Protein AF-A0A971LGI0-F1 (afdb_monomer_lite)

Radius of gyration: 36.58 Å; chains: 1; bounding box: 106×88×78 Å

Foldseek 3Di:
DDDPDDVVPVVVVVVVVVVVPPPDPDDDPDPPDDDPPPQAAEPEEQALQAAEQADPPHDPGWHWYAAPVWIWIAHPVQQEIETAQGEQERDDPDDDDPAENHEGHQEAHEYEYHEEYEQEYAAADHGEYNYQEYEYAYPYEYEQEYEHYESYPHLENYEYEYHDAYEDEYEYQAEAHEPDYQAEYHYEAYEYEYDPNHPHFDEYEYQYYHYQEHEYEGAAEYEYAEEAYAQEYYYAHPHPAEYEYEYAYEYEAQEYEYARDDPPYEYDYEYAYEYEHNYYEYHHAHAEYEYAEYEYAAADDYAYEYAYYDYNYDYHYHHPDEYPHPYHLPEDEEQADAAAAPYEDEAADSHEYEHEDDPPDDPCVRYHYNYAYEYLYEYEYEYPDPPPPDDPPVQLVSLQVVLVRHDYPQNYWYWYDYPPDTWIADSRSHTAAEDAAEAEDDPVDWDDDPQWTWDDDPQETEIEGERYAANNAYEYEAPHAYEYEYAEEYHGAAYHYPQPHAAHYEYEYQYEYEYNEEAEHQYAQHEYEFDHLYHYEYNAAHQYHHDQQERYEYYQEAANGEYEFAHAAEESYGHAEYYWYHNYEYEAEYNAYEHYEHEPEEYEWDNQYEYEAEYQEREEYENYAYYYDPNYDYKYQHQQAPYKYKDQVQPDDCVRHYDDPDFDPQKDKDWDWDDDPDSHPTIIIIGIAGVVWDWDWAPPVDVVTGIDRHDHGIDD

Sequence (716 aa):
MSMTKTRAFVIVLMMCFLMTNLLFGQTVSADPVSASSELYADGGSITNAGLDLSAEDAPTVPTRYVAGEGYIDWDPASSVLTMYNADVLINETAGPLQKALITLPENDVTIILEGENSIMRNYPEGVSSEAEYAELIQQGELVWASEGGEALEDVKEHSITIDGSGSLVVGSGDGELLIATDGTLLMKNGYLTASENCDASMILNIARFEQTGGRIYMNRGISVFEDISISGGYIIGAGKEFSALMTYGDISISGGVVDIAPANMACLLYVSGNFSHTGGQLRALIGRLDVTSFSINFSSYGDIAALENKSDGTRDLTAKTQIFMRLNPEKLIMNSYLISEGNSLTLPTDSRLTIEIMPGQELGDCLINEGTLINDGQIRIRLDFEDTRNNHDDIAAMAVEVAALVDLASTGQIVIGDIENDYLFSNRGEQIIKIADTVEINTSTFFDVDGMRFFQEGDDYVLELDNINLSGGLTLPSNTPIIIRSSGTALISSIVFDNVYACDLTFAGGGVITVNSSLSSPNNDDIISVIGGTRVHVNGGISIGASGGANGNLVVSGEGSRLVVDSENGSAFYGGQVIVSDGAELIVNAGSGRGVVANGGNVSITNGSKLTANCEYGVYIQNGSLVVDETSTLITNGTMAPFCIVDTTGDKSQSEVLSLPFIPEGTAITYVTGTMEGYGPLRNYWSLIPLGGTLAVSGENSEPVTLTGTVRGLVT

Secondary structure (DSSP, 8-state):
-----SSHHHHHHHHHHHSSSSS-----------SS--SSEEEEE--TT-EE-SSTTS-SS-EEEEETTEEEEEETTTTEEEEES-EEEE----------SEEBPSS-EEEEEEEEEEEEESSSEEE-B--SEEEEEEEEEEEEEESSSEEEEEETT-EEEEEES-EEEEEESSS-EEEEEEEEEEESS-EEEE-TT----EEEEEEEEEESSSEEEESSEEEESS-EEESSSEEEE--SS-EEEEESS-EEE-SSEEE---TT--EEEEESS-EEE-SSEEEEEEEEEEESSEEEEE-S--EEEES-EEESS-EEEEESS-------TT-EEES-EEE-TT-EEEE-TT-EEEEEE-TT--HHHHEEESSEEEESSEEEEEE--TT-TT-HHHHHHHHHHHHHT-EE-TT-EEEEE-SS-EEEE-TTSPBPEEE-SPEE--TT--EEETTEEEEEETTEEEEEESSEEETT-EEEPTTS-EEEEESSEEEES-EEE-TTS--EEEEESSSEEEESS-EEE-STT-EEEE-TT-EEEESS-EEESBTTTBT-EEEEESTT-EEEEEESSSEEEEESEEEEETT-EEEEEETTSEEEEEESS-EEE-SS-EEEEESSEEEEEESS-EEE-TT-EEEEEESSEEEEEEESSS---HHHHEE-S---TTEEEEEEE---TTSSSPPEEEEEEETT---EEE-TTSSSPEEES---EEE-

pLDDT: mean 75.95, std 17.8, range [33.28, 98.75]

Structure (mmCIF, N/CA/C/O backbone):
data_AF-A0A971LGI0-F1
#
_entry.id   AF-A0A971LGI0-F1
#
loop_
_atom_site.group_PDB
_atom_site.id
_atom_site.type_symbol
_atom_site.label_atom_id
_atom_site.label_alt_id
_atom_site.label_comp_id
_atom_site.label_asym_id
_atom_site.label_entity_id
_atom_site.label_seq_id
_atom_site.pdbx_PDB_ins_code
_atom_site.Cartn_x
_atom_site.Cartn_y
_atom_site.Cartn_z
_atom_site.occupancy
_atom_site.B_iso_or_equiv
_atom_site.auth_seq_id
_atom_site.auth_comp_id
_atom_site.auth_asym_id
_atom_site.auth_atom_id
_atom_site.pdbx_PDB_model_num
ATOM 1 N N . MET A 1 1 ? 1.817 -58.133 28.222 1.00 37.06 1 MET A N 1
ATOM 2 C CA . MET A 1 1 ? 2.357 -58.375 26.869 1.00 37.06 1 MET A CA 1
ATOM 3 C C . MET A 1 1 ? 2.968 -57.054 26.419 1.00 37.06 1 MET A C 1
ATOM 5 O O . MET A 1 1 ? 2.221 -56.097 26.433 1.00 37.06 1 MET A O 1
ATOM 9 N N . SER A 1 2 ? 4.292 -57.004 26.187 1.00 35.22 2 SER A N 1
ATOM 10 C CA . SER A 1 2 ? 5.063 -56.008 25.395 1.00 35.22 2 SER A CA 1
ATOM 11 C C . SER A 1 2 ? 4.629 -54.522 25.479 1.00 35.22 2 SER A C 1
ATOM 13 O O . SER A 1 2 ? 3.547 -54.188 25.035 1.00 35.22 2 SER A O 1
ATOM 15 N N . MET A 1 3 ? 5.403 -53.532 25.938 1.00 33.38 3 MET A N 1
ATOM 16 C CA . MET A 1 3 ? 6.806 -53.260 25.618 1.00 33.38 3 MET A CA 1
ATOM 17 C C . MET A 1 3 ? 7.326 -52.149 26.565 1.00 33.38 3 MET A C 1
ATOM 19 O O . MET A 1 3 ? 7.145 -50.960 26.332 1.00 33.38 3 MET A O 1
ATOM 23 N N . THR A 1 4 ? 7.987 -52.539 27.655 1.00 42.34 4 THR A N 1
ATOM 24 C CA . THR A 1 4 ? 8.739 -51.654 28.566 1.00 42.34 4 THR A CA 1
ATOM 25 C C . THR A 1 4 ? 10.232 -51.862 28.295 1.00 42.34 4 THR A C 1
ATOM 27 O O . THR A 1 4 ? 10.944 -52.435 29.114 1.00 42.34 4 THR A O 1
ATOM 30 N N . LYS A 1 5 ? 10.707 -51.531 27.083 1.00 46.56 5 LYS A N 1
ATOM 31 C CA . LYS A 1 5 ? 12.080 -51.879 26.650 1.00 46.56 5 LYS A CA 1
ATOM 32 C C . LYS A 1 5 ? 12.836 -50.838 25.813 1.00 46.56 5 LYS A C 1
ATOM 34 O O . LYS A 1 5 ? 13.842 -51.191 25.214 1.00 46.56 5 LYS A O 1
ATOM 39 N N . THR A 1 6 ? 12.458 -49.560 25.857 1.00 47.62 6 THR A N 1
ATOM 40 C CA . THR A 1 6 ? 13.207 -48.514 25.115 1.00 47.62 6 THR A CA 1
ATOM 41 C C . THR A 1 6 ? 13.837 -47.439 26.009 1.00 47.62 6 THR A C 1
ATOM 43 O O . THR A 1 6 ? 14.683 -46.683 25.556 1.00 47.62 6 THR A O 1
ATOM 46 N N . ARG A 1 7 ? 13.537 -47.410 27.317 1.00 43.28 7 ARG A N 1
ATOM 47 C CA . ARG A 1 7 ? 14.167 -46.465 28.270 1.00 43.28 7 ARG A CA 1
ATOM 48 C C . ARG A 1 7 ? 15.357 -47.032 29.059 1.00 43.28 7 ARG A C 1
ATOM 50 O O . ARG A 1 7 ? 16.041 -46.280 29.738 1.00 43.28 7 ARG A O 1
ATOM 57 N N . ALA A 1 8 ? 15.652 -48.327 28.927 1.00 44.09 8 ALA A N 1
ATOM 58 C CA . ALA A 1 8 ? 16.796 -48.961 29.593 1.00 44.09 8 ALA A CA 1
ATOM 59 C C . ALA A 1 8 ? 18.104 -48.908 28.776 1.00 44.09 8 ALA A C 1
ATOM 61 O O . ALA A 1 8 ? 19.162 -49.195 29.322 1.00 44.09 8 ALA A O 1
ATOM 62 N N . PHE A 1 9 ? 18.060 -48.530 27.493 1.00 43.72 9 PHE A N 1
ATOM 63 C CA . PHE A 1 9 ? 19.246 -48.552 26.623 1.00 43.72 9 PHE A CA 1
ATOM 64 C C . PHE A 1 9 ? 20.011 -47.216 26.580 1.00 43.72 9 PHE A C 1
ATOM 66 O O . PHE A 1 9 ? 21.199 -47.201 26.286 1.00 43.72 9 PHE A O 1
ATOM 73 N N . VAL A 1 10 ? 19.374 -46.101 26.958 1.00 50.12 10 VAL A N 1
ATOM 74 C CA . VAL A 1 10 ? 20.017 -44.770 26.976 1.00 50.12 10 VAL A CA 1
ATOM 75 C C . VAL A 1 10 ? 20.745 -44.498 28.304 1.00 50.12 10 VAL A C 1
ATOM 77 O O . VAL A 1 10 ? 21.776 -43.836 28.325 1.00 50.12 10 VAL A O 1
ATOM 80 N N . ILE A 1 11 ? 20.293 -45.097 29.412 1.00 48.38 11 ILE A N 1
ATOM 81 C CA . ILE A 1 11 ? 20.924 -44.925 30.736 1.00 48.38 11 ILE A CA 1
ATOM 82 C C . ILE A 1 11 ? 22.182 -45.804 30.895 1.00 48.38 11 ILE A C 1
ATOM 84 O O . ILE A 1 11 ? 23.114 -45.421 31.596 1.00 48.38 11 ILE A O 1
ATOM 88 N N . VAL A 1 12 ? 22.272 -46.936 30.185 1.00 46.06 12 VAL A N 1
ATOM 89 C CA . VAL A 1 12 ? 23.464 -47.809 30.212 1.00 46.06 12 VAL A CA 1
ATOM 90 C C . VAL A 1 12 ? 24.604 -47.252 29.346 1.00 46.06 12 VAL A C 1
ATOM 92 O O . VAL A 1 12 ? 25.765 -47.424 29.702 1.00 46.06 12 VAL A O 1
ATOM 95 N N . LEU A 1 13 ? 24.307 -46.496 28.280 1.00 42.22 13 LEU A N 1
ATOM 96 C CA . LEU A 1 13 ? 25.348 -45.878 27.449 1.00 42.22 13 LEU A CA 1
ATOM 97 C C . LEU A 1 13 ? 25.963 -44.621 28.103 1.00 42.22 13 LEU A C 1
ATOM 99 O O . LEU A 1 13 ? 27.173 -44.429 28.020 1.00 42.22 13 LEU A O 1
ATOM 103 N N . MET A 1 14 ? 25.175 -43.821 28.840 1.00 43.91 14 MET A N 1
ATOM 104 C CA . MET A 1 14 ? 25.700 -42.683 29.620 1.00 43.91 14 MET A CA 1
ATOM 105 C C . MET A 1 14 ? 26.473 -43.116 30.878 1.00 43.91 14 MET A C 1
ATOM 107 O O . MET A 1 14 ? 27.435 -42.451 31.254 1.00 43.91 14 MET A O 1
ATOM 111 N N . MET A 1 15 ? 26.131 -44.251 31.504 1.00 40.88 15 MET A N 1
ATOM 112 C CA . MET A 1 15 ? 26.911 -44.785 32.633 1.00 40.88 15 MET A CA 1
ATOM 113 C C . MET A 1 15 ? 28.233 -45.447 32.210 1.00 40.88 15 MET A C 1
ATOM 115 O O . MET A 1 15 ? 29.175 -45.448 33.000 1.00 40.88 15 MET A O 1
ATOM 119 N N . CYS A 1 16 ? 28.357 -45.928 30.969 1.00 38.72 16 CYS A N 1
ATOM 120 C CA . CYS A 1 16 ? 29.641 -46.393 30.430 1.00 38.72 16 CYS A CA 1
ATOM 121 C C . CYS A 1 16 ? 30.584 -45.248 30.023 1.00 38.72 16 CYS A C 1
ATOM 123 O O . CYS A 1 16 ? 31.786 -45.471 30.000 1.00 38.72 16 CYS A O 1
ATOM 125 N N . PHE A 1 17 ? 30.080 -44.035 29.770 1.00 42.12 17 PHE A N 1
ATOM 126 C CA . PHE A 1 17 ? 30.918 -42.860 29.482 1.00 42.12 17 PHE A CA 1
ATOM 127 C C . PHE A 1 17 ? 31.372 -42.114 30.751 1.00 42.12 17 PHE A C 1
ATOM 129 O O . PHE A 1 17 ? 32.421 -41.474 30.753 1.00 42.12 17 PHE A O 1
ATOM 136 N N . LEU A 1 18 ? 30.625 -42.238 31.857 1.00 38.78 18 LEU A N 1
ATOM 137 C CA . LEU A 1 18 ? 30.981 -41.625 33.145 1.00 38.78 18 LEU A CA 1
ATOM 138 C C . LEU A 1 18 ? 31.869 -42.509 34.046 1.00 38.78 18 LEU A C 1
ATOM 140 O O . LEU A 1 18 ? 32.493 -41.985 34.964 1.00 38.78 18 LEU A O 1
ATOM 144 N N . MET A 1 19 ? 31.961 -43.825 33.804 1.00 38.91 19 MET A N 1
ATOM 145 C CA . MET A 1 19 ? 32.822 -44.725 34.597 1.00 38.91 19 MET A CA 1
ATOM 146 C C . MET A 1 19 ? 34.242 -44.922 34.046 1.00 38.91 19 MET A C 1
ATOM 148 O O . MET A 1 19 ? 35.097 -45.415 34.779 1.00 38.91 19 MET A O 1
ATOM 152 N N . THR A 1 20 ? 34.545 -44.492 32.820 1.00 41.03 20 THR A N 1
ATOM 153 C CA . THR A 1 20 ? 35.921 -44.528 32.284 1.00 41.03 20 THR A CA 1
ATOM 154 C C . THR A 1 20 ? 36.774 -43.346 32.750 1.00 41.03 20 THR A C 1
ATOM 156 O O . THR A 1 20 ? 37.991 -43.471 32.807 1.00 41.03 20 THR A O 1
ATOM 159 N N . ASN A 1 21 ? 36.156 -42.236 33.172 1.00 41.78 21 ASN A N 1
ATOM 160 C CA . ASN A 1 21 ? 36.860 -41.031 33.633 1.00 41.78 21 ASN A CA 1
ATOM 161 C C . ASN A 1 21 ? 37.089 -40.959 35.157 1.00 41.78 21 ASN A C 1
ATOM 163 O O . ASN A 1 21 ? 37.618 -39.963 35.641 1.00 41.78 21 ASN A O 1
ATOM 167 N N . LEU A 1 22 ? 36.725 -41.993 35.931 1.00 39.66 22 LEU A N 1
ATOM 168 C CA . LEU A 1 22 ? 36.794 -41.950 37.404 1.00 39.66 22 LEU A CA 1
ATOM 169 C C . LEU A 1 22 ? 37.638 -43.055 38.068 1.00 39.66 22 LEU A C 1
ATOM 171 O O . LEU A 1 22 ? 37.522 -43.256 39.276 1.00 39.66 22 LEU A O 1
ATOM 175 N N . LEU A 1 23 ? 38.487 -43.772 37.318 1.00 37.62 23 LEU A N 1
ATOM 176 C CA . LEU A 1 23 ? 39.272 -44.898 37.861 1.00 37.62 23 LEU A CA 1
ATOM 177 C C . LEU A 1 23 ? 40.793 -44.839 37.655 1.00 37.62 23 LEU A C 1
ATOM 179 O O . LEU A 1 23 ? 41.471 -45.812 37.964 1.00 37.62 23 LEU A O 1
ATOM 183 N N . PHE A 1 24 ? 41.346 -43.688 37.262 1.00 39.16 24 PHE A N 1
ATOM 184 C CA . PHE A 1 24 ? 42.789 -43.415 37.360 1.00 39.16 24 PHE A CA 1
ATOM 185 C C . PHE A 1 24 ? 43.068 -41.992 37.859 1.00 39.16 24 PHE A C 1
ATOM 187 O O . PHE A 1 24 ? 43.763 -41.199 37.237 1.00 39.16 24 PHE A O 1
ATOM 194 N N . GLY A 1 25 ? 42.532 -41.676 39.038 1.00 45.72 25 GLY A N 1
ATOM 195 C CA . GLY A 1 25 ? 43.080 -40.624 39.886 1.00 45.72 25 GLY A CA 1
ATOM 196 C C . GLY A 1 25 ? 44.298 -41.153 40.645 1.00 45.72 25 GLY A C 1
ATOM 197 O O . GLY A 1 25 ? 44.166 -41.619 41.773 1.00 45.72 25 GLY A O 1
ATOM 198 N N . GLN A 1 26 ? 45.479 -41.081 40.034 1.00 33.28 26 GLN A N 1
ATOM 199 C CA . GLN A 1 26 ? 46.739 -41.004 40.770 1.00 33.28 26 GLN A CA 1
ATOM 200 C C . GLN A 1 26 ? 47.576 -39.875 40.182 1.00 33.28 26 GLN A C 1
ATOM 202 O O . GLN A 1 26 ? 48.155 -39.988 39.108 1.00 33.28 26 GLN A O 1
ATOM 207 N N . THR A 1 27 ? 47.643 -38.781 40.937 1.00 47.59 27 THR A N 1
ATOM 208 C CA . THR A 1 27 ? 48.724 -37.804 40.877 1.00 47.59 27 THR A CA 1
ATOM 209 C C . THR A 1 27 ? 50.051 -38.529 41.064 1.00 47.59 27 THR A C 1
ATOM 211 O O . THR A 1 27 ? 50.408 -38.906 42.183 1.00 47.59 27 THR A O 1
ATOM 214 N N . VAL A 1 28 ? 50.780 -38.708 39.971 1.00 33.50 28 VAL A N 1
ATOM 215 C CA . VAL A 1 28 ? 52.221 -38.917 39.999 1.00 33.50 28 VAL A CA 1
ATOM 216 C C . VAL A 1 28 ? 52.815 -37.712 39.290 1.00 33.50 28 VAL A C 1
ATOM 218 O O . VAL A 1 28 ? 52.698 -37.579 38.077 1.00 33.50 28 VAL A O 1
ATOM 221 N N . SER A 1 29 ? 53.414 -36.806 40.065 1.00 49.72 29 SER A N 1
ATOM 222 C CA . SER A 1 29 ? 54.418 -35.895 39.533 1.00 49.72 29 SER A CA 1
ATOM 223 C C . SER A 1 29 ? 55.585 -36.762 39.065 1.00 49.72 29 SER A C 1
ATOM 225 O O . SER A 1 29 ? 56.376 -37.247 39.877 1.00 49.72 29 SER A O 1
ATOM 227 N N . ALA A 1 30 ? 55.639 -37.025 37.770 1.00 34.44 30 ALA A N 1
ATOM 228 C CA . ALA A 1 30 ? 56.817 -37.540 37.108 1.00 34.44 30 ALA A CA 1
ATOM 229 C C . ALA A 1 30 ? 57.207 -36.492 36.072 1.00 34.44 30 ALA A C 1
ATOM 231 O O . ALA A 1 30 ? 56.375 -36.086 35.262 1.00 34.44 30 ALA A O 1
ATOM 232 N N . ASP A 1 31 ? 58.447 -36.023 36.172 1.00 36.66 31 ASP A N 1
ATOM 233 C CA . ASP A 1 31 ? 59.105 -35.174 35.185 1.00 36.66 31 ASP A CA 1
ATOM 234 C C . ASP A 1 31 ? 58.797 -35.639 33.750 1.00 36.66 31 ASP A C 1
ATOM 236 O O . ASP A 1 31 ? 58.773 -36.852 33.500 1.00 36.66 31 ASP A O 1
ATOM 240 N N . PRO A 1 32 ? 58.613 -34.721 32.782 1.00 41.81 32 PRO A N 1
ATOM 241 C CA . PRO A 1 32 ? 58.527 -35.094 31.382 1.00 41.81 32 PRO A CA 1
ATOM 242 C C . PRO A 1 32 ? 59.916 -35.542 30.915 1.00 41.81 32 PRO A C 1
ATOM 244 O O . PRO A 1 32 ? 60.720 -34.760 30.415 1.00 41.81 32 PRO A O 1
ATOM 247 N N . VAL A 1 33 ? 60.212 -36.827 31.083 1.00 38.25 33 VAL A N 1
ATOM 248 C CA . VAL A 1 33 ? 61.319 -37.487 30.396 1.00 38.25 33 VAL A CA 1
ATOM 249 C C . VAL A 1 33 ? 60.754 -38.073 29.107 1.00 38.25 33 VAL A C 1
ATOM 251 O O . VAL A 1 33 ? 60.147 -39.140 29.106 1.00 38.25 33 VAL A O 1
ATOM 254 N N . SER A 1 34 ? 60.913 -37.293 28.035 1.00 52.16 34 SER A N 1
ATOM 255 C CA . SER A 1 34 ? 61.194 -37.714 26.655 1.00 5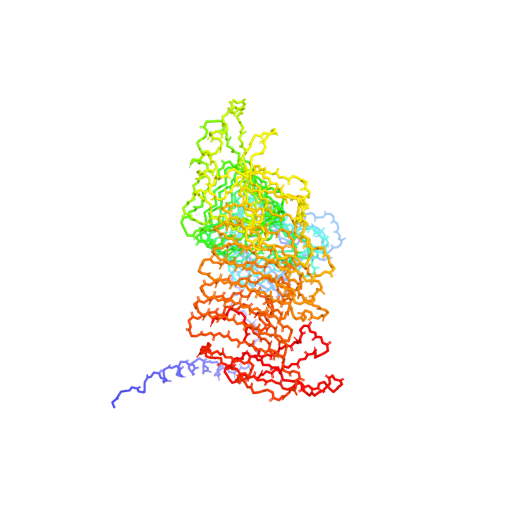2.16 34 SER A CA 1
ATOM 256 C C . SER A 1 34 ? 60.747 -39.127 26.239 1.00 52.16 34 SER A C 1
ATOM 258 O O . SER A 1 34 ? 61.417 -40.103 26.580 1.00 52.16 34 SER A O 1
ATOM 260 N N . ALA A 1 35 ? 59.717 -39.231 25.392 1.00 42.94 35 ALA A N 1
ATOM 261 C CA . ALA A 1 35 ? 59.596 -40.337 24.429 1.00 42.94 35 ALA A CA 1
ATOM 262 C C . ALA A 1 35 ? 58.576 -40.047 23.305 1.00 42.94 35 ALA A C 1
ATOM 264 O O . ALA A 1 35 ? 57.703 -40.862 23.025 1.00 42.94 35 ALA A O 1
ATOM 265 N N . SER A 1 36 ? 58.687 -38.886 22.655 1.00 44.19 36 SER A N 1
ATOM 266 C CA . SER A 1 36 ? 58.280 -38.704 21.244 1.00 44.19 36 SER A CA 1
ATOM 267 C C . SER A 1 36 ? 59.028 -37.548 20.554 1.00 44.19 36 SER A C 1
ATOM 269 O O . SER A 1 36 ? 58.624 -37.089 19.492 1.00 44.19 36 SER A O 1
ATOM 271 N N . SER A 1 37 ? 60.131 -37.072 21.142 1.00 48.56 37 SER A N 1
ATOM 272 C CA . SER A 1 37 ? 60.890 -35.892 20.708 1.00 48.56 37 SER A CA 1
ATOM 273 C C . SER A 1 37 ? 61.893 -36.157 19.572 1.00 48.56 37 SER A C 1
ATOM 275 O O . SER A 1 37 ? 62.901 -35.468 19.496 1.00 48.56 37 SER A O 1
ATOM 277 N N . GLU A 1 38 ? 61.676 -37.159 18.717 1.00 53.84 38 GLU A N 1
ATOM 278 C CA . GLU A 1 38 ? 62.649 -37.552 17.674 1.00 53.84 38 GLU A CA 1
ATOM 279 C C . GLU A 1 38 ? 62.113 -37.431 16.237 1.00 53.84 38 GLU A C 1
ATOM 281 O O . GLU A 1 38 ? 62.515 -38.194 15.363 1.00 53.84 38 GLU A O 1
ATOM 286 N N . LEU A 1 39 ? 61.219 -36.480 15.954 1.00 69.62 39 LEU A N 1
ATOM 287 C CA . LEU A 1 39 ? 60.799 -36.216 14.566 1.00 69.62 39 LEU A CA 1
ATOM 288 C C . LEU A 1 39 ? 61.109 -34.810 14.052 1.00 69.62 39 LEU A C 1
ATOM 290 O O . LEU A 1 39 ? 61.120 -34.640 12.840 1.00 69.62 39 LEU A O 1
ATOM 294 N N . TYR A 1 40 ? 61.445 -33.854 14.924 1.00 84.69 40 TYR A N 1
ATOM 295 C CA . TYR A 1 40 ? 61.765 -32.485 14.518 1.00 84.69 40 TYR A CA 1
ATOM 296 C C . TYR A 1 40 ? 63.166 -32.088 14.984 1.00 84.69 40 TYR A C 1
ATOM 298 O O . TYR A 1 40 ? 63.524 -32.291 16.146 1.00 84.69 40 TYR A O 1
ATOM 306 N N . ALA A 1 41 ? 63.961 -31.528 14.074 1.00 90.75 41 ALA A N 1
ATOM 307 C CA . ALA A 1 41 ? 65.186 -30.823 14.413 1.00 90.75 41 ALA A CA 1
ATOM 308 C C . ALA A 1 41 ? 64.858 -29.552 15.215 1.00 90.75 41 ALA A C 1
ATOM 310 O O . ALA A 1 41 ? 63.793 -28.958 15.050 1.00 90.75 41 ALA A O 1
ATOM 311 N N . ASP A 1 42 ? 65.771 -29.140 16.092 1.00 90.38 42 ASP A N 1
ATOM 312 C CA . ASP A 1 42 ? 65.637 -27.890 16.843 1.00 90.38 42 ASP A CA 1
ATOM 313 C C . ASP A 1 42 ? 65.957 -26.698 15.929 1.00 90.38 42 ASP A C 1
ATOM 315 O O . ASP A 1 42 ? 67.094 -26.548 15.475 1.00 90.38 42 ASP A O 1
ATOM 319 N N . GLY A 1 43 ? 64.944 -25.878 15.644 1.00 87.50 43 GLY A N 1
ATOM 320 C CA . GLY A 1 43 ? 65.052 -24.642 14.867 1.00 87.50 43 GLY A CA 1
ATOM 321 C C . GLY A 1 43 ? 65.403 -23.414 15.710 1.00 87.50 43 GLY A C 1
ATOM 322 O O . GLY A 1 43 ? 65.636 -22.338 15.160 1.00 87.50 43 GLY A O 1
ATOM 323 N N . GLY A 1 44 ? 65.462 -23.557 17.037 1.00 89.69 44 GLY A N 1
ATOM 324 C CA . GLY A 1 44 ? 65.660 -22.458 17.975 1.00 89.69 44 GLY A CA 1
ATOM 325 C C . GLY A 1 44 ? 64.378 -21.679 18.290 1.00 89.69 44 GLY A C 1
ATOM 326 O O . GLY A 1 44 ? 63.266 -22.067 17.938 1.00 89.69 44 GLY A O 1
ATOM 327 N N . SER A 1 45 ? 64.522 -20.570 19.014 1.00 88.44 45 SER A N 1
ATOM 328 C CA . SER A 1 45 ? 63.405 -19.670 19.330 1.00 88.44 45 SER A CA 1
ATOM 329 C C . SER A 1 45 ? 63.221 -18.624 18.237 1.00 88.44 45 SER A C 1
ATOM 331 O O . SER A 1 45 ? 64.202 -18.027 17.791 1.00 88.44 45 SER A O 1
ATOM 333 N N . ILE A 1 46 ? 61.972 -18.353 17.857 1.00 84.69 46 ILE A N 1
ATOM 334 C CA . ILE A 1 46 ? 61.634 -17.215 17.002 1.00 84.69 46 ILE A CA 1
ATOM 335 C C . ILE A 1 46 ? 61.929 -15.948 17.802 1.00 84.69 46 ILE A C 1
ATOM 337 O O . ILE A 1 46 ? 61.429 -15.751 18.909 1.00 84.69 46 ILE A O 1
ATOM 341 N N . THR A 1 47 ? 62.821 -15.123 17.266 1.00 77.81 47 THR A N 1
ATOM 342 C CA . THR A 1 47 ? 63.240 -13.861 17.886 1.00 77.81 47 THR A CA 1
ATOM 343 C C . THR A 1 47 ? 62.668 -12.682 17.101 1.00 77.81 47 THR A C 1
ATOM 345 O O . THR A 1 47 ? 61.920 -12.862 16.143 1.00 77.81 47 THR A O 1
ATOM 348 N N . ASN A 1 48 ? 63.082 -11.463 17.448 1.00 68.62 48 ASN A N 1
ATOM 349 C CA . ASN A 1 48 ? 62.692 -10.231 16.753 1.00 68.62 48 ASN A CA 1
ATOM 350 C C . ASN A 1 48 ? 63.108 -10.172 15.266 1.00 68.62 48 ASN A C 1
ATOM 352 O O . ASN A 1 48 ? 62.770 -9.210 14.585 1.00 68.62 48 ASN A O 1
ATOM 356 N N . ALA A 1 49 ? 63.840 -11.172 14.762 1.00 68.88 49 ALA A N 1
ATOM 357 C CA . ALA A 1 49 ? 64.186 -11.316 13.349 1.00 68.88 49 ALA A CA 1
ATOM 358 C C . ALA A 1 49 ? 63.110 -12.036 12.508 1.00 68.88 49 ALA A C 1
ATOM 360 O O . ALA A 1 49 ? 63.266 -12.102 11.291 1.00 68.88 49 ALA A O 1
ATOM 361 N N . GLY A 1 50 ? 62.055 -12.569 13.134 1.00 77.06 50 GLY A N 1
ATOM 362 C CA . GLY A 1 50 ? 61.037 -13.373 12.456 1.00 77.06 50 GLY A CA 1
ATOM 363 C C . GLY A 1 50 ? 61.499 -14.797 12.125 1.00 77.06 50 GLY A C 1
ATOM 364 O O . GLY A 1 50 ? 62.558 -15.249 12.574 1.00 77.06 50 GLY A O 1
ATOM 365 N N . LEU A 1 51 ? 60.676 -15.514 11.360 1.00 83.50 51 LEU A N 1
ATOM 366 C CA . LEU A 1 51 ? 60.939 -16.853 10.833 1.00 83.50 51 LEU A CA 1
ATOM 367 C C . LEU A 1 51 ? 61.065 -16.785 9.306 1.00 83.50 51 LEU A C 1
ATOM 369 O O . LEU A 1 51 ? 60.072 -16.626 8.613 1.00 83.50 51 LEU A O 1
ATOM 373 N N . ASP A 1 52 ? 62.274 -16.916 8.772 1.00 83.00 52 ASP A N 1
ATOM 374 C CA . ASP A 1 52 ? 62.524 -16.841 7.328 1.00 83.00 52 ASP A CA 1
ATOM 375 C C . ASP A 1 52 ? 62.668 -18.258 6.740 1.00 83.00 52 ASP A C 1
ATOM 377 O O . ASP A 1 52 ? 63.676 -18.929 6.968 1.00 83.00 52 ASP A O 1
ATOM 381 N N . LEU A 1 53 ? 61.640 -18.729 6.030 1.00 83.19 53 LEU A N 1
ATOM 382 C CA . LEU A 1 53 ? 61.607 -20.012 5.320 1.00 83.19 53 LEU A CA 1
ATOM 383 C C . LEU A 1 53 ? 61.799 -19.849 3.803 1.00 83.19 53 LEU A C 1
ATOM 385 O O . LEU A 1 53 ? 61.735 -20.853 3.098 1.00 83.19 53 LEU A O 1
ATOM 389 N N . SER A 1 54 ? 62.029 -18.630 3.289 1.00 74.94 54 SER A N 1
ATOM 390 C CA . SER A 1 54 ? 62.225 -18.403 1.846 1.00 74.94 54 SER A CA 1
ATOM 391 C C . SER A 1 54 ? 63.675 -18.517 1.383 1.00 74.94 54 SER A C 1
ATOM 393 O O . SER A 1 54 ? 63.947 -18.641 0.191 1.00 74.94 54 SER A O 1
ATOM 395 N N . ALA A 1 55 ? 64.628 -18.501 2.314 1.00 65.31 55 ALA A N 1
ATOM 396 C CA . ALA A 1 55 ? 66.049 -18.556 1.996 1.00 65.31 55 ALA A CA 1
ATOM 397 C C . ALA A 1 55 ? 66.503 -19.925 1.441 1.00 65.31 55 ALA A C 1
ATOM 399 O O . ALA A 1 55 ? 65.951 -20.969 1.787 1.00 65.31 55 ALA A O 1
ATOM 400 N N . GLU A 1 56 ? 67.625 -19.940 0.699 1.00 66.88 56 GLU A N 1
ATOM 401 C CA . GLU A 1 56 ? 68.370 -21.172 0.338 1.00 66.88 56 GLU A CA 1
ATOM 402 C C . GLU A 1 56 ? 68.712 -22.051 1.565 1.00 66.88 56 GLU A C 1
ATOM 404 O O . GLU A 1 56 ? 68.990 -23.242 1.422 1.00 66.88 56 GLU A O 1
ATOM 409 N N . ASP A 1 57 ? 68.667 -21.467 2.767 1.00 68.44 57 ASP A N 1
ATOM 410 C CA . ASP A 1 57 ? 68.937 -22.104 4.055 1.00 68.44 57 ASP A CA 1
ATOM 411 C C . ASP A 1 57 ? 67.670 -22.601 4.789 1.00 68.44 57 ASP A C 1
ATOM 413 O O . ASP A 1 57 ? 67.755 -22.972 5.965 1.00 68.44 57 ASP A O 1
ATOM 417 N N . ALA A 1 58 ? 66.496 -22.625 4.141 1.00 81.75 58 ALA A N 1
ATOM 418 C CA . ALA A 1 58 ? 65.288 -23.199 4.733 1.00 81.75 58 ALA A CA 1
ATOM 419 C C . ALA A 1 58 ? 65.548 -24.650 5.195 1.00 81.75 58 ALA A C 1
ATOM 421 O O . ALA A 1 58 ? 66.233 -25.415 4.499 1.00 81.75 58 ALA A O 1
ATOM 422 N N . PRO A 1 59 ? 65.028 -25.077 6.363 1.00 87.69 59 PRO A N 1
ATOM 423 C CA . PRO A 1 59 ? 65.300 -26.421 6.845 1.00 87.69 59 PRO A CA 1
ATOM 424 C C . PRO A 1 59 ? 64.810 -27.469 5.849 1.00 87.69 59 PRO A C 1
ATOM 426 O O . PRO A 1 59 ? 63.658 -27.458 5.428 1.00 87.69 59 PRO A O 1
ATOM 429 N N . THR A 1 60 ? 65.690 -28.410 5.506 1.00 89.88 60 THR A N 1
ATOM 430 C CA . THR A 1 60 ? 65.394 -29.539 4.602 1.00 89.88 60 THR A CA 1
ATOM 431 C C . THR A 1 60 ? 64.881 -30.776 5.340 1.00 89.88 60 THR A C 1
ATOM 433 O O . THR A 1 60 ? 64.570 -31.797 4.727 1.00 89.88 60 THR A O 1
ATOM 436 N N . VAL A 1 61 ? 64.790 -30.692 6.667 1.00 91.00 61 VAL A N 1
ATOM 437 C CA . VAL A 1 61 ? 64.214 -31.706 7.552 1.00 91.00 61 VAL A CA 1
ATOM 438 C C . VAL A 1 61 ? 63.117 -31.066 8.403 1.00 91.00 61 VAL A C 1
ATOM 440 O O . VAL A 1 61 ? 63.190 -29.857 8.648 1.00 91.00 61 VAL A O 1
ATOM 443 N N . PRO A 1 62 ? 62.130 -31.841 8.888 1.00 94.25 62 PRO A N 1
ATOM 444 C CA . PRO A 1 62 ? 61.119 -31.306 9.788 1.00 94.25 62 PRO A CA 1
ATOM 445 C C . PRO A 1 62 ? 61.774 -30.605 10.979 1.00 94.25 62 PRO A C 1
ATOM 447 O O . PRO A 1 62 ? 62.670 -31.167 11.612 1.00 94.25 62 PRO A O 1
ATOM 450 N N . THR A 1 63 ? 61.383 -29.363 11.249 1.00 94.38 63 THR A N 1
ATOM 451 C CA . THR A 1 63 ? 62.046 -28.484 12.223 1.00 94.38 63 THR A CA 1
ATOM 452 C C . THR A 1 63 ? 61.025 -27.784 13.108 1.00 94.38 63 THR A C 1
ATOM 454 O O . THR A 1 63 ? 60.000 -27.331 12.615 1.00 94.38 63 THR A O 1
ATOM 457 N N . ARG A 1 64 ? 61.293 -27.708 14.414 1.00 94.50 64 ARG A N 1
ATOM 458 C CA . ARG A 1 64 ? 60.422 -27.070 15.409 1.00 94.50 64 ARG A CA 1
ATOM 459 C C . ARG A 1 64 ? 61.065 -25.803 15.950 1.00 94.50 64 ARG A C 1
ATOM 461 O O . ARG A 1 64 ? 62.196 -25.844 16.429 1.00 94.50 64 ARG A O 1
ATOM 468 N N . TYR A 1 65 ? 60.306 -24.717 15.948 1.00 93.31 65 TYR A N 1
ATOM 469 C CA . TYR A 1 65 ? 60.684 -23.411 16.466 1.00 93.31 65 TYR A CA 1
ATOM 470 C C . TYR A 1 65 ? 59.860 -23.064 17.704 1.00 93.31 65 TYR A C 1
ATOM 472 O O . TYR A 1 65 ? 58.647 -23.256 17.720 1.00 93.31 65 TYR A O 1
ATOM 480 N N . VAL A 1 66 ? 60.489 -22.523 18.745 1.00 91.81 66 VAL A N 1
ATOM 481 C CA . VAL A 1 66 ? 59.771 -22.036 19.938 1.00 91.81 66 VAL A CA 1
ATOM 482 C C . VAL A 1 66 ? 59.179 -20.654 19.653 1.00 91.81 66 VAL A C 1
ATOM 484 O O . VAL A 1 66 ? 59.913 -19.767 19.219 1.00 91.81 66 VAL A O 1
ATOM 487 N N . ALA A 1 67 ? 57.887 -20.457 19.930 1.00 89.25 67 ALA A N 1
ATOM 488 C CA . ALA A 1 67 ? 57.144 -19.229 19.635 1.00 89.25 67 ALA A CA 1
ATOM 489 C C . ALA A 1 67 ? 56.220 -18.859 20.810 1.00 89.25 67 ALA A C 1
ATOM 491 O O . ALA A 1 67 ? 55.115 -19.388 20.938 1.00 89.25 67 ALA A O 1
ATOM 492 N N . GLY A 1 68 ? 56.690 -17.984 21.703 1.00 87.19 68 GLY A N 1
ATOM 493 C CA . GLY A 1 68 ? 55.964 -17.636 22.928 1.00 87.19 68 GLY A CA 1
ATOM 494 C C . GLY A 1 68 ? 55.834 -18.827 23.885 1.00 87.19 68 GLY A C 1
ATOM 495 O O . GLY A 1 68 ? 56.830 -19.485 24.195 1.00 87.19 68 GLY A O 1
ATOM 496 N N . GLU A 1 69 ? 54.613 -19.101 24.359 1.00 86.44 69 GLU A N 1
ATOM 497 C CA . GLU A 1 69 ? 54.299 -20.297 25.164 1.00 86.44 69 GLU A CA 1
ATOM 498 C C . GLU A 1 69 ? 54.088 -21.566 24.309 1.00 86.44 69 GLU A C 1
ATOM 500 O O . GLU A 1 69 ? 54.001 -22.672 24.851 1.00 86.44 69 GLU A O 1
ATOM 505 N N . GLY A 1 70 ? 54.039 -21.416 22.982 1.00 91.88 70 GLY A N 1
ATOM 506 C CA . GLY A 1 70 ? 53.830 -22.485 22.012 1.00 91.88 70 GLY A CA 1
ATOM 507 C C . GLY A 1 70 ? 55.017 -22.734 21.083 1.00 91.88 70 GLY A C 1
ATOM 508 O O . GLY A 1 70 ? 56.182 -22.483 21.415 1.00 91.88 70 GLY A O 1
ATOM 509 N N . TYR A 1 71 ? 54.727 -23.291 19.908 1.00 91.38 71 TYR A N 1
ATOM 510 C CA . TYR A 1 71 ? 55.736 -23.633 18.905 1.00 91.38 71 TYR A CA 1
ATOM 511 C C . TYR A 1 71 ? 55.189 -23.594 17.474 1.00 91.38 71 TYR A C 1
ATOM 513 O O . TYR A 1 71 ? 53.983 -23.674 17.250 1.00 91.38 71 TYR A O 1
ATOM 521 N N . ILE A 1 72 ? 56.106 -23.498 16.511 1.00 91.62 72 ILE A N 1
ATOM 522 C CA . ILE A 1 72 ? 55.845 -23.614 15.076 1.00 91.62 72 ILE A CA 1
ATOM 523 C C . ILE A 1 72 ? 56.655 -24.787 14.520 1.00 91.62 72 ILE A C 1
ATOM 525 O O . ILE A 1 72 ? 57.877 -24.807 14.639 1.00 91.62 72 ILE A O 1
ATOM 529 N N . ASP A 1 73 ? 55.988 -25.747 13.895 1.00 92.56 73 ASP A N 1
ATOM 530 C CA . ASP A 1 73 ? 56.590 -26.881 13.200 1.00 92.56 73 ASP A CA 1
ATOM 531 C C . ASP A 1 73 ? 56.594 -26.635 11.693 1.00 92.56 73 ASP A C 1
ATOM 533 O O . ASP A 1 73 ? 55.551 -26.387 11.102 1.00 92.56 73 ASP A O 1
ATOM 537 N N . TRP A 1 74 ? 57.753 -26.753 11.057 1.00 92.31 74 TRP A N 1
ATOM 538 C CA . TRP A 1 74 ? 57.907 -26.730 9.606 1.00 92.31 74 TRP A CA 1
ATOM 539 C C . TRP A 1 74 ? 58.222 -28.135 9.096 1.00 92.31 74 TRP A C 1
ATOM 541 O O . TRP A 1 74 ? 59.235 -28.715 9.489 1.00 92.31 74 TRP A O 1
ATOM 551 N N . ASP A 1 75 ? 57.378 -28.682 8.222 1.00 91.00 75 ASP A N 1
ATOM 552 C CA . ASP A 1 75 ? 57.640 -29.906 7.465 1.00 91.00 75 ASP A CA 1
ATOM 553 C C . ASP A 1 75 ? 57.919 -29.564 5.989 1.00 91.00 75 ASP A C 1
ATOM 555 O O . ASP A 1 75 ? 56.980 -29.377 5.210 1.00 91.00 75 ASP A O 1
ATOM 559 N N . PRO A 1 76 ? 59.195 -29.528 5.564 1.00 87.94 76 PRO A N 1
ATOM 560 C CA . PRO A 1 76 ? 59.557 -29.185 4.191 1.00 87.94 76 PRO A CA 1
ATOM 561 C C . PRO A 1 76 ? 59.135 -30.245 3.165 1.00 87.94 76 PRO A C 1
ATOM 563 O O . PRO A 1 76 ? 59.060 -29.942 1.979 1.00 87.94 76 PRO A O 1
ATOM 566 N N . ALA A 1 77 ? 58.877 -31.495 3.577 1.00 85.88 77 ALA A N 1
ATOM 567 C CA . ALA A 1 77 ? 58.517 -32.563 2.642 1.00 85.88 77 ALA A CA 1
ATOM 568 C C . ALA A 1 77 ? 57.067 -32.445 2.160 1.00 85.88 77 ALA A C 1
ATOM 570 O O . ALA A 1 77 ? 56.760 -32.796 1.020 1.00 85.88 77 ALA A O 1
ATOM 571 N N . SER A 1 78 ? 56.184 -31.972 3.039 1.00 83.69 78 SER A N 1
ATOM 572 C CA . SER A 1 78 ? 54.776 -31.706 2.742 1.00 83.69 78 SER A CA 1
ATOM 573 C C . SER A 1 78 ? 54.476 -30.215 2.558 1.00 83.69 78 SER A C 1
ATOM 575 O O . SER A 1 78 ? 53.362 -29.876 2.175 1.00 83.69 78 SER A O 1
ATOM 577 N N . SER A 1 79 ? 55.469 -29.345 2.783 1.00 84.69 79 SER A N 1
ATOM 578 C CA . SER A 1 79 ? 55.329 -27.883 2.818 1.00 84.69 79 SER A CA 1
ATOM 579 C C . SER A 1 79 ? 54.243 -27.434 3.795 1.00 84.69 79 SER A C 1
ATOM 581 O O . SER A 1 79 ? 53.400 -26.597 3.485 1.00 84.69 79 SER A O 1
ATOM 583 N N . VAL A 1 80 ? 54.250 -28.034 4.987 1.00 85.75 80 VAL A N 1
ATOM 584 C CA . VAL A 1 80 ? 53.267 -27.767 6.040 1.00 85.75 80 VAL A CA 1
ATOM 585 C C . VAL A 1 80 ? 5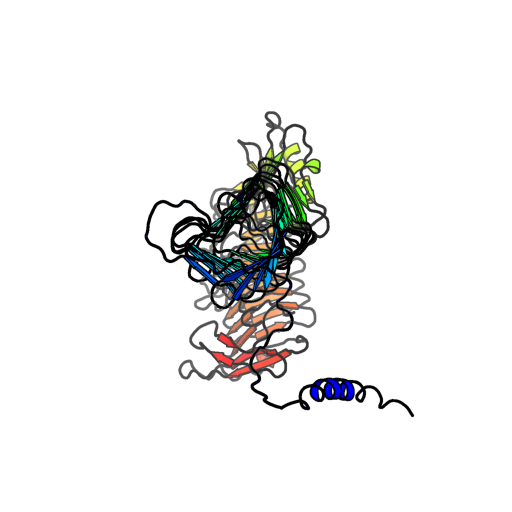3.922 -26.994 7.182 1.00 85.75 80 VAL A C 1
ATOM 587 O O . VAL A 1 80 ? 54.899 -27.451 7.772 1.00 85.75 80 VAL A O 1
ATOM 590 N N . LEU A 1 81 ? 53.346 -25.850 7.540 1.00 86.56 81 LEU A N 1
ATOM 591 C CA . LEU A 1 81 ? 53.683 -25.060 8.719 1.00 86.56 81 LEU A CA 1
ATOM 592 C C . LEU A 1 81 ? 52.589 -25.241 9.780 1.00 86.56 81 LEU A C 1
ATOM 594 O O . LEU A 1 81 ? 51.492 -24.732 9.610 1.00 86.56 81 LEU A O 1
ATOM 598 N N . THR A 1 82 ? 52.844 -25.947 10.878 1.00 87.56 82 THR A N 1
ATOM 599 C CA . THR A 1 82 ? 51.868 -26.111 11.971 1.00 87.56 82 THR A CA 1
ATOM 600 C C . THR A 1 82 ? 52.198 -25.182 13.132 1.00 87.56 82 THR A C 1
ATOM 602 O O . THR A 1 82 ? 53.272 -25.287 13.712 1.00 87.56 82 THR A O 1
ATOM 605 N N . MET A 1 83 ? 51.285 -24.293 13.509 1.00 86.81 83 MET A N 1
ATOM 606 C CA . MET A 1 83 ? 51.415 -23.434 14.686 1.00 86.81 83 MET A CA 1
ATOM 607 C C . MET A 1 83 ? 50.550 -23.981 15.821 1.00 86.81 83 MET A C 1
ATOM 609 O O . MET A 1 83 ? 49.358 -24.216 15.624 1.00 86.81 83 MET A O 1
ATOM 613 N N . TYR A 1 84 ? 51.141 -24.186 16.998 1.00 87.12 84 TYR A N 1
ATOM 614 C CA . TYR A 1 84 ? 50.445 -24.682 18.185 1.00 87.12 84 TYR A CA 1
ATOM 615 C C . TYR A 1 84 ? 50.610 -23.711 19.354 1.00 87.12 84 TYR A C 1
ATOM 617 O O . TYR A 1 84 ? 51.704 -23.622 19.920 1.00 87.12 84 TYR A O 1
ATOM 625 N N . ASN A 1 85 ? 49.531 -23.014 19.734 1.00 84.06 85 ASN A N 1
ATOM 626 C CA . ASN A 1 85 ? 49.527 -21.935 20.739 1.00 84.06 85 ASN A CA 1
ATOM 627 C C . ASN A 1 85 ? 50.696 -20.938 20.579 1.00 84.06 85 ASN A C 1
ATOM 629 O O . ASN A 1 85 ? 51.293 -20.489 21.560 1.00 84.06 85 ASN A O 1
ATOM 633 N N . ALA A 1 86 ? 51.113 -20.691 19.338 1.00 84.31 86 ALA A N 1
ATOM 634 C CA . ALA A 1 86 ? 52.287 -19.898 19.030 1.00 84.31 86 ALA A CA 1
ATOM 635 C C . ALA A 1 86 ? 51.967 -18.412 19.192 1.00 84.31 86 ALA A C 1
ATOM 637 O O . ALA A 1 86 ? 51.038 -17.915 18.562 1.00 84.31 86 ALA A O 1
ATOM 638 N N . ASP A 1 87 ? 52.768 -17.698 19.979 1.00 82.81 87 ASP A N 1
ATOM 639 C CA . ASP A 1 87 ? 52.691 -16.240 20.094 1.00 82.81 87 ASP A CA 1
ATOM 640 C C . ASP A 1 87 ? 53.986 -15.627 19.558 1.00 82.81 87 ASP A C 1
ATOM 642 O O . ASP A 1 87 ? 55.065 -15.774 20.143 1.00 82.81 87 ASP A O 1
ATOM 646 N N . VAL A 1 88 ? 53.888 -14.986 18.397 1.00 78.06 88 VAL A N 1
ATOM 647 C CA . VAL A 1 88 ? 54.996 -14.315 17.723 1.00 78.06 88 VAL A CA 1
ATOM 648 C C . VAL A 1 88 ? 54.771 -12.814 17.831 1.00 78.06 88 VAL A C 1
ATOM 650 O O . VAL A 1 88 ? 54.025 -12.218 17.056 1.00 78.06 88 VAL A O 1
ATOM 653 N N . LEU A 1 89 ? 55.449 -12.205 18.802 1.00 73.38 89 LEU A N 1
ATOM 654 C CA . LEU A 1 89 ? 55.413 -10.768 19.053 1.00 73.38 89 LEU A CA 1
ATOM 655 C C . LEU A 1 89 ? 56.776 -10.138 18.750 1.00 73.38 89 LEU A C 1
ATOM 657 O O . LEU A 1 89 ? 57.776 -10.495 19.376 1.00 73.38 89 LEU A O 1
ATOM 661 N N . ILE A 1 90 ? 56.815 -9.147 17.854 1.00 66.56 90 ILE A N 1
ATOM 662 C CA . ILE A 1 90 ? 58.020 -8.338 17.602 1.00 66.56 90 ILE A CA 1
ATOM 663 C C . ILE A 1 90 ? 57.829 -6.922 18.160 1.00 66.56 90 ILE A C 1
ATOM 665 O O . ILE A 1 90 ? 57.008 -6.147 17.672 1.00 66.56 90 ILE A O 1
ATOM 669 N N . ASN A 1 91 ? 58.634 -6.579 19.175 1.00 61.56 91 ASN A N 1
ATOM 670 C CA . ASN A 1 91 ? 58.539 -5.327 19.946 1.00 61.56 91 ASN A CA 1
ATOM 671 C C . ASN A 1 91 ? 59.650 -4.295 19.645 1.00 61.56 91 ASN A C 1
ATOM 673 O O . ASN A 1 91 ? 59.793 -3.316 20.382 1.00 61.56 91 ASN A O 1
ATOM 677 N N . GLU A 1 92 ? 60.495 -4.495 18.628 1.00 59.59 92 GLU A N 1
ATOM 678 C CA . GLU A 1 92 ? 61.680 -3.642 18.449 1.00 59.59 92 GLU A CA 1
ATOM 679 C C . GLU A 1 92 ? 61.420 -2.308 17.737 1.00 59.59 92 GLU A C 1
ATOM 681 O O . GLU A 1 92 ? 60.753 -2.221 16.713 1.00 59.59 92 GLU A O 1
ATOM 686 N N . THR A 1 93 ? 62.049 -1.259 18.276 1.00 55.06 93 THR A N 1
ATOM 687 C CA . THR A 1 93 ? 62.022 0.132 17.793 1.00 55.06 93 THR A CA 1
ATOM 688 C C . THR A 1 93 ? 63.222 0.481 16.888 1.00 55.06 93 THR A C 1
ATOM 690 O O . THR A 1 93 ? 63.539 1.658 16.717 1.00 55.06 93 THR A O 1
ATOM 693 N N . ALA A 1 94 ? 63.967 -0.501 16.360 1.00 45.28 94 ALA A N 1
ATOM 694 C CA . ALA A 1 94 ? 65.319 -0.269 15.839 1.00 45.28 94 ALA A CA 1
ATOM 695 C C . ALA A 1 94 ? 65.547 -0.735 14.386 1.00 45.28 94 ALA A C 1
ATOM 697 O O . ALA A 1 94 ? 65.970 -1.855 14.132 1.00 45.28 94 ALA A O 1
ATOM 698 N N . GLY A 1 95 ? 65.433 0.214 13.450 1.00 54.91 95 GLY A N 1
ATOM 699 C CA . GLY A 1 95 ? 66.142 0.194 12.162 1.00 54.91 95 GLY A CA 1
ATOM 700 C C . GLY A 1 95 ? 65.323 -0.234 10.932 1.00 54.91 95 GLY A C 1
ATOM 701 O O . GLY A 1 95 ? 64.303 -0.900 11.065 1.00 54.91 95 GLY A O 1
ATOM 702 N N . PRO A 1 96 ? 65.755 0.164 9.716 1.00 50.12 96 PRO A N 1
ATOM 703 C CA . PRO A 1 96 ? 65.065 -0.159 8.472 1.00 50.12 96 PRO A CA 1
ATOM 704 C C . PRO A 1 96 ? 65.342 -1.620 8.096 1.00 50.12 96 PRO A C 1
ATOM 706 O O . PRO A 1 96 ? 66.305 -1.911 7.389 1.00 50.12 96 PRO A O 1
ATOM 709 N N . LEU A 1 97 ? 64.526 -2.547 8.593 1.00 47.28 97 LEU A N 1
ATOM 710 C CA . LEU A 1 97 ? 64.487 -3.922 8.098 1.00 47.28 97 LEU A CA 1
ATOM 711 C C . LEU A 1 97 ? 63.050 -4.276 7.694 1.00 47.28 97 LEU A C 1
ATOM 713 O O . LEU A 1 97 ? 62.201 -4.576 8.530 1.00 47.28 97 LEU A O 1
ATOM 717 N N . GLN A 1 98 ? 62.835 -4.228 6.377 1.00 52.47 98 GLN A N 1
ATOM 718 C CA . GLN A 1 98 ? 61.637 -4.596 5.607 1.00 52.47 98 GLN A CA 1
ATOM 719 C C . GLN A 1 98 ? 61.439 -6.123 5.522 1.00 52.47 98 GLN A C 1
ATOM 721 O O . GLN A 1 98 ? 61.201 -6.658 4.445 1.00 52.47 98 GLN A O 1
ATOM 726 N N . LYS A 1 99 ? 61.665 -6.874 6.606 1.00 56.03 99 LYS A N 1
ATOM 727 C CA . LYS A 1 99 ? 61.439 -8.329 6.586 1.00 56.03 99 LYS A CA 1
ATOM 728 C C . LYS A 1 99 ? 60.122 -8.677 7.271 1.00 56.03 99 LYS A C 1
ATOM 730 O O . LYS A 1 99 ? 59.801 -8.103 8.315 1.00 56.03 99 LYS A O 1
ATOM 735 N N . ALA A 1 100 ? 59.387 -9.599 6.659 1.00 60.06 100 ALA A N 1
ATOM 736 C CA . ALA A 1 100 ? 58.184 -10.207 7.205 1.00 60.06 100 ALA A CA 1
ATOM 737 C C . ALA A 1 100 ? 58.423 -10.921 8.534 1.00 60.06 100 ALA A C 1
ATOM 739 O O . ALA A 1 100 ? 59.527 -11.381 8.823 1.00 60.06 100 ALA A O 1
ATOM 740 N N . LEU A 1 101 ? 57.354 -11.050 9.327 1.00 68.25 101 LEU A N 1
ATOM 741 C CA . LEU A 1 101 ? 57.361 -11.807 10.584 1.00 68.25 101 LEU A CA 1
ATOM 742 C C . LEU A 1 101 ? 57.616 -13.302 10.349 1.00 68.25 101 LEU A C 1
ATOM 744 O O . LEU A 1 101 ? 58.329 -13.947 11.114 1.00 68.25 101 LEU A O 1
ATOM 748 N N . ILE A 1 102 ? 57.014 -13.831 9.285 1.00 75.50 102 ILE A N 1
ATOM 749 C CA . ILE A 1 102 ? 57.253 -15.163 8.749 1.00 75.50 102 ILE A CA 1
ATOM 750 C C . ILE A 1 102 ? 57.403 -14.984 7.237 1.00 75.50 102 ILE A C 1
ATOM 752 O O . ILE A 1 102 ? 56.493 -14.461 6.606 1.00 75.50 102 ILE A O 1
ATOM 756 N N . THR A 1 103 ? 58.525 -15.376 6.650 1.00 74.50 103 THR A N 1
ATOM 757 C CA . THR A 1 103 ? 58.681 -15.426 5.191 1.00 74.50 103 THR A CA 1
ATOM 758 C C . THR A 1 103 ? 58.502 -16.873 4.758 1.00 74.50 103 THR A C 1
ATOM 760 O O . THR A 1 103 ? 59.151 -17.751 5.318 1.00 74.50 103 THR A O 1
ATOM 763 N N . LEU A 1 104 ? 57.620 -17.151 3.802 1.00 79.56 104 LEU A N 1
ATOM 764 C CA . LEU A 1 104 ? 57.359 -18.508 3.300 1.00 79.56 104 LEU A CA 1
ATOM 765 C C . LEU A 1 104 ? 58.170 -18.788 2.021 1.00 79.56 104 LEU A C 1
ATOM 767 O O . LEU A 1 104 ? 58.444 -17.836 1.288 1.00 79.56 104 LEU A O 1
ATOM 771 N N . PRO A 1 105 ? 58.553 -20.049 1.740 1.00 76.19 105 PRO A N 1
ATOM 772 C CA . PRO A 1 105 ? 59.228 -20.414 0.492 1.00 76.19 105 PRO A CA 1
ATOM 773 C C . PRO A 1 105 ? 58.347 -20.168 -0.733 1.00 76.19 105 PRO A C 1
ATOM 775 O O . PRO A 1 105 ? 57.134 -20.144 -0.605 1.00 76.19 105 PRO A O 1
ATOM 778 N N . GLU A 1 106 ? 58.949 -20.046 -1.921 1.00 70.06 106 GLU A N 1
ATOM 779 C CA . GLU A 1 106 ? 58.232 -19.759 -3.181 1.00 70.06 106 GLU A CA 1
ATOM 780 C C . GLU A 1 106 ? 57.192 -20.830 -3.579 1.00 70.06 106 GLU A C 1
ATOM 782 O O . GLU A 1 106 ? 56.340 -20.576 -4.419 1.00 70.06 106 GLU A O 1
ATOM 787 N N . ASN A 1 107 ? 57.214 -22.025 -2.985 1.00 70.19 107 ASN A N 1
ATOM 788 C CA . ASN A 1 107 ? 56.261 -23.096 -3.288 1.00 70.19 107 ASN A CA 1
ATOM 789 C C . ASN A 1 107 ? 54.985 -23.045 -2.430 1.00 70.19 107 ASN A C 1
ATOM 791 O O . ASN A 1 107 ? 54.979 -22.449 -1.360 1.00 70.19 107 ASN A O 1
ATOM 795 N N . ASP A 1 108 ? 53.938 -23.764 -2.851 1.00 69.88 108 ASP A N 1
ATOM 7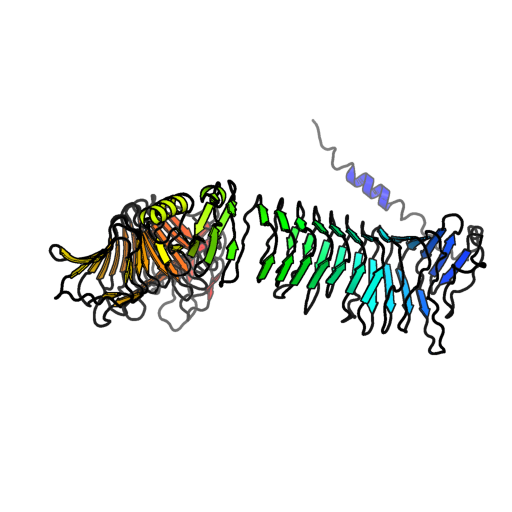96 C CA . ASP A 1 108 ? 52.698 -23.943 -2.083 1.00 69.88 108 ASP A CA 1
ATOM 797 C C . ASP A 1 108 ? 52.973 -24.366 -0.629 1.00 69.88 108 ASP A C 1
ATOM 799 O O . ASP A 1 108 ? 53.634 -25.381 -0.385 1.00 69.88 108 ASP A O 1
ATOM 803 N N . VAL A 1 109 ? 52.427 -23.615 0.331 1.00 70.94 109 VAL A N 1
ATOM 804 C CA . VAL A 1 109 ? 52.515 -23.889 1.769 1.00 70.94 109 VAL A CA 1
ATOM 805 C C . VAL A 1 109 ? 51.126 -24.075 2.371 1.00 70.94 109 VAL A C 1
ATOM 807 O O . VAL A 1 109 ? 50.216 -23.277 2.172 1.00 70.94 109 VAL A O 1
ATOM 810 N N . THR A 1 110 ? 50.969 -25.113 3.189 1.00 77.69 110 THR A N 1
ATOM 811 C CA . THR A 1 110 ? 49.798 -25.282 4.058 1.00 77.69 110 THR A CA 1
ATOM 812 C C . THR A 1 110 ? 50.139 -24.833 5.475 1.00 77.69 110 THR A C 1
ATOM 814 O O . THR A 1 110 ? 51.004 -25.419 6.117 1.00 77.69 110 THR A O 1
ATOM 817 N N . ILE A 1 111 ? 49.450 -23.828 6.000 1.00 79.00 111 ILE A N 1
ATOM 818 C CA . ILE A 1 111 ? 49.551 -23.390 7.390 1.00 79.00 111 ILE A CA 1
ATOM 819 C C . ILE A 1 111 ? 48.425 -24.043 8.202 1.00 79.00 111 ILE A C 1
ATOM 821 O O . ILE A 1 111 ? 47.245 -23.776 7.983 1.00 79.00 111 ILE A O 1
ATOM 825 N N . ILE A 1 112 ? 48.779 -24.887 9.165 1.00 79.56 112 ILE A N 1
ATOM 826 C CA . ILE A 1 112 ? 47.848 -25.515 10.104 1.00 79.56 112 ILE A CA 1
ATOM 827 C C . ILE A 1 112 ? 47.892 -24.750 11.423 1.00 79.56 112 ILE A C 1
ATOM 829 O O . ILE A 1 112 ? 48.963 -24.540 11.984 1.00 79.56 112 ILE A O 1
ATOM 833 N N . LEU A 1 113 ? 46.733 -24.352 11.941 1.00 77.31 113 LEU A N 1
ATOM 834 C CA . LEU A 1 113 ? 46.637 -23.641 13.217 1.00 77.31 113 LEU A CA 1
ATOM 835 C C . LEU A 1 113 ? 45.926 -24.500 14.259 1.00 77.31 113 LEU A C 1
ATOM 837 O O . LEU A 1 113 ? 44.755 -24.849 14.092 1.00 77.31 113 LEU A O 1
ATOM 841 N N . GLU A 1 114 ? 46.619 -24.796 15.351 1.00 78.81 114 GLU A N 1
ATOM 842 C CA . GLU A 1 114 ? 46.109 -25.531 16.504 1.00 78.81 114 GLU A CA 1
ATOM 843 C C . GLU A 1 114 ? 46.179 -24.646 17.761 1.00 78.81 114 GLU A C 1
ATOM 845 O O . GLU A 1 114 ? 47.216 -24.062 18.080 1.00 78.81 114 GLU A O 1
ATOM 850 N N . GLY A 1 115 ? 45.068 -24.522 18.490 1.00 78.00 115 GLY A N 1
ATOM 851 C CA . GLY A 1 115 ? 44.997 -23.655 19.675 1.00 78.00 115 GLY A CA 1
ATOM 852 C C . GLY A 1 115 ? 44.935 -22.151 19.361 1.00 78.00 115 GLY A C 1
ATOM 853 O O . GLY A 1 115 ? 44.527 -21.755 18.271 1.00 78.00 115 GLY A O 1
ATOM 854 N N . GLU A 1 116 ? 45.285 -21.311 20.335 1.00 76.31 116 GLU A N 1
ATOM 855 C CA . GLU A 1 116 ? 45.255 -19.843 20.219 1.00 76.31 116 GLU A CA 1
ATOM 856 C C . GLU A 1 116 ? 46.620 -19.337 19.751 1.00 76.31 116 GLU A C 1
ATOM 858 O O . GLU A 1 116 ? 47.591 -19.322 20.504 1.00 76.31 116 GLU A O 1
ATOM 863 N N . ASN A 1 117 ? 46.703 -18.959 18.481 1.00 73.75 117 ASN A N 1
ATOM 864 C CA . ASN A 1 117 ? 47.911 -18.452 17.853 1.00 73.75 117 ASN A CA 1
ATOM 865 C C . ASN A 1 117 ? 47.800 -16.935 17.668 1.00 73.75 117 ASN A C 1
ATOM 867 O O . ASN A 1 117 ? 46.734 -16.388 17.385 1.00 73.75 117 ASN A O 1
ATOM 871 N N . SER A 1 118 ? 48.917 -16.242 17.813 1.00 74.19 118 SER A N 1
ATOM 872 C CA . SER A 1 118 ? 48.994 -14.790 17.749 1.00 74.19 118 SER A CA 1
ATOM 873 C C . SER A 1 118 ? 50.235 -14.386 16.964 1.00 74.19 118 SER A C 1
ATOM 875 O O . SER A 1 118 ? 51.340 -14.865 17.210 1.00 74.19 118 SER A O 1
ATOM 877 N N . ILE A 1 119 ? 50.031 -13.521 15.977 1.00 72.00 119 ILE A N 1
ATOM 878 C CA . ILE A 1 119 ? 51.062 -12.930 15.128 1.00 72.00 119 ILE A CA 1
ATOM 879 C C . ILE A 1 119 ? 50.863 -11.418 15.257 1.00 72.00 119 ILE A C 1
ATOM 881 O O . ILE A 1 119 ? 49.931 -10.845 14.691 1.00 72.00 119 ILE A O 1
ATOM 885 N N . MET A 1 120 ? 51.714 -10.769 16.053 1.00 67.31 120 MET A N 1
ATOM 886 C CA . MET A 1 120 ? 51.584 -9.350 16.390 1.00 67.31 120 MET A CA 1
ATOM 887 C C . MET A 1 120 ? 52.855 -8.571 16.043 1.00 67.31 120 MET A C 1
ATOM 889 O O . MET A 1 120 ? 53.965 -8.929 16.456 1.00 67.31 120 MET A O 1
ATOM 893 N N . ARG A 1 121 ? 52.691 -7.451 15.327 1.00 62.03 121 ARG A N 1
ATOM 894 C CA . ARG A 1 121 ? 53.777 -6.506 15.025 1.00 62.03 121 ARG A CA 1
ATOM 895 C C . ARG A 1 121 ? 53.355 -5.073 15.354 1.00 62.03 121 ARG A C 1
ATOM 897 O O . ARG A 1 121 ? 52.350 -4.584 14.852 1.00 62.03 121 ARG A O 1
ATOM 904 N N . ASN A 1 122 ? 54.179 -4.352 16.111 1.00 60.94 122 ASN A N 1
ATOM 905 C CA . ASN A 1 122 ? 53.916 -2.947 16.463 1.00 60.94 122 ASN A CA 1
ATOM 906 C C . ASN A 1 122 ? 54.379 -1.930 15.382 1.00 60.94 122 ASN A C 1
ATOM 908 O O . ASN A 1 122 ? 54.725 -0.806 15.728 1.00 60.94 122 ASN A O 1
ATOM 912 N N . TYR A 1 123 ? 54.469 -2.313 14.096 1.00 58.28 123 TYR A N 1
ATOM 913 C CA . TYR A 1 123 ? 54.930 -1.464 12.968 1.00 58.28 123 TYR A CA 1
ATOM 914 C C . TYR A 1 123 ? 54.232 -1.893 11.639 1.00 58.28 123 TYR A C 1
ATOM 916 O O . TYR A 1 123 ? 53.666 -2.986 11.601 1.00 58.28 123 TYR A O 1
ATOM 924 N N . PRO A 1 124 ? 54.270 -1.094 10.546 1.00 51.28 124 PRO A N 1
ATOM 925 C CA . PRO A 1 124 ? 53.253 -1.037 9.490 1.00 51.28 124 PRO A CA 1
ATOM 926 C C . PRO A 1 124 ? 53.294 -2.136 8.408 1.00 51.28 124 PRO A C 1
ATOM 928 O O . PRO A 1 124 ? 52.563 -2.022 7.436 1.00 51.28 124 PRO A O 1
ATOM 931 N N . GLU A 1 125 ? 54.099 -3.191 8.531 1.00 50.88 125 GLU A N 1
ATOM 932 C CA . GLU A 1 125 ? 54.168 -4.253 7.506 1.00 50.88 125 GLU A CA 1
ATOM 933 C C . GLU A 1 125 ? 53.950 -5.629 8.162 1.00 50.88 125 GLU A C 1
ATOM 935 O O . GLU A 1 125 ? 54.626 -5.967 9.135 1.00 50.88 125 GLU A O 1
ATOM 940 N N . GLY A 1 126 ? 52.994 -6.423 7.678 1.00 53.53 126 GLY A N 1
ATOM 941 C CA . GLY A 1 126 ? 52.673 -7.761 8.196 1.00 53.53 126 GLY A CA 1
ATOM 942 C C . GLY A 1 126 ? 53.602 -8.892 7.717 1.00 53.53 126 GLY A C 1
ATOM 943 O O . GLY A 1 126 ? 54.765 -8.680 7.374 1.00 53.53 126 GLY A O 1
ATOM 944 N N . VAL A 1 127 ? 53.103 -10.133 7.742 1.00 50.78 127 VAL A N 1
ATOM 945 C CA . VAL A 1 127 ? 53.734 -11.295 7.075 1.00 50.78 127 VAL A CA 1
ATOM 946 C C . VAL A 1 127 ? 53.729 -11.030 5.565 1.00 50.78 127 VAL A C 1
ATOM 948 O O . VAL A 1 127 ? 52.683 -10.697 5.018 1.00 50.78 127 VAL A O 1
ATOM 951 N N . SER A 1 128 ? 54.868 -11.208 4.900 1.00 48.19 128 SER A N 1
ATOM 952 C CA . SER A 1 128 ? 54.991 -11.210 3.441 1.00 48.19 128 SER A CA 1
ATOM 953 C C . SER A 1 128 ? 55.288 -12.637 2.994 1.00 48.19 128 SER A C 1
ATOM 955 O O . SER A 1 128 ? 56.179 -13.296 3.536 1.00 48.19 128 SER A O 1
ATOM 957 N N . SER A 1 129 ? 54.552 -13.132 2.006 1.00 43.25 129 SER A N 1
ATOM 958 C CA . SER A 1 129 ? 54.821 -14.430 1.389 1.00 43.25 129 SER A CA 1
ATOM 959 C C . SER A 1 129 ? 55.296 -14.228 -0.043 1.00 43.25 129 SER A C 1
ATOM 961 O O . SER A 1 129 ? 54.593 -13.592 -0.820 1.00 43.25 129 SER A O 1
ATOM 963 N N . GLU A 1 130 ? 56.417 -14.841 -0.413 1.00 44.62 130 GLU A N 1
ATOM 964 C CA . GLU A 1 130 ? 56.794 -15.042 -1.823 1.00 44.62 130 GLU A CA 1
ATOM 965 C C . GLU A 1 130 ? 56.225 -16.377 -2.375 1.00 44.62 130 GLU A C 1
ATOM 967 O O . GLU A 1 130 ? 56.567 -16.777 -3.479 1.00 44.62 130 GLU A O 1
ATOM 972 N N . ALA A 1 131 ? 55.363 -17.068 -1.611 1.00 40.66 131 ALA A N 1
ATOM 973 C CA . ALA A 1 131 ? 54.860 -18.430 -1.857 1.00 40.66 131 ALA A CA 1
ATOM 974 C C . ALA A 1 131 ? 53.693 -18.529 -2.854 1.00 40.66 131 ALA A C 1
ATOM 976 O O . ALA A 1 131 ? 52.693 -17.853 -2.630 1.00 40.66 131 ALA A O 1
ATOM 977 N N . GLU A 1 132 ? 53.759 -19.460 -3.825 1.00 35.78 132 GLU A N 1
ATOM 978 C CA . GLU A 1 132 ? 52.762 -19.699 -4.897 1.00 35.78 132 GLU A CA 1
ATOM 979 C C . GLU A 1 132 ? 51.308 -19.958 -4.415 1.00 35.78 132 GLU A C 1
ATOM 981 O O . GLU A 1 132 ? 50.333 -19.664 -5.118 1.00 35.78 132 GLU A O 1
ATOM 986 N N . TYR A 1 133 ? 51.122 -20.457 -3.189 1.00 39.78 133 TYR A N 1
ATOM 987 C CA . TYR A 1 133 ? 49.810 -20.748 -2.596 1.00 39.78 133 TYR A CA 1
ATOM 988 C C . TYR A 1 133 ? 49.914 -20.838 -1.069 1.00 39.78 133 TYR A C 1
ATOM 990 O O . TYR A 1 133 ? 50.853 -21.443 -0.552 1.00 39.78 133 TYR A O 1
ATOM 998 N N . ALA A 1 134 ? 48.939 -20.289 -0.334 1.00 49.47 134 ALA A N 1
ATOM 999 C CA . ALA A 1 134 ? 48.856 -20.424 1.122 1.00 49.47 134 ALA A CA 1
ATOM 1000 C C . ALA A 1 134 ? 47.490 -20.995 1.544 1.00 49.47 134 ALA A C 1
ATOM 1002 O O . ALA A 1 134 ? 46.457 -20.327 1.470 1.00 49.47 134 ALA A O 1
ATOM 1003 N N . GLU A 1 135 ? 47.462 -22.235 2.034 1.00 50.19 135 GLU A N 1
ATOM 1004 C CA . GLU A 1 135 ? 46.249 -22.835 2.603 1.00 50.19 135 GLU A CA 1
ATOM 1005 C C . GLU A 1 135 ? 46.271 -22.760 4.127 1.00 50.19 135 GLU A C 1
ATOM 1007 O O . GLU A 1 135 ? 47.084 -23.412 4.770 1.00 50.19 135 GLU A O 1
ATOM 1012 N N . LEU A 1 136 ? 45.359 -21.992 4.720 1.00 56.03 136 LEU A N 1
ATOM 1013 C CA . LEU A 1 136 ? 45.167 -21.894 6.161 1.00 56.03 136 LEU A CA 1
ATOM 1014 C C . LEU A 1 136 ? 44.095 -22.904 6.613 1.00 56.03 136 LEU A C 1
ATOM 1016 O O . LEU A 1 136 ? 42.890 -22.666 6.489 1.00 56.03 136 LEU A O 1
ATOM 1020 N N . ILE A 1 137 ? 44.524 -24.043 7.158 1.00 53.06 137 ILE A N 1
ATOM 1021 C CA . ILE A 1 137 ? 43.633 -25.071 7.717 1.00 53.06 137 ILE A CA 1
ATOM 1022 C C . ILE A 1 137 ? 43.570 -24.876 9.235 1.00 53.06 137 ILE A C 1
ATOM 1024 O O . ILE A 1 137 ? 44.520 -25.182 9.954 1.00 53.06 137 ILE A O 1
ATOM 1028 N N . GLN A 1 138 ? 42.459 -24.353 9.755 1.00 56.38 138 GLN A N 1
ATOM 1029 C CA . GLN A 1 138 ? 42.343 -23.986 11.168 1.00 56.38 138 GLN A CA 1
ATOM 1030 C C . GLN A 1 138 ? 41.543 -24.991 12.014 1.00 56.38 138 GLN A C 1
ATOM 1032 O O . GLN A 1 138 ? 40.392 -25.320 11.715 1.00 56.38 138 GLN A O 1
ATOM 1037 N N . GLN A 1 139 ? 42.104 -25.365 13.168 1.00 46.47 139 GLN A N 1
ATOM 1038 C CA . GLN A 1 139 ? 41.386 -25.888 14.342 1.00 46.47 139 GLN A CA 1
ATOM 1039 C C . GLN A 1 139 ? 41.544 -24.963 15.576 1.00 46.47 139 GLN A C 1
ATOM 1041 O O . GLN A 1 139 ? 41.441 -25.424 16.712 1.00 46.47 139 GLN A O 1
ATOM 1046 N N . GLY A 1 140 ? 41.769 -23.656 15.373 1.00 47.78 140 GLY A N 1
ATOM 1047 C CA . GLY A 1 140 ? 42.077 -22.685 16.435 1.00 47.78 140 GLY A CA 1
ATOM 1048 C C . GLY A 1 140 ? 41.848 -21.215 16.047 1.00 47.78 140 GLY A C 1
ATOM 1049 O O . GLY A 1 140 ? 41.346 -20.932 14.963 1.00 47.78 140 GLY A O 1
ATOM 1050 N N . GLU A 1 141 ? 42.187 -20.277 16.931 1.00 46.19 141 GLU A N 1
ATOM 1051 C CA . GLU A 1 141 ? 42.102 -18.827 16.678 1.00 46.19 141 GLU A CA 1
ATOM 1052 C C . GLU A 1 141 ? 43.476 -18.297 16.244 1.00 46.19 141 GLU A C 1
ATOM 1054 O O . GLU A 1 141 ? 44.483 -18.654 16.847 1.00 46.19 141 GLU A O 1
ATOM 1059 N N . LEU A 1 142 ? 43.528 -17.476 15.194 1.00 61.06 142 LEU A N 1
ATOM 1060 C CA . LEU A 1 142 ? 44.690 -16.680 14.810 1.00 61.06 142 LEU A CA 1
ATOM 1061 C C . LEU A 1 142 ? 44.328 -15.205 14.923 1.00 61.06 142 LEU A C 1
ATOM 1063 O O . LEU A 1 142 ? 43.513 -14.703 14.146 1.00 61.06 142 LEU A O 1
ATOM 1067 N N . VAL A 1 143 ? 44.965 -14.519 15.868 1.00 57.12 143 VAL A N 1
ATOM 1068 C CA . VAL A 1 143 ? 44.912 -13.060 15.960 1.00 57.12 143 VAL A CA 1
ATOM 1069 C C . VAL A 1 143 ? 46.086 -12.483 15.190 1.00 57.12 143 VAL A C 1
ATOM 1071 O O . VAL A 1 143 ? 47.246 -12.766 15.487 1.00 57.12 143 VAL A O 1
ATOM 1074 N N . TRP A 1 144 ? 45.770 -11.656 14.204 1.00 63.47 144 TRP A N 1
ATOM 1075 C CA . TRP A 1 144 ? 46.735 -10.955 13.383 1.00 63.47 144 TRP A CA 1
ATOM 1076 C C . TRP A 1 144 ? 46.545 -9.456 13.560 1.00 63.47 144 TRP A C 1
ATOM 1078 O O . TRP A 1 144 ? 45.540 -8.895 13.123 1.00 63.47 144 TRP A O 1
ATOM 1088 N N . ALA A 1 145 ? 47.502 -8.796 14.210 1.00 54.72 145 ALA A N 1
ATOM 1089 C CA . ALA A 1 145 ? 47.399 -7.369 14.496 1.00 54.72 145 ALA A CA 1
ATOM 1090 C C . ALA A 1 145 ? 48.647 -6.586 14.068 1.00 54.72 145 ALA A C 1
ATOM 1092 O O . ALA A 1 145 ? 49.772 -6.974 14.396 1.00 54.72 145 ALA A O 1
ATOM 1093 N N . SER A 1 146 ? 48.432 -5.463 13.374 1.00 54.06 146 SER A N 1
ATOM 1094 C CA . SER A 1 146 ? 49.464 -4.476 13.027 1.00 54.06 146 SER A CA 1
ATOM 1095 C C . SER A 1 146 ? 49.110 -3.084 13.570 1.00 54.06 146 SER A C 1
ATOM 1097 O O . SER A 1 146 ? 48.032 -2.541 13.329 1.00 54.06 146 SER A O 1
ATOM 1099 N N . GLU A 1 147 ? 50.020 -2.431 14.288 1.00 53.56 147 GLU A N 1
ATOM 1100 C CA . GLU A 1 147 ? 49.862 -0.995 14.562 1.00 53.56 147 GLU A CA 1
ATOM 1101 C C . GLU A 1 147 ? 50.305 -0.186 13.327 1.00 53.56 147 GLU A C 1
ATOM 1103 O O . GLU A 1 147 ? 51.495 -0.056 13.042 1.00 53.56 147 GLU A O 1
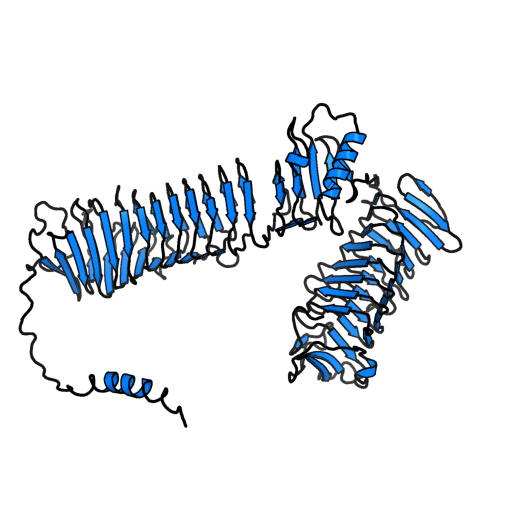ATOM 1108 N N . GLY A 1 148 ? 49.335 0.357 12.579 1.00 51.41 148 GLY A N 1
ATOM 1109 C CA . GLY A 1 148 ? 49.573 1.401 11.572 1.00 51.41 148 GLY A CA 1
ATOM 1110 C C . GLY A 1 148 ? 49.903 0.958 10.139 1.00 51.41 148 GLY A C 1
ATOM 1111 O O . GLY A 1 148 ? 50.426 1.785 9.394 1.00 51.41 148 GLY A O 1
ATOM 1112 N N . GLY A 1 149 ? 49.594 -0.277 9.722 1.00 52.47 149 GLY A N 1
ATOM 1113 C CA . GLY A 1 149 ? 49.743 -0.683 8.314 1.00 52.47 149 GLY A CA 1
ATOM 1114 C C . GLY A 1 149 ? 49.041 -1.988 7.925 1.00 52.47 149 GLY A C 1
ATOM 1115 O O . GLY A 1 149 ? 48.213 -2.488 8.686 1.00 52.47 149 GLY A O 1
ATOM 1116 N N . GLU A 1 150 ? 49.322 -2.504 6.728 1.00 53.28 150 GLU A N 1
ATOM 1117 C CA . GLU A 1 150 ? 48.596 -3.623 6.109 1.00 53.28 150 GLU A CA 1
ATOM 1118 C C . GLU A 1 150 ? 48.905 -4.957 6.811 1.00 53.28 150 GLU A C 1
ATOM 1120 O O . GLU A 1 150 ? 50.056 -5.269 7.125 1.00 53.28 150 GLU A O 1
ATOM 1125 N N . ALA A 1 151 ? 47.867 -5.748 7.112 1.00 53.03 151 ALA A N 1
ATOM 1126 C CA . ALA A 1 151 ? 48.037 -7.010 7.834 1.00 53.03 151 ALA A CA 1
ATOM 1127 C C . ALA A 1 151 ? 48.607 -8.115 6.925 1.00 53.03 151 ALA A C 1
ATOM 1129 O O . ALA A 1 151 ? 49.444 -8.889 7.384 1.00 53.03 151 ALA A O 1
ATOM 1130 N N . LEU A 1 152 ? 48.203 -8.148 5.650 1.00 59.47 152 LEU A N 1
ATOM 1131 C CA . LEU A 1 152 ? 48.716 -9.026 4.592 1.00 59.47 152 LEU A CA 1
ATOM 1132 C C . LEU A 1 152 ? 48.955 -8.186 3.328 1.00 59.47 152 LEU A C 1
ATOM 1134 O O . LEU A 1 152 ? 48.000 -7.861 2.621 1.00 59.47 152 LEU A O 1
ATOM 1138 N N . GLU A 1 153 ? 50.217 -7.844 3.069 1.00 51.44 153 GLU A N 1
ATOM 1139 C CA . GLU A 1 153 ? 50.663 -7.099 1.883 1.00 51.44 153 GLU A CA 1
ATOM 1140 C C . GLU A 1 153 ? 51.484 -8.025 0.970 1.00 51.44 153 GLU A C 1
ATOM 1142 O O . GLU A 1 153 ? 52.214 -8.901 1.441 1.00 51.44 153 GLU A O 1
ATOM 1147 N N . ASP A 1 154 ? 51.372 -7.817 -0.344 1.00 50.06 154 ASP A N 1
ATOM 1148 C CA . ASP A 1 154 ? 52.212 -8.450 -1.368 1.00 50.06 154 ASP A CA 1
ATOM 1149 C C . ASP A 1 154 ? 52.121 -9.983 -1.490 1.00 50.06 154 ASP A C 1
ATOM 1151 O O . ASP A 1 154 ? 53.044 -10.638 -1.974 1.00 50.06 154 ASP A O 1
ATOM 1155 N N . VAL A 1 155 ? 50.950 -10.564 -1.204 1.00 53.88 155 VAL A N 1
ATOM 1156 C CA . VAL A 1 155 ? 50.581 -11.901 -1.713 1.00 53.88 155 VAL A CA 1
ATOM 1157 C C . VAL A 1 155 ? 50.220 -11.781 -3.207 1.00 53.88 155 VAL A C 1
ATOM 1159 O O . VAL A 1 155 ? 49.078 -12.001 -3.624 1.00 53.88 155 VAL A O 1
ATOM 1162 N N . LYS A 1 156 ? 51.181 -11.313 -4.011 1.00 45.22 156 LYS A N 1
ATOM 1163 C CA . LYS A 1 156 ? 51.047 -11.134 -5.461 1.00 45.22 156 LYS A CA 1
ATOM 1164 C C . LYS A 1 156 ? 50.899 -12.507 -6.111 1.00 45.22 156 LYS A C 1
ATOM 1166 O O . LYS A 1 156 ? 51.774 -13.331 -5.938 1.00 45.22 156 LYS A O 1
ATOM 1171 N N . GLU A 1 157 ? 49.812 -12.715 -6.849 1.00 53.84 157 GLU A N 1
ATOM 1172 C CA . GLU A 1 157 ? 49.439 -13.919 -7.629 1.00 53.84 157 GLU A CA 1
ATOM 1173 C C . GLU A 1 157 ? 48.834 -15.135 -6.878 1.00 53.84 157 GLU A C 1
ATOM 1175 O O . GLU A 1 157 ? 48.447 -16.104 -7.535 1.00 53.84 157 GLU A O 1
ATOM 1180 N N . HIS A 1 158 ? 48.655 -15.118 -5.548 1.00 62.44 158 HIS A N 1
ATOM 1181 C CA . HIS A 1 158 ? 48.432 -16.375 -4.793 1.00 62.44 158 HIS A CA 1
ATOM 1182 C C . HIS A 1 158 ? 47.089 -16.487 -4.059 1.00 62.44 158 HIS A C 1
ATOM 1184 O O . HIS A 1 158 ? 46.517 -15.507 -3.608 1.00 62.44 158 HIS A O 1
ATOM 1190 N N . SER A 1 159 ? 46.546 -17.702 -3.922 1.00 66.94 159 SER A N 1
ATOM 1191 C CA . SER A 1 159 ? 45.241 -17.915 -3.267 1.00 66.94 159 SER A CA 1
ATOM 1192 C C . SER A 1 159 ? 45.376 -18.190 -1.766 1.00 66.94 159 SER A C 1
ATOM 1194 O O . SER A 1 159 ? 46.258 -18.940 -1.353 1.00 66.94 159 SER A O 1
ATOM 1196 N N . ILE A 1 160 ? 44.465 -17.624 -0.967 1.00 71.50 160 ILE A N 1
ATOM 1197 C CA . ILE A 1 160 ? 44.329 -17.861 0.476 1.00 71.50 160 ILE A CA 1
ATOM 1198 C C . ILE A 1 160 ? 43.087 -18.719 0.706 1.00 71.50 160 ILE A C 1
ATOM 1200 O O . ILE A 1 160 ? 41.973 -18.295 0.401 1.00 71.50 160 ILE A O 1
ATOM 1204 N N . THR A 1 161 ? 43.245 -19.902 1.294 1.00 72.94 161 THR A N 1
ATOM 1205 C CA . THR A 1 161 ? 42.102 -20.737 1.705 1.00 72.94 161 THR A CA 1
ATOM 1206 C C . THR A 1 161 ? 41.946 -20.719 3.221 1.00 72.94 161 THR A C 1
ATOM 1208 O O . THR A 1 161 ? 42.905 -21.002 3.921 1.00 72.94 161 THR A O 1
ATOM 1211 N N . ILE A 1 162 ? 40.744 -20.439 3.729 1.00 74.75 162 ILE A N 1
ATOM 1212 C CA . ILE A 1 162 ? 40.372 -20.570 5.145 1.00 74.75 162 ILE A CA 1
ATOM 1213 C C . ILE A 1 162 ? 39.379 -21.733 5.278 1.00 74.75 162 ILE A C 1
ATOM 1215 O O . ILE A 1 162 ? 38.197 -21.618 4.921 1.00 74.75 162 ILE A O 1
ATOM 1219 N N . ASP A 1 163 ? 39.852 -22.859 5.811 1.00 74.88 163 ASP A N 1
ATOM 1220 C CA . ASP A 1 163 ? 39.046 -24.061 6.061 1.00 74.88 163 ASP A CA 1
ATOM 1221 C C . ASP A 1 163 ? 39.110 -24.494 7.534 1.00 74.88 163 ASP A C 1
ATOM 1223 O O . ASP A 1 163 ? 40.089 -24.240 8.230 1.00 74.88 163 ASP A O 1
ATOM 1227 N N . GLY A 1 164 ? 38.061 -25.161 8.016 1.00 72.62 164 GLY A N 1
ATOM 1228 C CA . GLY A 1 164 ? 37.922 -25.592 9.413 1.00 72.62 164 GLY A CA 1
ATOM 1229 C C . GLY A 1 164 ? 37.147 -24.620 10.311 1.00 72.62 164 GLY A C 1
ATOM 1230 O O . GLY A 1 164 ? 36.496 -23.701 9.829 1.00 72.62 164 GLY A O 1
ATOM 1231 N N . SER A 1 165 ? 37.137 -24.868 11.625 1.00 66.75 165 SER A N 1
ATOM 1232 C CA . SER A 1 165 ? 36.305 -24.137 12.604 1.00 66.75 165 SER A CA 1
ATOM 1233 C C . SER A 1 165 ? 37.001 -22.941 13.252 1.00 66.75 165 SER A C 1
ATOM 1235 O O . SER A 1 165 ? 36.509 -22.422 14.254 1.00 66.75 165 SER A O 1
ATOM 1237 N N . GLY A 1 166 ? 38.181 -22.577 12.761 1.00 63.06 166 GLY A N 1
ATOM 1238 C CA . GLY A 1 166 ? 38.972 -21.522 13.366 1.00 63.06 166 GLY A CA 1
ATOM 1239 C C . GLY A 1 166 ? 38.470 -20.114 13.085 1.00 63.06 166 GLY A C 1
ATOM 1240 O O . GLY A 1 166 ? 37.557 -19.894 12.283 1.00 63.06 166 GLY A O 1
ATOM 1241 N N . SER A 1 167 ? 39.090 -19.170 13.786 1.00 65.88 167 SER A N 1
ATOM 1242 C CA . SER A 1 167 ? 38.844 -17.739 13.666 1.00 65.88 167 SER A CA 1
ATOM 1243 C C . SER A 1 167 ? 40.110 -17.038 13.193 1.00 65.88 167 SER A C 1
ATOM 1245 O O . SER A 1 167 ? 41.153 -17.170 13.822 1.00 65.88 167 SER A O 1
ATOM 1247 N N . LEU A 1 168 ? 40.030 -16.291 12.097 1.00 73.62 168 LEU A N 1
ATOM 1248 C CA . LEU A 1 168 ? 41.008 -15.288 11.708 1.00 73.62 168 LEU A CA 1
ATOM 1249 C C . LEU A 1 168 ? 40.485 -13.927 12.175 1.00 73.62 168 LEU A C 1
ATOM 1251 O O . LEU A 1 168 ? 39.538 -13.373 11.609 1.00 73.62 168 LEU A O 1
ATOM 1255 N N . VAL A 1 169 ? 41.099 -13.407 13.233 1.00 70.62 169 VAL A N 1
ATOM 1256 C CA . VAL A 1 169 ? 40.839 -12.064 13.749 1.00 70.62 169 VAL A CA 1
ATOM 1257 C C . VAL A 1 169 ? 41.922 -11.158 13.199 1.00 70.62 169 VAL A C 1
ATOM 1259 O O . VAL A 1 169 ? 43.087 -11.329 13.541 1.00 70.62 169 VAL A O 1
ATOM 1262 N N . VAL A 1 170 ? 41.556 -10.190 12.366 1.00 68.50 170 VAL A N 1
ATOM 1263 C CA . VAL A 1 170 ? 42.524 -9.240 11.811 1.00 68.50 170 VAL A CA 1
ATOM 1264 C C . VAL A 1 170 ? 42.259 -7.856 12.400 1.00 68.50 170 VAL A C 1
ATOM 1266 O O . VAL A 1 170 ? 41.117 -7.398 12.441 1.00 68.50 170 VAL A O 1
ATOM 1269 N N . GLY A 1 171 ? 43.288 -7.186 12.908 1.00 61.12 171 GLY A N 1
ATOM 1270 C CA . GLY A 1 171 ? 43.169 -5.868 13.530 1.00 61.12 171 GLY A CA 1
ATOM 1271 C C . GLY A 1 171 ? 44.266 -4.909 13.088 1.00 61.12 171 GLY A C 1
ATOM 1272 O O . GLY A 1 171 ? 45.407 -5.318 12.894 1.00 61.12 171 GLY A O 1
ATOM 1273 N N . SER A 1 172 ? 43.937 -3.622 12.974 1.00 60.19 172 SER A N 1
ATOM 1274 C CA . SER A 1 172 ? 44.946 -2.569 12.896 1.00 60.19 172 SER A CA 1
ATOM 1275 C C . SER A 1 172 ? 44.647 -1.421 13.863 1.00 60.19 172 SER A C 1
ATOM 1277 O O . SER A 1 172 ? 43.487 -1.088 14.110 1.00 60.19 172 SER A O 1
ATOM 1279 N N . GLY A 1 173 ? 45.697 -0.851 14.461 1.00 53.97 173 GLY A N 1
ATOM 1280 C CA . GLY A 1 173 ? 45.564 0.172 15.508 1.00 53.97 173 GLY A CA 1
ATOM 1281 C C . GLY A 1 173 ? 44.916 1.481 15.039 1.00 53.97 173 GLY A C 1
ATOM 1282 O O . GLY A 1 173 ? 44.132 2.049 15.784 1.00 53.97 173 GLY A O 1
ATOM 1283 N N . ASP A 1 174 ? 45.198 1.922 13.805 1.00 56.50 174 ASP A N 1
ATOM 1284 C CA . ASP A 1 174 ? 44.758 3.224 13.262 1.00 56.50 174 ASP A CA 1
ATOM 1285 C C . ASP A 1 174 ? 44.583 3.233 11.713 1.00 56.50 174 ASP A C 1
ATOM 1287 O O . ASP A 1 174 ? 44.415 4.298 11.115 1.00 56.50 174 ASP A O 1
ATOM 1291 N N . GLY A 1 175 ? 44.676 2.083 11.023 1.00 55.03 175 GLY A N 1
ATOM 1292 C CA . GLY A 1 175 ? 44.810 2.009 9.551 1.00 55.03 175 GLY A CA 1
ATOM 1293 C C . GLY A 1 175 ? 43.658 1.303 8.828 1.00 55.03 175 GLY A C 1
ATOM 1294 O O . GLY A 1 175 ? 42.802 0.697 9.456 1.00 55.03 175 GLY A O 1
ATOM 1295 N N . GLU A 1 176 ? 43.627 1.340 7.493 1.00 56.12 176 GLU A N 1
ATOM 1296 C CA . GLU A 1 176 ? 42.781 0.416 6.724 1.00 56.12 176 GLU A CA 1
ATOM 1297 C C . GLU A 1 176 ? 43.338 -1.003 6.874 1.00 56.12 176 GLU A C 1
ATOM 1299 O O . GLU A 1 176 ? 44.538 -1.242 6.761 1.00 56.12 176 GLU A O 1
ATOM 1304 N N . LEU A 1 177 ? 42.465 -1.944 7.206 1.00 58.12 177 LEU A N 1
ATOM 1305 C CA . LEU A 1 177 ? 42.793 -3.350 7.321 1.00 58.12 177 LEU A CA 1
ATOM 1306 C C . LEU A 1 177 ? 42.703 -3.973 5.925 1.00 58.12 177 LEU A C 1
ATOM 1308 O O . LEU A 1 177 ? 41.602 -4.260 5.453 1.00 58.12 177 LEU A O 1
ATOM 1312 N N . LEU A 1 178 ? 43.855 -4.169 5.282 1.00 59.56 178 LEU A N 1
ATOM 1313 C CA . LEU A 1 178 ? 43.951 -4.762 3.951 1.00 59.56 178 LEU A CA 1
ATOM 1314 C C . LEU A 1 178 ? 44.317 -6.250 4.050 1.00 59.56 178 LEU A C 1
ATOM 1316 O O . LEU A 1 178 ? 45.364 -6.606 4.594 1.00 59.56 178 LEU A O 1
ATOM 1320 N N . ILE A 1 179 ? 43.447 -7.116 3.526 1.00 68.25 179 ILE A N 1
ATOM 1321 C CA . ILE A 1 179 ? 43.900 -8.385 2.942 1.00 68.25 179 ILE A CA 1
ATOM 1322 C C . ILE A 1 179 ? 44.014 -8.094 1.451 1.00 68.25 179 ILE A C 1
ATOM 1324 O O . ILE A 1 179 ? 42.988 -8.025 0.769 1.00 68.25 179 ILE A O 1
ATOM 1328 N N . ALA A 1 180 ? 45.235 -7.865 0.970 1.00 65.94 180 ALA A N 1
ATOM 1329 C CA . ALA A 1 180 ? 45.505 -7.675 -0.447 1.00 65.94 180 ALA A CA 1
ATOM 1330 C C . ALA A 1 180 ? 46.086 -8.948 -1.050 1.00 65.94 180 ALA A C 1
ATOM 1332 O O . ALA A 1 180 ? 47.127 -9.440 -0.617 1.00 65.94 180 ALA A O 1
ATOM 1333 N N . THR A 1 181 ? 45.417 -9.472 -2.070 1.00 67.44 181 THR A N 1
ATOM 1334 C CA . THR A 1 181 ? 45.990 -10.532 -2.893 1.00 67.44 181 THR A CA 1
ATOM 1335 C C . THR A 1 181 ? 45.506 -10.431 -4.333 1.00 67.44 181 THR A C 1
ATOM 1337 O O . THR A 1 181 ? 44.326 -10.205 -4.585 1.00 67.44 181 THR A O 1
ATOM 1340 N N . ASP A 1 182 ? 46.400 -10.659 -5.295 1.00 69.81 182 ASP A N 1
ATOM 1341 C CA . ASP A 1 182 ? 45.999 -10.783 -6.702 1.00 69.81 182 ASP A CA 1
ATOM 1342 C C . ASP A 1 182 ? 45.404 -12.176 -7.017 1.00 69.81 182 ASP A C 1
ATOM 1344 O O . ASP A 1 182 ? 45.125 -12.481 -8.174 1.00 69.81 182 ASP A O 1
ATOM 1348 N N . GLY A 1 183 ? 45.217 -13.042 -6.009 1.00 73.69 183 GLY A N 1
ATOM 1349 C CA . GLY A 1 183 ? 44.625 -14.375 -6.137 1.00 73.69 183 GLY A CA 1
ATOM 1350 C C . GLY A 1 183 ? 43.225 -14.518 -5.524 1.00 73.69 183 GLY A C 1
ATOM 1351 O O . GLY A 1 183 ? 42.475 -13.552 -5.350 1.00 73.69 183 GLY A O 1
ATOM 1352 N N . THR A 1 184 ? 42.829 -15.765 -5.234 1.00 79.50 184 THR A N 1
ATOM 1353 C CA . THR A 1 184 ? 41.490 -16.088 -4.708 1.00 79.50 184 THR A CA 1
ATOM 1354 C C . THR A 1 184 ? 41.495 -16.189 -3.185 1.00 79.50 184 THR A C 1
ATOM 1356 O O . THR A 1 184 ? 42.278 -16.952 -2.626 1.00 79.50 184 THR A O 1
ATOM 1359 N N . LEU A 1 185 ? 40.564 -15.516 -2.504 1.00 82.94 185 LEU A N 1
ATOM 1360 C CA . LEU A 1 185 ? 40.222 -15.826 -1.113 1.00 82.94 185 LEU A CA 1
ATOM 1361 C C . LEU A 1 185 ? 39.078 -16.850 -1.081 1.00 82.94 185 LEU A C 1
ATOM 1363 O O . LEU A 1 185 ? 37.948 -16.531 -1.455 1.00 82.94 185 LEU A O 1
ATOM 1367 N N . LEU A 1 186 ? 39.363 -18.065 -0.613 1.00 83.38 186 LEU A N 1
ATOM 1368 C CA . LEU A 1 186 ? 38.406 -19.163 -0.492 1.00 83.38 186 LEU A CA 1
ATOM 1369 C C . LEU A 1 186 ? 38.035 -19.412 0.976 1.00 83.38 186 LEU A C 1
ATOM 1371 O O . LEU A 1 186 ? 38.848 -19.886 1.764 1.00 83.38 186 LEU A O 1
ATOM 1375 N N . MET A 1 187 ? 36.779 -19.172 1.346 1.00 82.88 187 MET A N 1
ATOM 1376 C CA . MET A 1 187 ? 36.240 -19.437 2.681 1.00 82.88 187 MET A CA 1
ATOM 1377 C C . MET A 1 187 ? 35.291 -20.638 2.684 1.00 82.88 187 MET A C 1
ATOM 1379 O O . MET A 1 187 ? 34.225 -20.621 2.064 1.00 82.88 187 MET A O 1
ATOM 1383 N N . LYS A 1 188 ? 35.653 -21.692 3.423 1.00 82.12 188 LYS A N 1
ATOM 1384 C CA . LYS A 1 188 ? 34.856 -22.927 3.508 1.00 82.12 188 LYS A CA 1
ATOM 1385 C C . LYS A 1 188 ? 34.064 -23.054 4.803 1.00 82.12 188 LYS A C 1
ATOM 1387 O O . LYS A 1 188 ? 32.861 -23.255 4.739 1.00 82.12 188 LYS A O 1
ATOM 1392 N N . ASN A 1 189 ? 34.695 -22.937 5.973 1.00 80.12 189 ASN A N 1
ATOM 1393 C CA . ASN A 1 189 ? 34.015 -23.144 7.267 1.00 80.12 189 ASN A CA 1
ATOM 1394 C C . ASN A 1 189 ? 34.455 -22.188 8.392 1.00 80.12 189 ASN A C 1
ATOM 1396 O O . ASN A 1 189 ? 33.842 -22.209 9.462 1.00 80.12 189 ASN A O 1
ATOM 1400 N N . GLY A 1 190 ? 35.468 -21.351 8.149 1.00 76.94 190 GLY A N 1
ATOM 1401 C CA . GLY A 1 190 ? 36.089 -20.511 9.174 1.00 76.94 190 GLY A CA 1
ATOM 1402 C C . GLY A 1 190 ? 35.320 -19.235 9.509 1.00 76.94 190 GLY A C 1
ATOM 1403 O O . GLY A 1 190 ? 34.290 -18.912 8.909 1.00 76.94 190 GLY A O 1
ATOM 1404 N N . TYR A 1 191 ? 35.843 -18.503 10.484 1.00 79.81 191 TYR A N 1
ATOM 1405 C CA . TYR A 1 191 ? 35.352 -17.202 10.918 1.00 79.81 191 TYR A CA 1
ATOM 1406 C C . TYR A 1 191 ? 36.376 -16.123 10.548 1.00 79.81 191 TYR A C 1
ATOM 1408 O O . TYR A 1 191 ? 37.531 -16.236 10.929 1.00 79.81 191 TYR A O 1
ATOM 1416 N N . LEU A 1 192 ? 35.976 -15.095 9.801 1.00 81.94 192 LEU A N 1
ATOM 1417 C CA . LEU A 1 192 ? 36.800 -13.919 9.513 1.00 81.94 192 LEU A CA 1
ATOM 1418 C C . LEU A 1 192 ? 36.153 -12.704 10.173 1.00 81.94 192 LEU A C 1
ATOM 1420 O O . LEU A 1 192 ? 35.004 -12.378 9.872 1.00 81.94 192 LEU A O 1
ATOM 1424 N N . THR A 1 193 ? 36.874 -12.029 11.063 1.00 76.69 193 THR A N 1
ATOM 1425 C CA . THR A 1 193 ? 36.379 -10.814 11.719 1.00 76.69 193 THR A CA 1
ATOM 1426 C C . THR A 1 193 ? 37.451 -9.746 11.789 1.00 76.69 193 THR A C 1
ATOM 1428 O O . THR A 1 193 ? 38.631 -10.036 11.988 1.00 76.69 193 THR A O 1
ATOM 1431 N N . ALA A 1 194 ? 37.017 -8.492 11.706 1.00 69.75 194 ALA A N 1
ATOM 1432 C CA . ALA A 1 194 ? 37.812 -7.388 12.219 1.00 69.75 194 ALA A CA 1
ATOM 1433 C C . ALA A 1 194 ? 37.868 -7.460 13.759 1.00 69.75 194 ALA A C 1
ATOM 1435 O O . ALA A 1 194 ? 36.891 -7.864 14.399 1.00 69.75 194 ALA A O 1
ATOM 1436 N N . SER A 1 195 ? 38.997 -7.074 14.353 1.00 65.50 195 SER A N 1
ATOM 1437 C CA . SER A 1 195 ? 39.145 -6.933 15.807 1.00 65.50 195 SER A CA 1
ATOM 1438 C C . SER A 1 195 ? 38.211 -5.847 16.364 1.00 65.50 195 SER A C 1
ATOM 1440 O O . SER A 1 195 ? 38.036 -4.790 15.756 1.00 65.50 195 SER A O 1
ATOM 1442 N N . GLU A 1 196 ? 37.620 -6.090 17.541 1.00 60.22 196 GLU A N 1
ATOM 1443 C CA . GLU A 1 196 ? 36.625 -5.205 18.179 1.00 60.22 196 GLU A CA 1
ATOM 1444 C C . GLU A 1 196 ? 37.163 -3.804 18.524 1.00 60.22 196 GLU A C 1
ATOM 1446 O O . GLU A 1 196 ? 36.382 -2.864 18.673 1.00 60.22 196 GLU A O 1
ATOM 1451 N N . ASN A 1 197 ? 38.488 -3.658 18.637 1.00 55.56 197 ASN A N 1
ATOM 1452 C CA . ASN A 1 197 ? 39.157 -2.406 19.005 1.00 55.56 197 ASN A CA 1
ATOM 1453 C C . ASN A 1 197 ? 39.621 -1.577 17.800 1.00 55.56 197 ASN A C 1
ATOM 1455 O O . ASN A 1 197 ? 40.266 -0.548 17.988 1.00 55.56 197 ASN A O 1
ATOM 1459 N N . CYS A 1 198 ? 39.320 -2.014 16.578 1.00 55.56 198 CYS A N 1
ATOM 1460 C CA . CYS A 1 198 ? 39.780 -1.352 15.368 1.00 55.56 198 CYS A CA 1
ATOM 1461 C C . CYS A 1 198 ? 38.636 -0.542 14.740 1.00 55.56 198 CYS A C 1
ATOM 1463 O O . CYS A 1 198 ? 37.671 -1.110 14.228 1.00 55.56 198 CYS A O 1
ATOM 1465 N N . ASP A 1 199 ? 38.783 0.789 14.706 1.00 53.03 199 ASP A N 1
ATOM 1466 C CA . ASP A 1 199 ? 37.990 1.675 13.829 1.00 53.03 199 ASP A CA 1
ATOM 1467 C C . ASP A 1 199 ? 38.357 1.479 12.334 1.00 53.03 199 ASP A C 1
ATOM 1469 O O . ASP A 1 199 ? 37.757 2.075 11.436 1.00 53.03 199 ASP A O 1
ATOM 1473 N N . ALA A 1 200 ? 39.340 0.613 12.070 1.00 51.19 200 ALA A N 1
ATOM 1474 C CA . ALA A 1 200 ? 39.834 0.206 10.766 1.00 51.19 200 ALA A CA 1
ATOM 1475 C C . ALA A 1 200 ? 38.746 -0.369 9.846 1.00 51.19 200 ALA A C 1
ATOM 1477 O O . ALA A 1 200 ? 37.999 -1.287 10.200 1.00 51.19 200 ALA A O 1
ATOM 1478 N N . SER A 1 201 ? 38.722 0.114 8.602 1.00 54.81 201 SER A N 1
ATOM 1479 C CA . SER A 1 201 ? 37.999 -0.519 7.498 1.00 54.81 201 SER A CA 1
ATOM 1480 C C . SER A 1 201 ? 38.602 -1.898 7.235 1.00 54.81 201 SER A C 1
ATOM 1482 O O . SER A 1 201 ? 39.736 -1.940 6.781 1.00 54.81 201 SER A O 1
ATOM 1484 N N . MET A 1 202 ? 37.885 -3.011 7.427 1.00 61.59 202 MET A N 1
ATOM 1485 C CA . MET A 1 202 ? 38.261 -4.217 6.675 1.00 61.59 202 MET A CA 1
ATOM 1486 C C . MET A 1 202 ? 37.964 -3.929 5.209 1.00 61.59 202 MET A C 1
ATOM 1488 O O . MET A 1 202 ? 36.814 -3.636 4.882 1.00 61.59 202 MET A O 1
ATOM 1492 N N . ILE A 1 203 ? 39.004 -3.950 4.382 1.00 62.59 203 ILE A N 1
ATOM 1493 C CA . ILE A 1 203 ? 38.946 -3.916 2.928 1.00 62.59 203 ILE A CA 1
ATOM 1494 C C . ILE A 1 203 ? 39.641 -5.194 2.474 1.00 62.59 203 ILE A C 1
ATOM 1496 O O . ILE A 1 203 ? 40.855 -5.348 2.583 1.00 62.59 203 ILE A O 1
ATOM 1500 N N . LEU A 1 204 ? 38.858 -6.145 1.982 1.00 70.44 204 LEU A N 1
ATOM 1501 C CA . LEU A 1 204 ? 39.428 -7.201 1.154 1.00 70.44 204 LEU A CA 1
ATOM 1502 C C . LEU A 1 204 ? 39.701 -6.559 -0.199 1.00 70.44 204 LEU A C 1
ATOM 1504 O O . LEU A 1 204 ? 38.772 -5.974 -0.751 1.00 70.44 204 LEU A O 1
ATOM 1508 N N . ASN A 1 205 ? 40.942 -6.616 -0.672 1.00 70.62 205 ASN A N 1
ATOM 1509 C CA . ASN A 1 205 ? 41.341 -6.166 -1.996 1.00 70.62 205 ASN A CA 1
ATOM 1510 C C . ASN A 1 205 ? 41.887 -7.372 -2.754 1.00 70.62 205 ASN A C 1
ATOM 1512 O O . ASN A 1 205 ? 43.085 -7.648 -2.744 1.00 70.62 205 ASN A O 1
ATOM 1516 N N . ILE A 1 206 ? 40.964 -8.159 -3.293 1.00 76.62 206 ILE A N 1
ATOM 1517 C CA . ILE A 1 206 ? 41.246 -9.508 -3.781 1.00 76.62 206 ILE A CA 1
ATOM 1518 C C . ILE A 1 206 ? 40.842 -9.650 -5.241 1.00 76.62 206 ILE A C 1
ATOM 1520 O O . ILE A 1 206 ? 39.863 -9.033 -5.668 1.00 76.62 206 ILE A O 1
ATOM 1524 N N . ALA A 1 207 ? 41.563 -10.462 -6.016 1.00 82.12 207 ALA A N 1
ATOM 1525 C CA . ALA A 1 207 ? 41.150 -10.736 -7.390 1.00 82.12 207 ALA A CA 1
ATOM 1526 C C . ALA A 1 207 ? 39.815 -11.479 -7.404 1.00 82.12 207 ALA A C 1
ATOM 1528 O O . ALA A 1 207 ? 38.871 -11.011 -8.030 1.00 82.12 207 ALA A O 1
ATOM 1529 N N . ARG A 1 208 ? 39.689 -12.567 -6.636 1.00 84.62 208 ARG A N 1
ATOM 1530 C CA . ARG A 1 208 ? 38.465 -13.377 -6.596 1.00 84.62 208 ARG A CA 1
ATOM 1531 C C . ARG A 1 208 ? 38.073 -13.769 -5.177 1.00 84.62 208 ARG A C 1
ATOM 1533 O O . ARG A 1 208 ? 38.930 -14.030 -4.336 1.00 84.62 208 ARG A O 1
ATOM 1540 N N . PHE A 1 209 ? 36.774 -13.852 -4.913 1.00 87.56 209 PHE A N 1
ATOM 1541 C CA . PHE A 1 209 ? 36.234 -14.268 -3.621 1.00 87.56 209 PHE A CA 1
ATOM 1542 C C . PHE A 1 209 ? 35.280 -15.448 -3.774 1.00 87.56 209 PHE A C 1
ATOM 1544 O O . PHE A 1 209 ? 34.301 -15.368 -4.516 1.00 87.56 209 PHE A O 1
ATOM 1551 N N . GLU A 1 210 ? 35.521 -16.525 -3.030 1.00 89.00 210 GLU A N 1
ATOM 1552 C CA . GLU A 1 210 ? 34.638 -17.686 -2.995 1.00 89.00 210 GLU A CA 1
ATOM 1553 C C . GLU A 1 210 ? 34.277 -18.061 -1.555 1.00 89.00 210 GLU A C 1
ATOM 1555 O O . GLU A 1 210 ? 35.146 -18.327 -0.730 1.00 89.00 210 GLU A O 1
ATOM 1560 N N . GLN A 1 211 ? 32.982 -18.146 -1.250 1.00 88.94 211 GLN A N 1
ATOM 1561 C CA . GLN A 1 211 ? 32.477 -18.604 0.040 1.00 88.94 211 GLN A CA 1
ATOM 1562 C C . GLN A 1 211 ? 31.522 -19.786 -0.132 1.00 88.94 211 GLN A C 1
ATOM 1564 O O . GLN A 1 211 ? 30.489 -19.698 -0.798 1.00 88.94 211 GLN A O 1
ATOM 1569 N N . THR A 1 212 ? 31.846 -20.907 0.508 1.00 88.50 212 THR A N 1
ATOM 1570 C CA . THR A 1 212 ? 31.006 -22.121 0.541 1.00 88.50 212 THR A CA 1
ATOM 1571 C C . THR A 1 212 ? 30.411 -22.388 1.930 1.00 88.50 212 THR A C 1
ATOM 1573 O O . THR A 1 212 ? 29.475 -23.176 2.064 1.00 88.50 212 THR A O 1
ATOM 1576 N N . GLY A 1 213 ? 30.881 -21.675 2.959 1.00 85.00 213 GLY A N 1
ATOM 1577 C CA . GLY A 1 213 ? 30.408 -21.754 4.342 1.00 85.00 213 GLY A CA 1
ATOM 1578 C C . GLY A 1 213 ? 31.130 -20.748 5.249 1.00 85.00 213 GLY A C 1
ATOM 1579 O O . GLY A 1 213 ? 31.617 -19.719 4.784 1.00 85.00 213 GLY A O 1
ATOM 1580 N N . GLY A 1 214 ? 31.165 -21.001 6.559 1.00 84.38 214 GLY A N 1
ATOM 1581 C CA . GLY A 1 214 ? 31.809 -20.093 7.518 1.00 84.38 214 GLY A CA 1
ATOM 1582 C C . GLY A 1 214 ? 31.054 -18.778 7.751 1.00 84.38 214 GLY A C 1
ATOM 1583 O O . GLY A 1 214 ? 29.875 -18.648 7.399 1.00 84.38 214 GLY A O 1
ATOM 1584 N N . ARG A 1 215 ? 31.710 -17.809 8.398 1.00 84.19 215 ARG A N 1
ATOM 1585 C CA . ARG A 1 215 ? 31.141 -16.481 8.675 1.00 84.19 215 ARG A CA 1
ATOM 1586 C C . ARG A 1 215 ? 32.167 -15.373 8.467 1.00 84.19 215 ARG A C 1
ATOM 1588 O O . ARG A 1 215 ? 33.308 -15.513 8.888 1.00 84.19 215 ARG A O 1
ATOM 1595 N N . ILE A 1 216 ? 31.722 -14.260 7.899 1.00 84.62 216 ILE A N 1
ATOM 1596 C CA . ILE A 1 216 ? 32.486 -13.022 7.770 1.00 84.62 216 ILE A CA 1
ATOM 1597 C C . ILE A 1 216 ? 31.739 -11.918 8.504 1.00 84.62 216 ILE A C 1
ATOM 1599 O O . ILE A 1 216 ? 30.547 -11.713 8.267 1.00 84.62 216 ILE A O 1
ATOM 1603 N N . TYR A 1 217 ? 32.443 -11.204 9.373 1.00 79.94 217 TYR A N 1
ATOM 1604 C CA . TYR A 1 217 ? 31.937 -10.041 10.090 1.00 79.94 217 TYR A CA 1
ATOM 1605 C C . TYR A 1 217 ? 32.738 -8.797 9.692 1.00 79.94 217 TYR A C 1
ATOM 1607 O O . TYR A 1 217 ? 33.953 -8.745 9.883 1.00 79.94 217 TYR A O 1
ATOM 1615 N N . MET A 1 218 ? 32.070 -7.806 9.094 1.00 75.25 218 MET A N 1
ATOM 1616 C CA . MET A 1 218 ? 32.733 -6.701 8.386 1.00 75.25 218 MET A CA 1
ATOM 1617 C C . MET A 1 218 ? 32.284 -5.341 8.892 1.00 75.25 218 MET A C 1
ATOM 1619 O O . MET A 1 218 ? 31.099 -5.042 8.858 1.00 75.25 218 MET A O 1
ATOM 1623 N N . ASN A 1 219 ? 33.216 -4.456 9.239 1.00 68.44 219 ASN A N 1
ATOM 1624 C CA . ASN A 1 219 ? 32.860 -3.099 9.666 1.00 68.44 219 ASN A CA 1
ATOM 1625 C C . ASN A 1 219 ? 32.613 -2.112 8.505 1.00 68.44 219 ASN A C 1
ATOM 1627 O O . ASN A 1 219 ? 31.898 -1.136 8.719 1.00 68.44 219 ASN A O 1
ATOM 1631 N N . ARG A 1 220 ? 33.178 -2.333 7.301 1.00 67.88 220 ARG A N 1
ATOM 1632 C CA . ARG A 1 220 ? 33.061 -1.396 6.159 1.00 67.88 220 ARG A CA 1
ATOM 1633 C C . ARG A 1 220 ? 32.812 -2.025 4.790 1.00 67.88 220 ARG A C 1
ATOM 1635 O O . ARG A 1 220 ? 31.859 -1.611 4.144 1.00 67.88 220 ARG A O 1
ATOM 1642 N N . GLY A 1 221 ? 33.594 -2.991 4.304 1.00 71.19 221 GLY A N 1
ATOM 1643 C CA . GLY A 1 221 ? 33.227 -3.618 3.029 1.00 71.19 221 GLY A CA 1
ATOM 1644 C C . GLY A 1 221 ? 34.208 -4.605 2.406 1.00 71.19 221 GLY A C 1
ATOM 1645 O O . GLY A 1 221 ? 35.288 -4.856 2.918 1.00 71.19 221 GLY A O 1
ATOM 1646 N N . ILE A 1 222 ? 33.804 -5.169 1.271 1.00 73.81 222 ILE A N 1
ATOM 1647 C CA . ILE A 1 222 ? 34.608 -6.055 0.421 1.00 73.81 222 ILE A CA 1
ATOM 1648 C C . ILE A 1 222 ? 34.761 -5.378 -0.939 1.00 73.81 222 ILE A C 1
ATOM 1650 O O . ILE A 1 222 ? 33.760 -4.932 -1.504 1.00 73.81 222 ILE A O 1
ATOM 1654 N N . SER A 1 223 ? 35.984 -5.333 -1.468 1.00 77.94 223 SER A N 1
ATOM 1655 C CA . SER A 1 223 ? 36.286 -4.867 -2.822 1.00 77.94 223 SER A CA 1
ATOM 1656 C C . SER A 1 223 ? 36.987 -5.974 -3.610 1.00 77.94 223 SER A C 1
ATOM 1658 O O . SER A 1 223 ? 38.116 -6.351 -3.314 1.00 77.94 223 SER A O 1
ATOM 1660 N N . VAL A 1 224 ? 36.327 -6.509 -4.629 1.00 79.88 224 VAL A N 1
ATOM 1661 C CA . VAL A 1 224 ? 36.874 -7.583 -5.469 1.00 79.88 224 VAL A CA 1
ATOM 1662 C C . VAL A 1 224 ? 37.131 -7.058 -6.879 1.00 79.88 224 VAL A C 1
ATOM 1664 O O . VAL A 1 224 ? 36.354 -6.265 -7.407 1.00 79.88 224 VAL A O 1
ATOM 1667 N N . PHE A 1 225 ? 38.245 -7.440 -7.497 1.00 79.25 225 PHE A N 1
ATOM 1668 C CA . PHE A 1 225 ? 38.540 -7.012 -8.868 1.00 79.25 225 PHE A CA 1
ATOM 1669 C C . PHE A 1 225 ? 37.825 -7.859 -9.925 1.00 79.25 225 PHE A C 1
ATOM 1671 O O . PHE A 1 225 ? 37.458 -7.336 -10.971 1.00 79.25 225 PHE A O 1
ATOM 1678 N N . GLU A 1 226 ? 37.599 -9.141 -9.655 1.00 86.94 226 GLU A N 1
ATOM 1679 C CA . GLU A 1 226 ? 36.942 -10.087 -10.559 1.00 86.94 226 GLU A CA 1
ATOM 1680 C C . GLU A 1 226 ? 35.636 -10.611 -9.943 1.00 86.94 226 GLU A C 1
ATOM 1682 O O . GLU A 1 226 ? 34.700 -9.846 -9.753 1.00 86.94 226 GLU A O 1
ATOM 1687 N N . ASP A 1 227 ? 35.520 -11.899 -9.622 1.00 86.38 227 ASP A N 1
ATOM 1688 C CA . ASP A 1 227 ? 34.228 -12.495 -9.277 1.00 86.38 227 ASP A CA 1
ATOM 1689 C C . ASP A 1 227 ? 34.038 -12.718 -7.770 1.00 86.38 227 ASP A C 1
ATOM 1691 O O . ASP A 1 227 ? 34.949 -13.132 -7.048 1.00 86.38 227 ASP A O 1
ATOM 1695 N N . ILE A 1 228 ? 32.801 -12.526 -7.310 1.00 88.06 228 ILE A N 1
ATOM 1696 C CA . ILE A 1 228 ? 32.311 -12.891 -5.977 1.00 88.06 228 ILE A CA 1
ATOM 1697 C C . ILE A 1 228 ? 31.353 -14.073 -6.129 1.00 88.06 228 ILE A C 1
ATOM 1699 O O . ILE A 1 228 ? 30.286 -13.949 -6.727 1.00 88.06 228 ILE A O 1
ATOM 1703 N N . SER A 1 229 ? 31.683 -15.217 -5.535 1.00 90.12 229 SER A N 1
ATOM 1704 C CA . SER A 1 229 ? 30.835 -16.413 -5.527 1.00 90.12 229 SER A CA 1
ATOM 1705 C C . SER A 1 229 ? 30.486 -16.822 -4.099 1.00 90.12 229 SER A C 1
ATOM 1707 O O . SER A 1 229 ? 31.362 -17.160 -3.310 1.00 90.12 229 SER A O 1
ATOM 1709 N N . ILE A 1 230 ? 29.199 -16.814 -3.751 1.00 88.88 230 ILE A N 1
ATOM 1710 C CA . ILE A 1 230 ? 28.695 -17.172 -2.420 1.00 88.88 230 ILE A CA 1
ATOM 1711 C C . ILE A 1 230 ? 27.677 -18.300 -2.580 1.00 88.88 230 ILE A C 1
ATOM 1713 O O . ILE A 1 230 ? 26.603 -18.130 -3.150 1.00 88.88 230 ILE A O 1
ATOM 1717 N N . SER A 1 231 ? 28.007 -19.484 -2.082 1.00 88.75 231 SER A N 1
ATOM 1718 C CA . SER A 1 231 ? 27.149 -20.678 -2.142 1.00 88.75 231 SER A CA 1
ATOM 1719 C C . SER A 1 231 ? 26.703 -21.176 -0.764 1.00 88.75 231 SER A C 1
ATOM 1721 O O . SER A 1 231 ? 25.827 -22.035 -0.668 1.00 88.75 231 SER A O 1
ATOM 1723 N N . GLY A 1 232 ? 27.244 -20.598 0.311 1.00 85.56 232 GLY A N 1
ATOM 1724 C CA . GLY A 1 232 ? 26.901 -20.906 1.696 1.00 85.56 232 GLY A CA 1
ATOM 1725 C C . GLY A 1 232 ? 27.547 -19.924 2.675 1.00 85.56 232 GLY A C 1
ATOM 1726 O O . GLY A 1 232 ? 28.285 -19.032 2.272 1.00 85.56 232 GLY A O 1
ATOM 1727 N N . GLY A 1 233 ? 27.276 -20.095 3.972 1.00 86.06 233 GLY A N 1
ATOM 1728 C CA . GLY A 1 233 ? 27.870 -19.269 5.031 1.00 86.06 233 GLY A CA 1
ATOM 1729 C C . GLY A 1 233 ? 27.096 -17.989 5.345 1.00 86.06 233 GLY A C 1
ATOM 1730 O O . GLY A 1 233 ? 25.929 -17.854 4.976 1.00 86.06 233 GLY A O 1
ATOM 1731 N N . TYR A 1 234 ? 27.735 -17.092 6.095 1.00 85.50 234 TYR A N 1
ATOM 1732 C CA . TYR A 1 234 ? 27.181 -15.800 6.502 1.00 85.50 234 TYR A CA 1
ATOM 1733 C C . TYR A 1 234 ? 28.170 -14.679 6.187 1.00 85.50 234 TYR A C 1
ATOM 1735 O O . TYR A 1 234 ? 29.336 -14.778 6.558 1.00 85.50 234 TYR A O 1
ATOM 1743 N N . ILE A 1 235 ? 27.700 -13.600 5.575 1.00 84.88 235 ILE A N 1
ATOM 1744 C CA . ILE A 1 235 ? 28.396 -12.315 5.493 1.00 84.88 235 ILE A CA 1
ATOM 1745 C C . ILE A 1 235 ? 27.530 -11.311 6.237 1.00 84.88 235 ILE A C 1
ATOM 1747 O O . ILE A 1 235 ? 26.366 -11.139 5.885 1.00 84.88 235 ILE A O 1
ATOM 1751 N N . ILE A 1 236 ? 28.077 -10.684 7.274 1.00 80.38 236 ILE A N 1
ATOM 1752 C CA . ILE A 1 236 ? 27.357 -9.726 8.112 1.00 80.38 236 ILE A CA 1
ATOM 1753 C C . ILE A 1 236 ? 28.126 -8.404 8.128 1.00 80.38 236 ILE A C 1
ATOM 1755 O O . ILE A 1 236 ? 29.268 -8.335 8.584 1.00 80.38 236 ILE A O 1
ATOM 1759 N N . GLY A 1 237 ? 27.478 -7.349 7.640 1.00 72.81 237 GLY A N 1
ATOM 1760 C CA . GLY A 1 237 ? 27.880 -5.962 7.812 1.00 72.81 237 GLY A CA 1
ATOM 1761 C C . GLY A 1 237 ? 27.580 -5.503 9.238 1.00 72.81 237 GLY A C 1
ATOM 1762 O O . GLY A 1 237 ? 26.433 -5.428 9.666 1.00 72.81 237 GLY A O 1
ATOM 1763 N N . ALA A 1 238 ? 28.635 -5.204 9.976 1.00 62.69 238 ALA A N 1
ATOM 1764 C CA . ALA A 1 238 ? 28.671 -4.775 11.368 1.00 62.69 238 ALA A CA 1
ATOM 1765 C C . ALA A 1 238 ? 28.706 -3.246 11.552 1.00 62.69 238 ALA A C 1
ATOM 1767 O O . ALA A 1 238 ? 28.696 -2.747 12.679 1.00 62.69 238 ALA A O 1
ATOM 1768 N N . GLY A 1 239 ? 28.843 -2.508 10.448 1.00 58.19 239 GLY A N 1
ATOM 1769 C CA . GLY A 1 239 ? 29.362 -1.144 10.437 1.00 58.19 239 GLY A CA 1
ATOM 1770 C C . GLY A 1 239 ? 28.450 -0.067 11.021 1.00 58.19 239 GLY A C 1
ATOM 1771 O O . GLY A 1 239 ? 27.256 -0.021 10.746 1.00 58.19 239 GLY A O 1
ATOM 1772 N N . LYS A 1 240 ? 29.074 0.859 11.762 1.00 59.50 240 LYS A N 1
ATOM 1773 C CA . LYS A 1 240 ? 28.504 2.073 12.379 1.00 59.50 240 LYS A CA 1
ATOM 1774 C C . LYS A 1 240 ? 28.399 3.282 11.424 1.00 59.50 240 LYS A C 1
ATOM 1776 O O . LYS A 1 240 ? 27.960 4.340 11.867 1.00 59.50 240 LYS A O 1
ATOM 1781 N N . GLU A 1 241 ? 28.825 3.162 10.160 1.00 59.19 241 GLU A N 1
ATOM 1782 C CA . GLU A 1 241 ? 28.854 4.288 9.201 1.00 59.19 241 GLU A CA 1
ATOM 1783 C C . GLU A 1 241 ? 28.487 3.903 7.754 1.00 59.19 241 GLU A C 1
ATOM 1785 O O . GLU A 1 241 ? 27.703 4.608 7.122 1.00 59.19 241 GLU A O 1
ATOM 1790 N N . PHE A 1 242 ? 29.046 2.811 7.211 1.00 64.62 242 PHE A N 1
ATOM 1791 C CA . PHE A 1 242 ? 28.858 2.396 5.812 1.00 64.62 242 PHE A CA 1
ATOM 1792 C C . PHE A 1 242 ? 29.205 0.911 5.636 1.00 64.62 242 PHE A C 1
ATOM 1794 O O . PHE A 1 242 ? 30.159 0.436 6.245 1.00 64.62 242 PHE A O 1
ATOM 1801 N N . SER A 1 243 ? 28.444 0.176 4.823 1.00 68.38 243 SER A N 1
ATOM 1802 C CA . SER A 1 243 ? 28.745 -1.211 4.439 1.00 68.38 243 SER A CA 1
ATOM 1803 C C . SER A 1 243 ? 28.692 -1.361 2.917 1.00 68.38 243 SER A C 1
ATOM 1805 O O . SER A 1 243 ? 27.685 -0.996 2.306 1.00 68.38 243 SER A O 1
ATOM 1807 N N . ALA A 1 244 ? 29.760 -1.876 2.301 1.00 73.25 244 ALA A N 1
ATOM 1808 C CA . ALA A 1 244 ? 29.852 -2.049 0.854 1.00 73.25 244 ALA A CA 1
ATOM 1809 C C . ALA A 1 244 ? 30.278 -3.454 0.423 1.00 73.25 244 ALA A C 1
ATOM 1811 O O . ALA A 1 244 ? 31.180 -4.054 0.998 1.00 73.25 244 ALA A O 1
ATOM 1812 N N . LEU A 1 245 ? 29.652 -3.945 -0.641 1.00 80.31 245 LEU A N 1
ATOM 1813 C CA . LEU A 1 245 ? 30.108 -5.097 -1.407 1.00 80.31 245 LEU A CA 1
ATOM 1814 C C . LEU A 1 245 ? 30.332 -4.604 -2.834 1.00 80.31 245 LEU A C 1
ATOM 1816 O O . LEU A 1 245 ? 29.384 -4.208 -3.511 1.00 80.31 245 LEU A O 1
ATOM 1820 N N . MET A 1 246 ? 31.587 -4.548 -3.256 1.00 80.94 246 MET A N 1
ATOM 1821 C CA . MET A 1 246 ? 31.976 -3.982 -4.539 1.00 80.94 246 MET A CA 1
ATOM 1822 C C . MET A 1 246 ? 32.721 -5.026 -5.343 1.00 80.94 246 MET A C 1
ATOM 1824 O O . MET A 1 246 ? 33.629 -5.672 -4.824 1.00 80.94 246 MET A O 1
ATOM 1828 N N . THR A 1 247 ? 32.362 -5.161 -6.613 1.00 81.44 247 THR A N 1
ATOM 1829 C CA . THR A 1 247 ? 33.182 -5.892 -7.561 1.00 81.44 247 THR A CA 1
ATOM 1830 C C . THR A 1 247 ? 33.196 -5.273 -8.953 1.00 81.44 247 THR A C 1
ATOM 1832 O O . THR A 1 247 ? 32.218 -4.641 -9.366 1.00 81.44 247 THR A O 1
ATOM 1835 N N . TYR A 1 248 ? 34.293 -5.474 -9.687 1.00 81.62 248 TYR A N 1
ATOM 1836 C CA . TYR A 1 248 ? 34.355 -5.163 -11.114 1.00 81.62 248 TYR A CA 1
ATOM 1837 C C . TYR A 1 248 ? 33.984 -6.354 -12.029 1.00 81.62 248 TYR A C 1
ATOM 1839 O O . TYR A 1 248 ? 33.696 -6.148 -13.211 1.00 81.62 248 TYR A O 1
ATOM 1847 N N . GLY A 1 249 ? 33.914 -7.580 -11.508 1.00 83.25 249 GLY A N 1
ATOM 1848 C CA . GLY A 1 249 ? 33.395 -8.749 -12.232 1.00 83.25 249 GLY A CA 1
ATOM 1849 C C . GLY A 1 249 ? 31.960 -9.105 -11.843 1.00 83.25 249 GLY A C 1
ATOM 1850 O O . GLY A 1 249 ? 31.130 -8.221 -11.604 1.00 83.25 249 GLY A O 1
ATOM 1851 N N . ASP A 1 250 ? 31.661 -10.403 -11.806 1.00 83.88 250 ASP A N 1
ATOM 1852 C CA . ASP A 1 250 ? 30.326 -10.928 -11.523 1.00 83.88 250 ASP A CA 1
ATOM 1853 C C . ASP A 1 250 ? 30.120 -11.190 -10.014 1.00 83.88 250 ASP A C 1
ATOM 1855 O O . ASP A 1 250 ? 31.038 -11.566 -9.286 1.00 83.88 250 ASP A O 1
ATOM 1859 N N . ILE A 1 251 ? 28.884 -11.050 -9.525 1.00 86.06 251 ILE A N 1
ATOM 1860 C CA . ILE A 1 251 ? 28.446 -11.567 -8.220 1.00 86.06 251 ILE A CA 1
ATOM 1861 C C . ILE A 1 251 ? 27.449 -12.703 -8.441 1.00 86.06 251 ILE A C 1
ATOM 1863 O O . ILE A 1 251 ? 26.406 -12.509 -9.063 1.00 86.06 251 ILE A O 1
ATOM 1867 N N . SER A 1 252 ? 27.709 -13.868 -7.853 1.00 87.31 252 SER A N 1
ATOM 1868 C CA . SER A 1 252 ? 26.801 -15.016 -7.855 1.00 87.31 252 SER A CA 1
ATOM 1869 C C . SER A 1 252 ? 26.522 -15.502 -6.433 1.00 87.31 252 SER A C 1
ATOM 1871 O O . SER A 1 252 ? 27.389 -16.085 -5.787 1.00 87.31 252 SER A O 1
ATOM 1873 N N . ILE A 1 253 ? 25.286 -15.324 -5.962 1.00 85.88 253 ILE A N 1
ATOM 1874 C CA . ILE A 1 253 ? 24.795 -15.818 -4.671 1.00 85.88 253 ILE A CA 1
ATOM 1875 C C . ILE A 1 253 ? 23.821 -16.973 -4.926 1.00 85.88 253 ILE A C 1
ATOM 1877 O O . ILE A 1 253 ? 22.743 -16.794 -5.483 1.00 85.88 253 ILE A O 1
ATOM 1881 N N . SER A 1 254 ? 24.194 -18.184 -4.533 1.00 84.50 254 SER A N 1
ATOM 1882 C CA . SER A 1 254 ? 23.388 -19.401 -4.719 1.00 84.50 254 SER A CA 1
ATOM 1883 C C . SER A 1 254 ? 22.936 -20.041 -3.401 1.00 84.50 254 SER A C 1
ATOM 1885 O O . SER A 1 254 ? 22.083 -20.930 -3.413 1.00 84.50 254 SER A O 1
ATOM 1887 N N . GLY A 1 255 ? 23.453 -19.566 -2.264 1.00 81.56 255 GLY A N 1
ATOM 1888 C CA . GLY A 1 255 ? 23.113 -20.015 -0.915 1.00 81.56 255 GLY A CA 1
ATOM 1889 C C . GLY A 1 255 ? 23.739 -19.120 0.163 1.00 81.56 255 GLY A C 1
ATOM 1890 O O . GLY A 1 255 ? 24.442 -18.167 -0.151 1.00 81.56 255 GLY A O 1
ATOM 1891 N N . GLY A 1 256 ? 23.487 -19.427 1.441 1.00 83.12 256 GLY A N 1
ATOM 1892 C CA . GLY A 1 256 ? 23.996 -18.642 2.577 1.00 83.12 256 GLY A CA 1
ATOM 1893 C C . GLY A 1 256 ? 23.142 -17.419 2.937 1.00 83.12 256 GLY A C 1
ATOM 1894 O O . GLY A 1 256 ? 21.990 -17.307 2.512 1.00 83.12 256 GLY A O 1
ATOM 1895 N N . VAL A 1 257 ? 23.698 -16.537 3.771 1.00 82.00 257 VAL A N 1
ATOM 1896 C CA . VAL A 1 257 ? 23.092 -15.263 4.188 1.00 82.00 257 VAL A CA 1
ATOM 1897 C C . VAL A 1 257 ? 24.077 -14.129 3.928 1.00 82.00 257 VAL A C 1
ATOM 1899 O O . VAL A 1 257 ? 25.173 -14.134 4.478 1.00 82.00 257 VAL A O 1
ATOM 1902 N N . VAL A 1 258 ? 23.675 -13.143 3.132 1.00 84.19 258 VAL A N 1
ATOM 1903 C CA . VAL A 1 258 ? 24.405 -11.888 2.934 1.00 84.19 258 VAL A CA 1
ATOM 1904 C C . VAL A 1 258 ? 23.562 -10.774 3.539 1.00 84.19 258 VAL A C 1
ATOM 1906 O O . VAL A 1 258 ? 22.550 -10.373 2.972 1.00 84.19 258 VAL A O 1
ATOM 1909 N N . ASP A 1 259 ? 23.950 -10.307 4.718 1.00 81.56 259 ASP A N 1
ATOM 1910 C CA . ASP A 1 259 ? 23.304 -9.201 5.417 1.00 81.56 259 ASP A CA 1
ATOM 1911 C C . ASP A 1 259 ? 24.276 -8.028 5.480 1.00 81.56 259 ASP A C 1
ATOM 1913 O O . ASP A 1 259 ? 25.142 -7.971 6.346 1.00 81.56 259 ASP A O 1
ATOM 1917 N N . ILE A 1 260 ? 24.175 -7.111 4.522 1.00 77.31 260 ILE A N 1
ATOM 1918 C CA . ILE A 1 260 ? 25.017 -5.908 4.477 1.00 77.31 260 ILE A CA 1
ATOM 1919 C C . ILE A 1 260 ? 24.271 -4.673 4.977 1.00 77.31 260 ILE A C 1
ATOM 1921 O O . ILE A 1 260 ? 24.800 -3.577 4.827 1.00 77.31 260 ILE A O 1
ATOM 1925 N N . ALA A 1 261 ? 23.067 -4.832 5.543 1.00 67.31 261 ALA A N 1
ATOM 1926 C CA . ALA A 1 261 ? 22.174 -3.749 5.946 1.00 67.31 261 ALA A CA 1
ATOM 1927 C C . ALA A 1 261 ? 22.099 -3.585 7.473 1.00 67.31 261 ALA A C 1
ATOM 1929 O O . ALA A 1 261 ? 21.100 -3.982 8.083 1.00 67.31 261 ALA A O 1
ATOM 1930 N N . PRO A 1 262 ? 23.095 -2.956 8.127 1.00 63.12 262 PRO A N 1
ATOM 1931 C CA . PRO A 1 262 ? 22.915 -2.564 9.515 1.00 63.12 262 PRO A CA 1
ATOM 1932 C C . PRO A 1 262 ? 21.737 -1.582 9.608 1.00 63.12 262 PRO A C 1
ATOM 1934 O O . PRO A 1 262 ? 21.540 -0.721 8.745 1.00 63.12 262 PRO A O 1
ATOM 1937 N N . ALA A 1 263 ? 20.907 -1.749 10.641 1.00 56.81 263 ALA A N 1
ATOM 1938 C CA . ALA A 1 263 ? 19.657 -1.012 10.798 1.00 56.81 263 ALA A CA 1
ATOM 1939 C C . ALA A 1 263 ? 19.860 0.508 10.610 1.00 56.81 263 ALA A C 1
ATOM 1941 O O . ALA A 1 263 ? 20.571 1.143 11.386 1.00 56.81 263 ALA A O 1
ATOM 1942 N N . ASN A 1 264 ? 19.173 1.084 9.614 1.00 55.38 264 ASN A N 1
ATOM 1943 C CA . ASN A 1 264 ? 19.119 2.520 9.292 1.00 55.38 264 ASN A CA 1
ATOM 1944 C C . ASN A 1 264 ? 20.352 3.149 8.607 1.00 55.38 264 ASN A C 1
ATOM 1946 O O . ASN A 1 264 ? 20.529 4.364 8.715 1.00 55.38 264 ASN A O 1
ATOM 1950 N N . MET A 1 265 ? 21.182 2.392 7.882 1.00 62.12 265 MET A N 1
ATOM 1951 C CA . MET A 1 265 ? 22.322 2.959 7.136 1.00 62.12 265 MET A CA 1
ATOM 1952 C C . MET A 1 265 ? 22.287 2.636 5.641 1.00 62.12 265 MET A C 1
ATOM 1954 O O . MET A 1 265 ? 21.766 1.606 5.227 1.00 62.12 265 MET A O 1
ATOM 1958 N N . ALA A 1 266 ? 22.835 3.544 4.828 1.00 58.16 266 ALA A N 1
ATOM 1959 C CA . ALA A 1 266 ? 22.965 3.347 3.390 1.00 58.16 266 ALA A CA 1
ATOM 1960 C C . ALA A 1 266 ? 24.103 2.361 3.094 1.00 58.16 266 ALA A C 1
ATOM 1962 O O . ALA A 1 266 ? 25.233 2.556 3.547 1.00 58.16 266 ALA A O 1
ATOM 1963 N N . CYS A 1 267 ? 23.809 1.334 2.301 1.00 66.12 267 CYS A N 1
ATOM 1964 C CA . CYS A 1 267 ? 24.785 0.338 1.870 1.00 66.12 267 CYS A CA 1
ATOM 1965 C C . CYS A 1 267 ? 25.050 0.492 0.372 1.00 66.12 267 CYS A C 1
ATOM 1967 O O . CYS A 1 267 ? 24.148 0.865 -0.384 1.00 66.12 267 CYS A O 1
ATOM 1969 N N . LEU A 1 268 ? 26.270 0.199 -0.074 1.00 69.62 268 LEU A N 1
ATOM 1970 C CA . LEU A 1 268 ? 26.622 0.211 -1.496 1.00 69.62 268 LEU A CA 1
ATOM 1971 C C . LEU A 1 268 ? 26.824 -1.218 -1.994 1.00 69.62 268 LEU A C 1
ATOM 1973 O O . LEU A 1 268 ? 27.699 -1.931 -1.513 1.00 69.62 268 LEU A O 1
ATOM 1977 N N . LEU A 1 269 ? 26.041 -1.611 -2.993 1.00 78.56 269 LEU A N 1
ATOM 1978 C CA . LEU A 1 269 ? 26.313 -2.795 -3.797 1.00 78.56 269 LEU A CA 1
ATOM 1979 C C . LEU A 1 269 ? 26.754 -2.302 -5.175 1.00 78.56 269 LEU A C 1
ATOM 1981 O O . LEU A 1 269 ? 25.941 -1.747 -5.913 1.00 78.56 269 LEU A O 1
ATOM 1985 N N . TYR A 1 270 ? 28.035 -2.450 -5.497 1.00 77.62 270 TYR A N 1
ATOM 1986 C CA . TYR A 1 270 ? 28.587 -2.058 -6.795 1.00 77.62 270 TYR A CA 1
ATOM 1987 C C . TYR A 1 270 ? 29.022 -3.304 -7.556 1.00 77.62 270 TYR A C 1
ATOM 1989 O O . TYR A 1 270 ? 29.788 -4.102 -7.022 1.00 77.62 270 TYR A O 1
ATOM 1997 N N . VAL A 1 271 ? 28.538 -3.479 -8.783 1.00 77.56 271 VAL A N 1
ATOM 1998 C CA . VAL A 1 271 ? 28.868 -4.642 -9.614 1.00 77.56 271 VAL A CA 1
ATOM 1999 C C . VAL A 1 271 ? 29.029 -4.158 -11.043 1.00 77.56 271 VAL A C 1
ATOM 2001 O O . VAL A 1 271 ? 28.039 -3.773 -11.658 1.00 77.56 271 VAL A O 1
ATOM 2004 N N . SER A 1 272 ? 30.246 -4.151 -11.596 1.00 74.69 272 SER A N 1
ATOM 2005 C CA . SER A 1 272 ? 30.383 -3.786 -13.013 1.00 74.69 272 SER A CA 1
ATOM 2006 C C . SER A 1 272 ? 30.098 -4.930 -13.985 1.00 74.69 272 SER A C 1
ATOM 2008 O O . SER A 1 272 ? 29.817 -4.628 -15.140 1.00 74.69 272 SER A O 1
ATOM 2010 N N . GLY A 1 273 ? 30.101 -6.192 -13.542 1.00 75.25 273 GLY A N 1
ATOM 2011 C CA . GLY A 1 273 ? 29.612 -7.349 -14.301 1.00 75.25 273 GLY A CA 1
ATOM 2012 C C . GLY A 1 273 ? 28.143 -7.693 -14.013 1.00 75.25 273 GLY A C 1
ATOM 2013 O O . GLY A 1 273 ? 27.308 -6.815 -13.794 1.00 75.25 273 GLY A O 1
ATOM 2014 N N . ASN A 1 274 ? 27.820 -8.986 -14.015 1.00 74.50 274 ASN A N 1
ATOM 2015 C CA . ASN A 1 274 ? 26.489 -9.526 -13.743 1.00 74.50 274 ASN A CA 1
ATOM 2016 C C . ASN A 1 274 ? 26.275 -9.786 -12.250 1.00 74.50 274 ASN A C 1
ATOM 2018 O O . ASN A 1 274 ? 27.139 -10.322 -11.567 1.00 74.50 274 ASN A O 1
ATOM 2022 N N . PHE A 1 275 ? 25.071 -9.514 -11.753 1.00 80.12 275 PHE A N 1
ATOM 2023 C CA . PHE A 1 275 ? 24.637 -9.920 -10.416 1.00 80.12 275 PHE A CA 1
ATOM 2024 C C . PHE A 1 275 ? 23.561 -11.009 -10.519 1.00 80.12 275 PHE A C 1
ATOM 2026 O O . PHE A 1 275 ? 22.540 -10.783 -11.158 1.00 80.12 275 PHE A O 1
ATOM 2033 N N . SER A 1 276 ? 23.754 -12.160 -9.870 1.00 79.56 276 SER A N 1
ATOM 2034 C CA . SER A 1 276 ? 22.827 -13.301 -9.852 1.00 79.56 276 SER A CA 1
ATOM 2035 C C . SER A 1 276 ? 22.565 -13.780 -8.419 1.00 79.56 276 SER A C 1
ATOM 2037 O O . SER A 1 276 ? 23.505 -13.938 -7.641 1.00 79.56 276 SER A O 1
ATOM 2039 N N . HIS A 1 277 ? 21.300 -14.037 -8.057 1.00 79.38 277 HIS A N 1
ATOM 2040 C CA . HIS A 1 277 ? 20.895 -14.478 -6.710 1.00 79.38 277 HIS A CA 1
ATOM 2041 C C . HIS A 1 277 ? 19.923 -15.678 -6.745 1.00 79.38 277 HIS A C 1
ATOM 2043 O O . HIS A 1 277 ? 18.728 -15.583 -6.458 1.00 79.38 277 HIS A O 1
ATOM 2049 N N . THR A 1 278 ? 20.421 -16.864 -7.073 1.00 74.38 278 THR A N 1
ATOM 2050 C CA . THR A 1 278 ? 19.583 -18.052 -7.279 1.00 74.38 278 THR A CA 1
ATOM 2051 C C . THR A 1 278 ? 19.230 -18.822 -5.999 1.00 74.38 278 THR A C 1
ATOM 2053 O O . THR A 1 278 ? 18.614 -19.879 -6.108 1.00 74.38 278 THR A O 1
ATOM 2056 N N . GLY A 1 279 ? 19.587 -18.353 -4.800 1.00 64.25 279 GLY A N 1
ATOM 2057 C CA . GLY A 1 279 ? 19.271 -19.004 -3.519 1.00 64.25 279 GLY A CA 1
ATOM 2058 C C . GLY A 1 279 ? 19.911 -18.292 -2.319 1.00 64.25 279 GLY A C 1
ATOM 2059 O O . GLY A 1 279 ? 20.761 -17.433 -2.505 1.00 64.25 279 GLY A O 1
ATOM 2060 N N . GLY A 1 280 ? 19.525 -18.649 -1.086 1.00 69.75 280 GLY A N 1
ATOM 2061 C CA . GLY A 1 280 ? 19.999 -17.976 0.139 1.00 69.75 280 GLY A CA 1
ATOM 2062 C C . GLY A 1 280 ? 19.115 -16.804 0.590 1.00 69.75 280 GLY A C 1
ATOM 2063 O O . GLY A 1 280 ? 17.986 -16.662 0.112 1.00 69.75 280 GLY A O 1
ATOM 2064 N N . GLN A 1 281 ? 19.599 -16.013 1.552 1.00 73.56 281 GLN A N 1
ATOM 2065 C CA . GLN A 1 281 ? 18.974 -14.765 2.012 1.00 73.56 281 GLN A CA 1
ATOM 2066 C C . GLN A 1 281 ? 19.901 -13.582 1.722 1.00 73.56 281 GLN A C 1
ATOM 2068 O O . GLN A 1 281 ? 21.023 -13.550 2.222 1.00 73.56 281 GLN A O 1
ATOM 2073 N N . LEU A 1 282 ? 19.410 -12.587 0.987 1.00 76.62 282 LEU A N 1
ATOM 2074 C CA . LEU A 1 282 ? 20.058 -11.286 0.842 1.00 76.62 282 LEU A CA 1
ATOM 2075 C C . LEU A 1 282 ? 19.235 -10.239 1.591 1.00 76.62 282 LEU A C 1
ATOM 2077 O O . LEU A 1 282 ? 18.048 -10.065 1.316 1.00 76.62 282 LEU A O 1
ATOM 2081 N N . ARG A 1 283 ? 19.871 -9.544 2.533 1.00 69.19 283 ARG A N 1
ATOM 2082 C CA . ARG A 1 283 ? 19.338 -8.356 3.201 1.00 69.19 283 ARG A CA 1
ATOM 2083 C C . ARG A 1 283 ? 20.254 -7.187 2.882 1.00 69.19 283 ARG A C 1
ATOM 2085 O O . ARG A 1 283 ? 21.376 -7.096 3.376 1.00 69.19 283 ARG A O 1
ATOM 2092 N N . ALA A 1 284 ? 19.775 -6.310 2.010 1.00 64.25 284 ALA A N 1
ATOM 2093 C CA . ALA A 1 284 ? 20.504 -5.127 1.585 1.00 64.25 284 ALA A CA 1
ATOM 2094 C C . ALA A 1 284 ? 19.538 -3.937 1.487 1.00 64.25 284 ALA A C 1
ATOM 2096 O O . ALA A 1 284 ? 18.559 -3.985 0.742 1.00 64.25 284 ALA A O 1
ATOM 2097 N N . LEU A 1 285 ? 19.829 -2.859 2.222 1.00 53.56 285 LEU A N 1
ATOM 2098 C CA . LEU A 1 285 ? 19.256 -1.539 1.969 1.00 53.56 285 LEU A CA 1
ATOM 2099 C C . LEU A 1 285 ? 20.196 -0.841 0.987 1.00 53.56 285 LEU A C 1
ATOM 2101 O O . LEU A 1 285 ? 21.200 -0.243 1.371 1.00 53.56 285 LEU A O 1
ATOM 2105 N N . ILE A 1 286 ? 19.916 -1.001 -0.300 1.00 56.91 286 ILE A N 1
ATOM 2106 C CA . ILE A 1 286 ? 20.811 -0.548 -1.356 1.00 56.91 286 ILE A CA 1
ATOM 2107 C C . ILE A 1 286 ? 20.616 0.960 -1.529 1.00 56.91 286 ILE A C 1
ATOM 2109 O O . ILE A 1 286 ? 19.628 1.416 -2.101 1.00 56.91 286 ILE A O 1
ATOM 2113 N N . GLY A 1 287 ? 21.564 1.748 -1.024 1.00 47.53 287 GLY A N 1
ATOM 2114 C CA . GLY A 1 287 ? 21.603 3.197 -1.218 1.00 47.53 287 GLY A CA 1
ATOM 2115 C C . GLY A 1 287 ? 21.764 3.570 -2.690 1.00 47.53 287 GLY A C 1
ATOM 2116 O O . GLY A 1 287 ? 21.092 4.475 -3.173 1.00 47.53 287 GLY A O 1
ATOM 2117 N N . ARG A 1 288 ? 22.609 2.826 -3.411 1.00 53.25 288 ARG A N 1
ATOM 2118 C CA . ARG A 1 288 ? 22.837 2.966 -4.851 1.00 53.25 288 ARG A CA 1
ATOM 2119 C C . ARG A 1 288 ? 23.235 1.619 -5.444 1.00 53.25 288 ARG A C 1
ATOM 2121 O O . ARG A 1 288 ? 24.113 0.956 -4.899 1.00 53.25 288 ARG A O 1
ATOM 2128 N N . LEU A 1 289 ? 22.599 1.240 -6.548 1.00 58.97 289 LEU A N 1
ATOM 2129 C CA . LEU A 1 289 ? 23.017 0.134 -7.408 1.00 58.97 289 LEU A CA 1
ATOM 2130 C C . LEU A 1 289 ? 23.481 0.710 -8.750 1.00 58.97 289 LEU A C 1
ATOM 2132 O O . LEU A 1 289 ? 22.705 1.406 -9.407 1.00 58.97 289 LEU A O 1
ATOM 2136 N N . ASP A 1 290 ? 24.726 0.431 -9.133 1.00 58.38 290 ASP A N 1
ATOM 2137 C CA . ASP A 1 290 ? 25.311 0.806 -10.428 1.00 58.38 290 ASP A CA 1
ATOM 2138 C C . ASP A 1 290 ? 25.801 -0.483 -11.105 1.00 58.38 290 ASP A C 1
ATOM 2140 O O . ASP A 1 290 ? 26.705 -1.139 -10.584 1.00 58.38 290 ASP A O 1
ATOM 2144 N N . VAL A 1 291 ? 25.145 -0.880 -12.200 1.00 55.94 291 VAL A N 1
ATOM 2145 C CA . VAL A 1 291 ? 25.351 -2.162 -12.903 1.00 55.94 291 VAL A CA 1
ATOM 2146 C C . VAL A 1 291 ? 25.338 -1.958 -14.417 1.00 55.94 291 VAL A C 1
ATOM 2148 O O . VAL A 1 291 ? 24.423 -1.327 -14.951 1.00 55.94 291 VAL A O 1
ATOM 2151 N N . THR A 1 292 ? 26.336 -2.493 -15.129 1.00 50.69 292 THR A N 1
ATOM 2152 C CA . THR A 1 292 ? 26.444 -2.312 -16.594 1.00 50.69 292 THR A CA 1
ATOM 2153 C C . THR A 1 292 ? 25.527 -3.266 -17.373 1.00 50.69 292 THR A C 1
ATOM 2155 O O . THR A 1 292 ? 24.921 -2.858 -18.363 1.00 50.69 292 THR A O 1
ATOM 2158 N N . SER A 1 293 ? 25.335 -4.498 -16.885 1.00 51.31 293 SER A N 1
ATOM 2159 C CA . SER A 1 293 ? 24.342 -5.474 -17.358 1.00 51.31 293 SER A CA 1
ATOM 2160 C C . SER A 1 293 ? 23.770 -6.263 -16.177 1.00 51.31 293 SER A C 1
ATOM 2162 O O . SER A 1 293 ? 24.513 -6.668 -15.288 1.00 51.31 293 SER A O 1
ATOM 2164 N N . PHE A 1 294 ? 22.447 -6.457 -16.114 1.00 49.31 294 PHE A N 1
ATOM 2165 C CA . PHE A 1 294 ? 21.800 -6.838 -14.856 1.00 49.31 294 PHE A CA 1
ATOM 2166 C C . PHE A 1 294 ? 20.667 -7.859 -15.018 1.00 49.31 294 PHE A C 1
ATOM 2168 O O . PHE A 1 294 ? 19.553 -7.517 -15.392 1.00 49.31 294 PHE A O 1
ATOM 2175 N N . SER A 1 295 ? 20.913 -9.120 -14.661 1.00 47.72 295 SER A N 1
ATOM 2176 C CA . SER A 1 295 ? 19.877 -10.162 -14.618 1.00 47.72 295 SER A CA 1
ATOM 2177 C C . SER A 1 295 ? 19.670 -10.642 -13.182 1.00 47.72 295 SER A C 1
ATOM 2179 O O . SER A 1 295 ? 20.357 -11.570 -12.754 1.00 47.72 295 SER A O 1
ATOM 2181 N N . ILE A 1 296 ? 18.696 -10.087 -12.446 1.00 50.47 296 ILE A N 1
ATOM 2182 C CA . ILE A 1 296 ? 18.375 -10.624 -11.118 1.00 50.47 296 ILE A CA 1
ATOM 2183 C C . ILE A 1 296 ? 17.323 -11.725 -11.196 1.00 50.47 296 ILE A C 1
ATOM 2185 O O . ILE A 1 296 ? 16.124 -11.494 -11.364 1.00 50.47 296 ILE A O 1
ATOM 2189 N N . ASN A 1 297 ? 17.757 -12.950 -10.950 1.00 49.41 297 ASN A N 1
ATOM 2190 C CA . ASN A 1 297 ? 16.848 -14.068 -10.764 1.00 49.41 297 ASN A CA 1
ATOM 2191 C C . ASN A 1 297 ? 16.711 -14.360 -9.269 1.00 49.41 297 ASN A C 1
ATOM 2193 O O . ASN A 1 297 ? 17.614 -14.972 -8.722 1.00 49.41 297 ASN A O 1
ATOM 2197 N N . PHE A 1 298 ? 15.629 -13.931 -8.611 1.00 50.09 298 PHE A N 1
ATOM 2198 C CA . PHE A 1 298 ? 15.328 -14.273 -7.218 1.00 50.09 298 PHE A CA 1
ATOM 2199 C C . PHE A 1 298 ? 14.577 -15.600 -7.143 1.00 50.09 298 PHE A C 1
ATOM 2201 O O . PHE A 1 298 ? 13.373 -15.686 -7.385 1.00 50.09 298 PHE A O 1
ATOM 2208 N N . SER A 1 299 ? 15.270 -16.660 -6.738 1.00 47.06 299 SER A N 1
ATOM 2209 C CA . SER A 1 299 ? 14.620 -17.961 -6.537 1.00 47.06 299 SER A CA 1
ATOM 2210 C C . SER A 1 299 ? 14.171 -18.216 -5.079 1.00 47.06 299 SER A C 1
ATOM 2212 O O . SER A 1 299 ? 13.445 -19.181 -4.826 1.00 47.06 299 SER A O 1
ATOM 2214 N N . SER A 1 300 ? 14.537 -17.337 -4.129 1.00 47.94 300 SER A N 1
ATOM 2215 C CA . SER A 1 300 ? 14.299 -17.476 -2.677 1.00 47.94 300 SER A CA 1
ATOM 2216 C C . SER A 1 300 ? 13.894 -16.165 -1.969 1.00 47.94 300 SER A C 1
ATOM 2218 O O . SER A 1 300 ? 13.951 -15.090 -2.558 1.00 47.94 300 SER A O 1
ATOM 2220 N N . TYR A 1 301 ? 13.481 -16.270 -0.693 1.00 49.34 301 TYR A N 1
ATOM 2221 C CA . TYR A 1 301 ? 13.072 -15.157 0.183 1.00 49.34 301 TYR A CA 1
ATOM 2222 C C . TYR A 1 301 ? 14.176 -1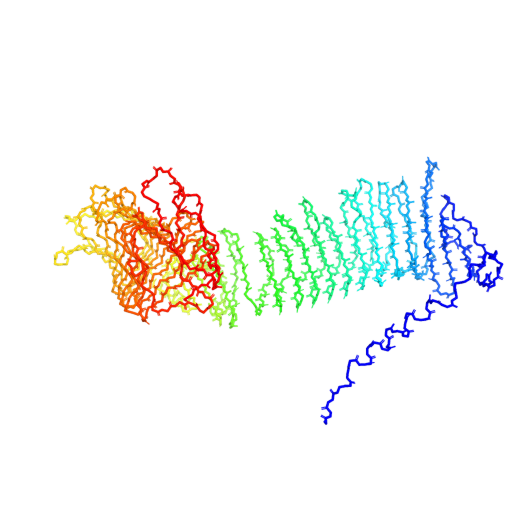4.093 0.357 1.00 49.34 301 TYR A C 1
ATOM 2224 O O . TYR A 1 301 ? 15.242 -14.400 0.895 1.00 49.34 301 TYR A O 1
ATOM 2232 N N . GLY A 1 302 ? 13.890 -12.839 0.000 1.00 50.53 302 GLY A N 1
ATOM 2233 C CA . GLY A 1 302 ? 14.749 -11.684 0.277 1.00 50.53 302 GLY A CA 1
ATOM 2234 C C . GLY A 1 302 ? 13.966 -10.370 0.229 1.00 50.53 302 GLY A C 1
ATOM 2235 O O . GLY A 1 302 ? 13.100 -10.206 -0.627 1.00 50.53 302 GLY A O 1
ATOM 2236 N N . ASP A 1 303 ? 14.280 -9.451 1.145 1.00 53.47 303 ASP A N 1
ATOM 2237 C CA . ASP A 1 303 ? 13.767 -8.078 1.143 1.00 53.47 303 ASP A CA 1
ATOM 2238 C C . ASP A 1 303 ? 14.849 -7.169 0.555 1.00 53.47 303 ASP A C 1
ATOM 2240 O O . ASP A 1 303 ? 15.947 -7.063 1.109 1.00 53.47 303 ASP A O 1
ATOM 2244 N N . ILE A 1 304 ? 14.552 -6.504 -0.562 1.00 55.03 304 ILE A N 1
ATOM 2245 C CA . ILE A 1 304 ? 15.446 -5.508 -1.160 1.00 55.03 304 ILE A CA 1
ATOM 2246 C C . ILE A 1 304 ? 14.713 -4.186 -1.243 1.00 55.03 304 ILE A C 1
ATOM 2248 O O . ILE A 1 304 ? 13.714 -4.053 -1.945 1.00 55.03 304 ILE A O 1
ATOM 2252 N N . ALA A 1 305 ? 15.269 -3.189 -0.568 1.00 51.56 305 ALA A N 1
ATOM 2253 C CA . ALA A 1 305 ? 14.882 -1.802 -0.732 1.00 51.56 305 ALA A CA 1
ATOM 2254 C C . ALA A 1 305 ? 16.040 -1.075 -1.422 1.00 51.56 305 ALA A C 1
ATOM 2256 O O . ALA A 1 305 ? 17.137 -1.000 -0.871 1.00 51.56 305 ALA A O 1
ATOM 2257 N N . ALA A 1 306 ? 15.806 -0.573 -2.636 1.00 52.16 306 ALA A N 1
ATOM 2258 C CA . ALA A 1 306 ? 16.779 0.218 -3.385 1.00 52.16 306 ALA A CA 1
ATOM 2259 C C . ALA A 1 306 ? 16.332 1.688 -3.432 1.00 52.16 306 ALA A C 1
ATOM 2261 O O . ALA A 1 306 ? 15.230 1.981 -3.891 1.00 52.16 306 ALA A O 1
ATOM 2262 N N . LEU A 1 307 ? 17.184 2.602 -2.961 1.00 44.50 307 LEU A N 1
ATOM 2263 C CA . LEU A 1 307 ? 16.932 4.050 -2.928 1.00 44.50 307 LEU A CA 1
ATOM 2264 C C . LEU A 1 307 ? 17.229 4.725 -4.278 1.00 44.50 307 LEU A C 1
ATOM 2266 O O . LEU A 1 307 ? 16.534 5.661 -4.669 1.00 44.50 307 LEU A O 1
ATOM 2270 N N . GLU A 1 308 ? 18.223 4.235 -5.018 1.00 50.69 308 GLU A N 1
ATOM 2271 C CA . GLU A 1 308 ? 18.564 4.691 -6.367 1.00 50.69 308 GLU A CA 1
ATOM 2272 C C . GLU A 1 308 ? 19.109 3.510 -7.187 1.00 50.69 308 GLU A C 1
ATOM 2274 O O . GLU A 1 308 ? 19.939 2.736 -6.703 1.00 50.69 308 GLU A O 1
ATOM 2279 N N . ASN A 1 309 ? 18.631 3.337 -8.422 1.00 51.72 309 ASN A N 1
ATOM 2280 C CA . ASN A 1 309 ? 19.012 2.206 -9.270 1.00 51.72 309 ASN A CA 1
ATOM 2281 C C . ASN A 1 309 ? 19.270 2.663 -10.710 1.00 51.72 309 ASN A C 1
ATOM 2283 O O . ASN A 1 309 ? 18.324 2.929 -11.460 1.00 51.72 309 ASN A O 1
ATOM 2287 N N . LYS A 1 310 ? 20.547 2.714 -11.101 1.00 52.78 310 LYS A N 1
ATOM 2288 C CA . LYS A 1 310 ? 20.989 3.069 -12.450 1.00 52.78 310 LYS A CA 1
ATOM 2289 C C . LYS A 1 310 ? 21.530 1.820 -13.148 1.00 52.78 310 LYS A C 1
ATOM 2291 O O . LYS A 1 310 ? 22.375 1.118 -12.605 1.00 52.78 310 LYS A O 1
ATOM 2296 N N . SER A 1 311 ? 21.028 1.537 -14.348 1.00 51.62 311 SER A N 1
ATOM 2297 C CA . SER A 1 311 ? 21.526 0.431 -15.169 1.00 51.62 311 SER A CA 1
ATOM 2298 C C . SER A 1 311 ? 21.511 0.805 -16.641 1.00 51.62 311 SER A C 1
ATOM 2300 O O . SER A 1 311 ? 20.521 1.376 -17.103 1.00 51.62 311 SER A O 1
ATOM 2302 N N . ASP A 1 312 ? 22.530 0.378 -17.377 1.00 50.56 312 ASP A N 1
ATOM 2303 C CA . ASP A 1 312 ? 22.649 0.631 -18.818 1.00 50.56 312 ASP A CA 1
ATOM 2304 C C . ASP A 1 312 ? 22.266 -0.603 -19.679 1.00 50.56 312 ASP A C 1
ATOM 2306 O O . ASP A 1 312 ? 22.328 -0.544 -20.907 1.00 50.56 312 ASP A O 1
ATOM 2310 N N . GLY A 1 313 ? 21.832 -1.712 -19.055 1.00 51.62 313 GLY A N 1
ATOM 2311 C CA . GLY A 1 313 ? 21.449 -2.973 -19.717 1.00 51.62 313 GLY A CA 1
ATOM 2312 C C . GLY A 1 313 ? 20.025 -3.473 -19.409 1.00 51.62 313 GLY A C 1
ATOM 2313 O O . GLY A 1 313 ? 19.292 -2.864 -18.627 1.00 51.62 313 GLY A O 1
ATOM 2314 N N . THR A 1 314 ? 19.633 -4.597 -20.031 1.00 44.59 314 THR A N 1
ATOM 2315 C CA . THR A 1 314 ? 18.345 -5.288 -19.799 1.00 44.59 314 THR A CA 1
ATOM 2316 C C . THR A 1 314 ? 18.195 -5.671 -18.331 1.00 44.59 314 THR A C 1
ATOM 2318 O O . THR A 1 314 ? 19.165 -6.136 -17.739 1.00 44.59 314 THR A O 1
ATOM 2321 N N . ARG A 1 315 ? 16.990 -5.495 -17.768 1.00 53.66 315 ARG A N 1
ATOM 2322 C CA . ARG A 1 315 ? 16.627 -5.926 -16.412 1.00 53.66 315 ARG A CA 1
ATOM 2323 C C . ARG A 1 315 ? 15.638 -7.083 -16.485 1.00 53.66 315 ARG A C 1
ATOM 2325 O O . ARG A 1 315 ? 14.457 -6.850 -16.721 1.00 53.66 315 ARG A O 1
ATOM 2332 N N . ASP A 1 316 ? 16.102 -8.292 -16.204 1.00 48.28 316 ASP A N 1
ATOM 2333 C CA . ASP A 1 316 ? 15.209 -9.423 -15.953 1.00 48.28 316 ASP A CA 1
ATOM 2334 C C . ASP A 1 316 ? 15.053 -9.587 -14.442 1.00 48.28 316 ASP A C 1
ATOM 2336 O O . ASP A 1 316 ? 16.026 -9.868 -13.744 1.00 48.28 316 ASP A O 1
ATOM 2340 N N . LEU A 1 317 ? 13.836 -9.370 -13.935 1.00 48.44 317 LEU A N 1
ATOM 2341 C CA . LEU A 1 317 ? 13.477 -9.576 -12.533 1.00 48.44 317 LEU A CA 1
ATOM 2342 C C . LEU A 1 317 ? 12.510 -10.755 -12.448 1.00 48.44 317 LEU A C 1
ATOM 2344 O O . LEU A 1 317 ? 11.309 -10.604 -12.650 1.00 48.44 317 LEU A O 1
ATOM 2348 N N . THR A 1 318 ? 13.028 -11.944 -12.156 1.00 41.31 318 THR A N 1
ATOM 2349 C CA . THR A 1 318 ? 12.186 -13.129 -11.933 1.00 41.31 318 THR A CA 1
ATOM 2350 C C . THR A 1 318 ? 12.166 -13.432 -10.445 1.00 41.31 318 THR A C 1
ATOM 2352 O O . THR A 1 318 ? 13.186 -13.861 -9.918 1.00 41.31 318 THR A O 1
ATOM 2355 N N . ALA A 1 319 ? 11.038 -13.221 -9.763 1.00 39.88 319 ALA A N 1
ATOM 2356 C CA . ALA A 1 319 ? 10.840 -13.713 -8.400 1.00 39.88 319 ALA A CA 1
ATOM 2357 C C . ALA A 1 319 ? 9.754 -14.785 -8.346 1.00 39.88 319 ALA A C 1
ATOM 2359 O O . ALA A 1 319 ? 8.802 -14.775 -9.122 1.00 39.88 319 ALA A O 1
ATOM 2360 N N . LYS A 1 320 ? 9.910 -15.725 -7.412 1.00 36.56 320 LYS A N 1
ATOM 2361 C CA . LYS A 1 320 ? 8.857 -16.677 -7.013 1.00 36.56 320 LYS A CA 1
ATOM 2362 C C . LYS A 1 320 ? 8.137 -16.250 -5.725 1.00 36.56 320 LYS A C 1
ATOM 2364 O O . LYS A 1 320 ? 7.387 -17.038 -5.153 1.00 36.56 320 LYS A O 1
ATOM 2369 N N . THR A 1 321 ? 8.412 -15.041 -5.234 1.00 39.28 321 THR A N 1
ATOM 2370 C CA . THR A 1 321 ? 7.905 -14.478 -3.974 1.00 39.28 321 THR A CA 1
ATOM 2371 C C . THR A 1 321 ? 7.571 -12.995 -4.150 1.00 39.28 321 THR A C 1
ATOM 2373 O O . THR A 1 321 ? 8.056 -12.363 -5.086 1.00 39.28 321 THR A O 1
ATOM 2376 N N . GLN A 1 322 ? 6.779 -12.426 -3.232 1.00 36.47 322 GLN A N 1
ATOM 2377 C CA . GLN A 1 322 ? 6.452 -10.994 -3.216 1.00 36.47 322 GLN A CA 1
ATOM 2378 C C . GLN A 1 322 ? 7.728 -10.143 -3.187 1.00 36.47 322 GLN A C 1
ATOM 2380 O O . GLN A 1 322 ? 8.547 -10.290 -2.282 1.00 36.47 322 GLN A O 1
ATOM 2385 N N . ILE A 1 323 ? 7.885 -9.255 -4.169 1.00 39.62 323 ILE A N 1
ATOM 2386 C CA . ILE A 1 323 ? 8.937 -8.239 -4.180 1.00 39.62 323 ILE A CA 1
ATOM 2387 C C . ILE A 1 323 ? 8.309 -6.918 -3.741 1.00 39.62 323 ILE A C 1
ATOM 2389 O O . ILE A 1 323 ? 7.459 -6.369 -4.441 1.00 39.62 323 ILE A O 1
ATOM 2393 N N . PHE A 1 324 ? 8.758 -6.368 -2.617 1.00 37.75 324 PHE A N 1
ATOM 2394 C CA . PHE A 1 324 ? 8.409 -5.006 -2.218 1.00 37.75 324 PHE A CA 1
ATOM 2395 C C . PHE A 1 324 ? 9.442 -4.027 -2.776 1.00 37.75 324 PHE A C 1
ATOM 2397 O O . PHE A 1 324 ? 10.389 -3.644 -2.093 1.00 37.75 324 PHE A O 1
ATOM 2404 N N . MET A 1 325 ? 9.272 -3.598 -4.027 1.00 44.50 325 MET A N 1
ATOM 2405 C CA . MET A 1 325 ? 10.062 -2.481 -4.549 1.00 44.50 325 MET A CA 1
ATOM 2406 C C . MET A 1 325 ? 9.480 -1.164 -4.037 1.00 44.50 325 MET A C 1
ATOM 2408 O O . MET A 1 325 ? 8.528 -0.630 -4.601 1.00 44.50 325 MET A O 1
ATOM 2412 N N . ARG A 1 326 ? 10.070 -0.605 -2.977 1.00 38.16 326 ARG A N 1
ATOM 2413 C CA . ARG A 1 326 ? 9.804 0.785 -2.592 1.00 38.16 326 ARG A CA 1
ATOM 2414 C C . ARG A 1 326 ? 10.673 1.703 -3.444 1.00 38.16 326 ARG A C 1
ATOM 2416 O O . ARG A 1 326 ? 11.807 2.001 -3.088 1.00 38.16 326 ARG A O 1
ATOM 2423 N N . LEU A 1 327 ? 10.148 2.088 -4.601 1.00 46.09 327 LEU A N 1
ATOM 2424 C CA . LEU A 1 327 ? 10.803 3.026 -5.507 1.00 46.09 327 LEU A CA 1
ATOM 2425 C C . LEU A 1 327 ? 10.811 4.426 -4.873 1.00 46.09 327 LEU A C 1
ATOM 2427 O O . LEU A 1 327 ? 9.816 4.852 -4.286 1.00 46.09 327 LEU A O 1
ATOM 2431 N N . ASN A 1 328 ? 11.931 5.142 -4.989 1.00 42.09 328 ASN A N 1
ATOM 2432 C CA . ASN A 1 328 ? 12.004 6.569 -4.660 1.00 42.09 328 ASN A CA 1
ATOM 2433 C C . ASN A 1 328 ? 10.938 7.327 -5.494 1.00 42.09 328 ASN A C 1
ATOM 2435 O O . ASN A 1 328 ? 10.725 6.964 -6.655 1.00 42.09 328 ASN A O 1
ATOM 2439 N N . PRO A 1 329 ? 10.262 8.361 -4.961 1.00 41.97 329 PRO A N 1
ATOM 2440 C CA . PRO A 1 329 ? 9.012 8.889 -5.517 1.00 41.97 329 PRO A CA 1
ATOM 2441 C C . PRO A 1 329 ? 9.155 9.658 -6.843 1.00 41.97 329 PRO A C 1
ATOM 2443 O O . PRO A 1 329 ? 8.174 10.184 -7.354 1.00 41.97 329 PRO A O 1
ATOM 2446 N N . GLU A 1 330 ? 10.343 9.753 -7.446 1.00 50.72 330 GLU A N 1
ATOM 2447 C CA . GLU A 1 330 ? 10.538 10.697 -8.550 1.00 50.72 330 GLU A CA 1
ATOM 2448 C C . GLU A 1 330 ? 10.267 10.107 -9.947 1.00 50.72 330 GLU A C 1
ATOM 2450 O O . GLU A 1 330 ? 9.558 10.755 -10.735 1.00 50.72 330 GLU A O 1
ATOM 2455 N N . LYS A 1 331 ? 10.770 8.900 -10.284 1.00 57.66 331 LYS A N 1
ATOM 2456 C CA . LYS A 1 331 ? 10.559 8.265 -11.609 1.00 57.66 331 LYS A CA 1
ATOM 2457 C C . LYS A 1 331 ? 11.186 6.860 -11.729 1.00 57.66 331 LYS A C 1
ATOM 2459 O O . LYS A 1 331 ? 12.383 6.720 -11.502 1.00 57.66 331 LYS A O 1
ATOM 2464 N N . LEU A 1 332 ? 10.445 5.860 -12.217 1.00 62.16 332 LEU A N 1
ATOM 2465 C CA . LEU A 1 332 ? 11.011 4.643 -12.829 1.00 62.16 332 LEU A CA 1
ATOM 2466 C C . LEU A 1 332 ? 10.834 4.730 -14.351 1.00 62.16 332 LEU A C 1
ATOM 2468 O O . LEU A 1 332 ? 9.746 5.070 -14.802 1.00 62.16 332 LEU A O 1
ATOM 2472 N N . ILE A 1 333 ? 11.877 4.460 -15.141 1.00 61.44 333 ILE A N 1
ATOM 2473 C CA . ILE A 1 333 ? 11.804 4.429 -16.613 1.00 61.44 333 ILE A CA 1
ATOM 2474 C C . ILE A 1 333 ? 12.171 3.022 -17.079 1.00 61.44 333 ILE A C 1
ATOM 2476 O O . ILE A 1 333 ? 13.229 2.519 -16.705 1.00 61.44 333 ILE A O 1
ATOM 2480 N N . MET A 1 334 ? 11.303 2.389 -17.865 1.00 68.81 334 MET A N 1
ATOM 2481 C CA . MET A 1 334 ? 11.520 1.056 -18.429 1.00 68.81 334 MET A CA 1
ATOM 2482 C C . MET A 1 334 ? 11.153 1.034 -19.918 1.00 68.81 334 MET A C 1
ATOM 2484 O O . MET A 1 334 ? 10.251 1.751 -20.338 1.00 68.81 334 MET A O 1
ATOM 2488 N N . ASN A 1 335 ? 11.824 0.189 -20.706 1.00 61.66 335 ASN A N 1
ATOM 2489 C CA . ASN A 1 335 ? 11.486 -0.023 -22.126 1.00 61.66 335 ASN A CA 1
ATOM 2490 C C . ASN A 1 335 ? 10.446 -1.144 -22.313 1.00 61.66 335 ASN A C 1
ATOM 2492 O O . ASN A 1 335 ? 9.758 -1.214 -23.325 1.00 61.66 335 ASN A O 1
ATOM 2496 N N . SER A 1 336 ? 10.363 -2.057 -21.345 1.00 65.31 336 SER A N 1
ATOM 2497 C CA . SER A 1 336 ? 9.360 -3.120 -21.266 1.00 65.31 336 SER A CA 1
ATOM 2498 C C . SER A 1 336 ? 9.257 -3.614 -19.822 1.00 65.31 336 SER A C 1
ATOM 2500 O O . SER A 1 336 ? 10.187 -3.408 -19.035 1.00 65.31 336 SER A O 1
ATOM 2502 N N . TYR A 1 337 ? 8.145 -4.252 -19.463 1.00 71.00 337 TYR A N 1
ATOM 2503 C CA . TYR A 1 337 ? 8.055 -5.047 -18.244 1.00 71.00 337 TYR A CA 1
ATOM 2504 C C . TYR A 1 337 ? 7.265 -6.339 -18.478 1.00 71.00 337 TYR A C 1
ATOM 2506 O O . TYR A 1 337 ? 6.332 -6.386 -19.281 1.00 71.00 337 TYR A O 1
ATOM 2514 N N . LEU A 1 338 ? 7.641 -7.371 -17.721 1.00 67.31 338 LEU A N 1
ATOM 2515 C CA . LEU A 1 338 ? 6.923 -8.635 -17.609 1.00 67.31 338 LEU A CA 1
ATOM 2516 C C . LEU A 1 338 ? 6.589 -8.881 -16.135 1.00 67.31 338 LEU A C 1
ATOM 2518 O O . LEU A 1 338 ? 7.495 -8.961 -15.306 1.00 67.31 338 LEU A O 1
ATOM 2522 N N . ILE A 1 339 ? 5.308 -9.031 -15.806 1.00 67.12 339 ILE A N 1
ATOM 2523 C CA . ILE A 1 339 ? 4.875 -9.572 -14.511 1.00 67.12 339 ILE A CA 1
ATOM 2524 C C . ILE A 1 339 ? 4.332 -10.968 -14.790 1.00 67.12 339 ILE A C 1
ATOM 2526 O O . ILE A 1 339 ? 3.351 -11.111 -15.509 1.00 67.12 339 ILE A O 1
ATOM 2530 N N . SER A 1 340 ? 4.973 -12.003 -14.258 1.00 67.75 340 SER A N 1
ATOM 2531 C CA . SER A 1 340 ? 4.540 -13.391 -14.452 1.00 67.75 340 SER A CA 1
ATOM 2532 C C . SER A 1 340 ? 3.423 -13.805 -13.485 1.00 67.75 340 SER A C 1
ATOM 2534 O O . SER A 1 340 ? 3.223 -13.179 -12.441 1.00 67.75 340 SER A O 1
ATOM 2536 N N . GLU A 1 341 ? 2.711 -14.885 -13.818 1.00 68.00 341 GLU A N 1
ATOM 2537 C CA . GLU A 1 341 ? 1.630 -15.438 -12.991 1.00 68.00 341 GLU A CA 1
ATOM 2538 C C . GLU A 1 341 ? 2.058 -15.663 -11.530 1.00 68.00 341 GLU A C 1
ATOM 2540 O O . GLU A 1 341 ? 3.107 -16.241 -11.239 1.00 68.00 341 GLU A O 1
ATOM 2545 N N . GLY A 1 342 ? 1.226 -15.193 -10.594 1.00 59.31 342 GLY A N 1
ATOM 2546 C CA . GLY A 1 342 ? 1.466 -15.292 -9.151 1.00 59.31 342 GLY A CA 1
ATOM 2547 C C . GLY A 1 342 ? 2.360 -14.195 -8.557 1.00 59.31 342 GLY A C 1
ATOM 2548 O O . GLY A 1 342 ? 2.536 -14.173 -7.338 1.00 59.31 342 GLY A O 1
ATOM 2549 N N . ASN A 1 343 ? 2.885 -13.277 -9.375 1.00 61.44 343 ASN A N 1
ATOM 2550 C CA . ASN A 1 343 ? 3.634 -12.108 -8.916 1.00 61.44 343 ASN A CA 1
ATOM 2551 C C . ASN A 1 343 ? 2.781 -10.839 -8.923 1.00 61.44 343 ASN A C 1
ATOM 2553 O O . ASN A 1 343 ? 1.816 -10.726 -9.679 1.00 61.44 343 ASN A O 1
ATOM 2557 N N . SER A 1 344 ? 3.166 -9.865 -8.094 1.00 62.44 344 SER A N 1
ATOM 2558 C CA . SER A 1 344 ? 2.510 -8.561 -8.044 1.00 62.44 344 SER A CA 1
ATOM 2559 C C . SER A 1 344 ? 3.494 -7.399 -8.083 1.00 62.44 344 SER A C 1
ATOM 2561 O O . SER A 1 344 ? 4.503 -7.427 -7.378 1.00 62.44 344 SER A O 1
ATOM 2563 N N . LEU A 1 345 ? 3.162 -6.353 -8.837 1.00 69.62 345 LEU A N 1
ATOM 2564 C CA . LEU A 1 345 ? 3.800 -5.039 -8.754 1.00 69.62 345 LEU A CA 1
ATOM 2565 C C . LEU A 1 345 ? 2.783 -4.055 -8.172 1.00 69.62 345 LEU A C 1
ATOM 2567 O O . LEU A 1 345 ? 1.654 -3.986 -8.646 1.00 69.62 345 LEU A O 1
ATOM 2571 N N . THR A 1 346 ? 3.175 -3.298 -7.150 1.00 64.94 346 THR A N 1
ATOM 2572 C CA . THR A 1 346 ? 2.345 -2.230 -6.583 1.00 64.94 346 THR A CA 1
ATOM 2573 C C . THR A 1 346 ? 3.034 -0.896 -6.809 1.00 64.94 346 THR A C 1
ATOM 2575 O O . THR A 1 346 ? 4.181 -0.723 -6.401 1.00 64.94 346 THR A O 1
ATOM 2578 N N . LEU A 1 347 ? 2.348 0.034 -7.467 1.00 66.75 347 LEU A N 1
ATOM 2579 C CA . LEU A 1 347 ? 2.784 1.417 -7.641 1.00 66.75 347 LEU A CA 1
ATOM 2580 C C . LEU A 1 347 ? 2.058 2.274 -6.599 1.00 66.75 347 LEU A C 1
ATOM 2582 O O . LEU A 1 347 ? 0.861 2.485 -6.765 1.00 66.75 347 LEU A O 1
ATOM 2586 N N . PRO A 1 348 ? 2.726 2.749 -5.532 1.00 60.62 348 PRO A N 1
ATOM 2587 C CA . PRO A 1 348 ? 2.086 3.570 -4.505 1.00 60.62 348 PRO A CA 1
ATOM 2588 C C . PRO A 1 348 ? 1.598 4.921 -5.038 1.00 60.62 348 PRO A C 1
ATOM 2590 O O . PRO A 1 348 ? 2.048 5.382 -6.095 1.00 60.62 348 PRO A O 1
ATOM 2593 N N . THR A 1 349 ? 0.775 5.609 -4.248 1.00 57.53 349 THR A N 1
ATOM 2594 C CA . THR A 1 349 ? 0.449 7.028 -4.442 1.00 57.53 349 THR A CA 1
ATOM 2595 C C . THR A 1 349 ? 1.730 7.851 -4.629 1.00 57.53 349 THR A C 1
ATOM 2597 O O . THR A 1 349 ? 2.757 7.568 -4.010 1.00 57.53 349 THR A O 1
ATOM 2600 N N . ASP A 1 350 ? 1.692 8.819 -5.546 1.00 59.72 350 ASP A N 1
ATOM 2601 C CA . ASP A 1 350 ? 2.818 9.669 -5.975 1.00 59.72 350 ASP A CA 1
ATOM 2602 C C . ASP A 1 350 ? 3.967 8.970 -6.721 1.00 59.72 350 ASP A C 1
ATOM 2604 O O . ASP A 1 350 ? 4.880 9.637 -7.211 1.00 59.72 350 ASP A O 1
ATOM 2608 N N . SER A 1 351 ? 3.927 7.646 -6.887 1.00 63.00 351 SER A N 1
ATOM 2609 C CA . SER A 1 351 ? 4.905 6.951 -7.724 1.00 63.00 351 SER A CA 1
ATOM 2610 C C . SER A 1 351 ? 4.588 7.109 -9.213 1.00 63.00 351 SER A C 1
ATOM 2612 O O . SER A 1 351 ? 3.438 7.284 -9.626 1.00 63.00 351 SER A O 1
ATOM 2614 N N . ARG A 1 352 ? 5.631 7.040 -10.047 1.00 71.44 352 ARG A N 1
ATOM 2615 C CA . ARG A 1 352 ? 5.499 7.127 -11.503 1.00 71.44 352 ARG A CA 1
ATOM 2616 C C . ARG A 1 352 ? 6.284 6.031 -12.200 1.00 71.44 352 ARG A C 1
ATOM 2618 O O . ARG A 1 352 ? 7.516 6.025 -12.158 1.00 71.44 352 ARG A O 1
ATOM 2625 N N . LEU A 1 353 ? 5.567 5.179 -12.920 1.00 76.00 353 LEU A N 1
ATOM 2626 C CA . LEU A 1 353 ? 6.124 4.228 -13.869 1.00 76.00 353 LEU A CA 1
ATOM 2627 C C . LEU A 1 353 ? 6.079 4.839 -15.270 1.00 76.00 353 LEU A C 1
ATOM 2629 O O . LEU A 1 353 ? 5.007 5.020 -15.825 1.00 76.00 353 LEU A O 1
ATOM 2633 N N . THR A 1 354 ? 7.231 5.171 -15.845 1.00 75.69 354 THR A N 1
ATOM 2634 C CA . THR A 1 354 ? 7.351 5.597 -17.244 1.00 75.69 354 THR A CA 1
ATOM 2635 C C . THR A 1 354 ? 7.762 4.416 -18.113 1.00 75.69 354 THR A C 1
ATOM 2637 O O . THR A 1 354 ? 8.753 3.753 -17.820 1.00 75.69 354 THR A O 1
ATOM 2640 N N . ILE A 1 355 ? 7.024 4.186 -19.190 1.00 74.62 355 ILE A N 1
ATOM 2641 C CA . ILE A 1 355 ? 7.280 3.141 -20.175 1.00 74.62 355 ILE A CA 1
ATOM 2642 C C . ILE A 1 355 ? 7.557 3.842 -21.495 1.00 74.62 355 ILE A C 1
ATOM 2644 O O . ILE A 1 355 ? 6.683 4.538 -22.012 1.00 74.62 355 ILE A O 1
ATOM 2648 N N . GLU A 1 356 ? 8.784 3.736 -21.992 1.00 74.50 356 GLU A N 1
ATOM 2649 C CA . GLU A 1 356 ? 9.182 4.350 -23.259 1.00 74.50 356 GLU A CA 1
ATOM 2650 C C . GLU A 1 356 ? 9.058 3.308 -24.371 1.00 74.50 356 GLU A C 1
ATOM 2652 O O . GLU A 1 356 ? 9.743 2.287 -24.355 1.00 74.50 356 GLU A O 1
ATOM 2657 N N . ILE A 1 357 ? 8.150 3.556 -25.318 1.00 70.00 357 ILE A N 1
ATOM 2658 C CA . ILE A 1 357 ? 7.943 2.685 -26.478 1.00 70.00 357 ILE A CA 1
ATOM 2659 C C . ILE A 1 357 ? 8.790 3.229 -27.620 1.00 70.00 357 ILE A C 1
ATOM 2661 O O . ILE A 1 357 ? 8.562 4.348 -28.092 1.00 70.00 357 ILE A O 1
ATOM 2665 N N . MET A 1 358 ? 9.774 2.440 -28.050 1.00 71.12 358 MET A N 1
ATOM 2666 C CA . MET A 1 358 ? 10.677 2.824 -29.132 1.00 71.12 358 MET A CA 1
ATOM 2667 C C . MET A 1 358 ? 10.018 2.623 -30.506 1.00 71.12 358 MET A C 1
ATOM 2669 O O . MET A 1 358 ? 9.133 1.773 -30.659 1.00 71.12 358 MET A O 1
ATOM 2673 N N . PRO A 1 359 ? 10.482 3.338 -31.549 1.00 64.56 359 PRO A N 1
ATOM 2674 C CA . PRO A 1 359 ? 9.976 3.163 -32.904 1.00 64.56 359 PRO A CA 1
ATOM 2675 C C . PRO A 1 359 ? 10.004 1.702 -33.377 1.00 64.56 359 PRO A C 1
ATOM 2677 O O . PRO A 1 359 ? 11.063 1.077 -33.442 1.00 64.56 359 PRO A O 1
ATOM 2680 N N . GLY A 1 360 ? 8.835 1.179 -33.759 1.00 64.38 360 GLY A N 1
ATOM 2681 C CA . GLY A 1 360 ? 8.675 -0.183 -34.279 1.00 64.38 360 GLY A CA 1
ATOM 2682 C C . GLY A 1 360 ? 8.432 -1.269 -33.225 1.00 64.38 360 GLY A C 1
ATOM 2683 O O . GLY A 1 360 ? 8.352 -2.431 -33.611 1.00 64.38 360 GLY A O 1
ATOM 2684 N N . GLN A 1 361 ? 8.307 -0.918 -31.940 1.00 65.44 361 GLN A N 1
ATOM 2685 C CA . GLN A 1 361 ? 7.844 -1.840 -30.897 1.00 65.44 361 GLN A CA 1
ATOM 2686 C C . GLN A 1 361 ? 6.315 -1.821 -30.786 1.00 65.44 361 GLN A C 1
ATOM 2688 O O . GLN A 1 361 ? 5.703 -0.751 -30.810 1.00 65.44 361 GLN A O 1
ATOM 2693 N N . GLU A 1 362 ? 5.704 -2.999 -30.649 1.00 66.94 362 GLU A N 1
ATOM 2694 C CA . GLU A 1 362 ? 4.285 -3.122 -30.314 1.00 66.94 362 GLU A CA 1
ATOM 2695 C C . GLU A 1 362 ? 4.091 -3.047 -28.794 1.00 66.94 362 GLU A C 1
ATOM 2697 O O . GLU A 1 362 ? 4.928 -3.506 -28.015 1.00 66.94 362 GLU A O 1
ATOM 2702 N N . LEU A 1 363 ? 2.969 -2.473 -28.357 1.00 65.38 363 LEU A N 1
ATOM 2703 C CA . LEU A 1 363 ? 2.651 -2.317 -26.937 1.00 65.38 363 LEU A CA 1
ATOM 2704 C C . LEU A 1 363 ? 2.635 -3.669 -26.202 1.00 65.38 363 LEU A C 1
ATOM 2706 O O . LEU A 1 363 ? 3.193 -3.769 -25.111 1.00 65.38 363 LEU A O 1
ATOM 2710 N N . GLY A 1 364 ? 2.066 -4.706 -26.826 1.00 62.34 364 GLY A N 1
ATOM 2711 C CA . GLY A 1 364 ? 2.029 -6.070 -26.292 1.00 62.34 364 GLY A CA 1
ATOM 2712 C C . GLY A 1 364 ? 3.400 -6.743 -26.147 1.00 62.34 364 GLY A C 1
ATOM 2713 O O . GLY A 1 364 ? 3.536 -7.653 -25.334 1.00 62.34 364 GLY A O 1
ATOM 2714 N N . ASP A 1 365 ? 4.432 -6.271 -26.858 1.00 63.72 365 ASP A N 1
ATOM 2715 C CA . ASP A 1 365 ? 5.816 -6.733 -26.666 1.00 63.72 365 ASP A CA 1
ATOM 2716 C C . ASP A 1 365 ? 6.497 -6.015 -25.487 1.00 63.72 365 ASP A C 1
ATOM 2718 O O . ASP A 1 365 ? 7.439 -6.532 -24.883 1.00 63.72 365 ASP A O 1
ATOM 2722 N N . CYS A 1 366 ? 6.025 -4.811 -25.151 1.00 61.19 366 CYS A N 1
ATOM 2723 C CA . CYS A 1 366 ? 6.528 -4.000 -24.046 1.00 61.19 366 CYS A CA 1
ATOM 2724 C C . CYS A 1 366 ? 5.783 -4.255 -22.724 1.00 61.19 366 CYS A C 1
ATOM 2726 O O . CYS A 1 366 ? 6.335 -3.974 -21.658 1.00 61.19 366 CYS A O 1
ATOM 2728 N N . LEU A 1 367 ? 4.544 -4.747 -22.784 1.00 67.44 367 LEU A N 1
ATOM 2729 C CA . LEU A 1 367 ? 3.640 -4.934 -21.651 1.00 67.44 367 LEU A CA 1
ATOM 2730 C C . LEU A 1 367 ? 3.101 -6.361 -21.625 1.00 67.44 367 LEU A C 1
ATOM 2732 O O . LEU A 1 367 ? 2.062 -6.653 -22.214 1.00 67.44 367 LEU A O 1
ATOM 2736 N N . ILE A 1 368 ? 3.770 -7.246 -20.891 1.00 63.25 368 ILE A N 1
ATOM 2737 C CA . ILE A 1 368 ? 3.250 -8.593 -20.657 1.00 63.25 368 ILE A CA 1
ATOM 2738 C C . ILE A 1 368 ? 2.901 -8.704 -19.174 1.00 63.25 368 ILE A C 1
ATOM 2740 O O . ILE A 1 368 ? 3.771 -8.681 -18.306 1.00 63.25 368 ILE A O 1
ATOM 2744 N N . ASN A 1 369 ? 1.612 -8.798 -18.858 1.00 61.81 369 ASN A N 1
ATOM 2745 C CA . ASN A 1 369 ? 1.154 -9.000 -17.488 1.00 61.81 369 ASN A CA 1
ATOM 2746 C C . ASN A 1 369 ? 0.343 -10.295 -17.385 1.00 61.81 369 ASN A C 1
ATOM 2748 O O . ASN A 1 369 ? -0.831 -10.342 -17.734 1.00 61.81 369 ASN A O 1
ATOM 2752 N N . GLU A 1 370 ? 0.993 -11.343 -16.894 1.00 66.88 370 GLU A N 1
ATOM 2753 C CA . GLU A 1 370 ? 0.376 -12.607 -16.493 1.00 66.88 370 GLU A CA 1
ATOM 2754 C C . GLU A 1 370 ? 0.109 -12.656 -14.971 1.00 66.88 370 GLU A C 1
ATOM 2756 O O . GLU A 1 370 ? -0.502 -13.611 -14.494 1.00 66.88 370 GLU A O 1
ATOM 2761 N N . GLY A 1 371 ? 0.556 -11.650 -14.203 1.00 62.91 371 GLY A N 1
ATOM 2762 C CA . GLY A 1 371 ? 0.349 -11.508 -12.754 1.00 62.91 371 GLY A CA 1
ATOM 2763 C C . GLY A 1 371 ? -0.586 -10.347 -12.377 1.00 62.91 371 GLY A C 1
ATOM 2764 O O . GLY A 1 371 ? -1.588 -10.099 -13.042 1.00 62.91 371 GLY A O 1
ATOM 2765 N N . THR A 1 372 ? -0.309 -9.647 -11.271 1.00 58.41 372 THR A N 1
ATOM 2766 C CA . THR A 1 372 ? -1.162 -8.556 -10.751 1.00 58.41 372 THR A CA 1
ATOM 2767 C C . THR A 1 372 ? -0.404 -7.227 -10.683 1.00 58.41 372 THR A C 1
ATOM 2769 O O . THR A 1 372 ? 0.527 -7.076 -9.898 1.00 58.41 372 THR A O 1
ATOM 2772 N N . LEU A 1 373 ? -0.821 -6.218 -11.449 1.00 67.56 373 LEU A N 1
ATOM 2773 C CA . LEU A 1 373 ? -0.321 -4.846 -11.302 1.00 67.56 373 LEU A CA 1
ATOM 2774 C C . LEU A 1 373 ? -1.365 -4.015 -10.561 1.00 67.56 373 LEU A C 1
ATOM 2776 O O . LEU A 1 373 ? -2.418 -3.752 -11.128 1.00 67.56 373 LEU A O 1
ATOM 2780 N N . ILE A 1 374 ? -1.060 -3.604 -9.331 1.00 67.12 374 ILE A N 1
ATOM 2781 C CA . ILE A 1 374 ? -1.884 -2.696 -8.527 1.00 67.12 374 ILE A CA 1
ATOM 2782 C C . ILE A 1 374 ? -1.305 -1.294 -8.678 1.00 67.12 374 ILE A C 1
ATOM 2784 O O . ILE A 1 374 ? -0.187 -1.041 -8.231 1.00 67.12 374 ILE A O 1
ATOM 2788 N N . ASN A 1 375 ? -2.026 -0.382 -9.317 1.00 68.19 375 ASN A N 1
ATOM 2789 C CA . ASN A 1 375 ? -1.523 0.977 -9.523 1.00 68.19 375 ASN A CA 1
ATOM 2790 C C . ASN A 1 375 ? -2.348 2.019 -8.766 1.00 68.19 375 ASN A C 1
ATOM 2792 O O . ASN A 1 375 ? -3.461 2.314 -9.188 1.00 68.19 375 ASN A O 1
ATOM 2796 N N . ASP A 1 376 ? -1.751 2.601 -7.725 1.00 64.19 376 ASP A N 1
ATOM 2797 C CA . ASP A 1 376 ? -2.216 3.789 -6.991 1.00 64.19 376 ASP A CA 1
ATOM 2798 C C . ASP A 1 376 ? -1.485 5.075 -7.446 1.00 64.19 376 ASP A C 1
ATOM 2800 O O . ASP A 1 376 ? -1.818 6.182 -7.018 1.00 64.19 376 ASP A O 1
ATOM 2804 N N . GLY A 1 377 ? -0.481 4.953 -8.321 1.00 68.06 377 GLY A N 1
ATOM 2805 C CA . GLY A 1 377 ? 0.325 6.048 -8.861 1.00 68.06 377 GLY A CA 1
ATOM 2806 C C . GLY A 1 377 ? -0.005 6.396 -10.318 1.00 68.06 377 GLY A C 1
ATOM 2807 O O . GLY A 1 377 ? -1.139 6.293 -10.792 1.00 68.06 377 GLY A O 1
ATOM 2808 N N . GLN A 1 378 ? 1.008 6.832 -11.066 1.00 71.69 378 GLN A N 1
ATOM 2809 C CA . GLN A 1 378 ? 0.887 7.174 -12.483 1.00 71.69 378 GLN A CA 1
ATOM 2810 C C . GLN A 1 378 ? 1.672 6.196 -13.360 1.00 71.69 378 GLN A C 1
ATOM 2812 O O . GLN A 1 378 ? 2.894 6.089 -13.245 1.00 71.69 378 GLN A O 1
ATOM 2817 N N . ILE A 1 379 ? 0.993 5.560 -14.313 1.00 76.44 379 ILE A N 1
ATOM 2818 C CA . ILE A 1 379 ? 1.642 4.873 -15.433 1.00 76.44 379 ILE A CA 1
ATOM 2819 C C . ILE A 1 379 ? 1.686 5.856 -16.597 1.00 76.44 379 ILE A C 1
ATOM 2821 O O . ILE A 1 379 ? 0.651 6.246 -17.128 1.00 76.44 379 ILE A O 1
ATOM 2825 N N . ARG A 1 380 ? 2.884 6.284 -16.983 1.00 77.81 380 ARG A N 1
ATOM 2826 C CA . ARG A 1 380 ? 3.129 7.151 -18.131 1.00 77.81 380 ARG A CA 1
ATOM 2827 C C . ARG A 1 380 ? 3.687 6.330 -19.281 1.00 77.81 380 ARG A C 1
ATOM 2829 O O . ARG A 1 380 ? 4.802 5.836 -19.188 1.00 77.81 380 ARG A O 1
ATOM 2836 N N . ILE A 1 381 ? 2.968 6.250 -20.383 1.00 77.69 381 ILE A N 1
ATOM 2837 C CA . ILE A 1 381 ? 3.469 5.673 -21.624 1.00 77.69 381 ILE A CA 1
ATOM 2838 C C . ILE A 1 381 ? 3.928 6.817 -22.502 1.00 77.69 381 ILE A C 1
ATOM 2840 O O . ILE A 1 381 ? 3.139 7.676 -22.901 1.00 77.69 381 ILE A O 1
ATOM 2844 N N . ARG A 1 382 ? 5.232 6.846 -22.753 1.00 77.19 382 ARG A N 1
ATOM 2845 C CA . ARG A 1 382 ? 5.856 7.845 -23.596 1.00 77.19 382 ARG A CA 1
ATOM 2846 C C . ARG A 1 382 ? 6.059 7.262 -24.980 1.00 77.19 382 ARG A C 1
ATOM 2848 O O . ARG A 1 382 ? 6.738 6.251 -25.148 1.00 77.19 382 ARG A O 1
ATOM 2855 N N . LEU A 1 383 ? 5.469 7.936 -25.949 1.00 72.44 383 LEU A N 1
ATOM 2856 C CA . LEU A 1 383 ? 5.552 7.579 -27.351 1.00 72.44 383 LEU A CA 1
ATOM 2857 C C . LEU A 1 383 ? 6.663 8.412 -27.998 1.00 72.44 383 LEU A C 1
ATOM 2859 O O . LEU A 1 383 ? 6.538 9.634 -28.076 1.00 72.44 383 LEU A O 1
ATOM 2863 N N . ASP A 1 384 ? 7.752 7.776 -28.441 1.00 65.75 384 ASP A N 1
ATOM 2864 C CA . ASP A 1 384 ? 8.834 8.451 -29.179 1.00 65.75 384 ASP A CA 1
ATOM 2865 C C . ASP A 1 384 ? 8.600 8.370 -30.696 1.00 65.75 384 ASP A C 1
ATOM 2867 O O . ASP A 1 384 ? 9.428 7.885 -31.468 1.00 65.75 384 ASP A O 1
ATOM 2871 N N . PHE A 1 385 ? 7.413 8.789 -31.141 1.00 63.56 385 PHE A N 1
ATOM 2872 C CA . PHE A 1 385 ? 7.085 8.851 -32.562 1.00 63.56 385 PHE A CA 1
ATOM 2873 C C . PHE A 1 385 ? 7.007 10.311 -33.010 1.00 63.56 385 PHE A C 1
ATOM 2875 O O . PHE A 1 385 ? 6.117 11.057 -32.609 1.00 63.56 385 PHE A O 1
ATOM 2882 N N . GLU A 1 386 ? 7.877 10.718 -33.937 1.00 57.19 386 GLU A N 1
ATOM 2883 C CA . GLU A 1 386 ? 7.744 12.019 -34.612 1.00 57.19 386 GLU A CA 1
ATOM 2884 C C . GLU A 1 386 ? 6.474 12.110 -35.494 1.00 57.19 386 GLU A C 1
ATOM 2886 O O . GLU A 1 386 ? 6.097 13.222 -35.889 1.00 57.19 386 GLU A O 1
ATOM 2891 N N . ASP A 1 387 ? 5.810 10.974 -35.775 1.00 50.06 387 ASP A N 1
ATOM 2892 C CA . ASP A 1 387 ? 4.762 10.811 -36.802 1.00 50.06 387 ASP A CA 1
ATOM 2893 C C . ASP A 1 387 ? 3.352 10.461 -36.256 1.00 50.06 387 ASP A C 1
ATOM 2895 O O . ASP A 1 387 ? 2.383 10.471 -37.011 1.00 50.06 387 ASP A O 1
ATOM 2899 N N . THR A 1 388 ? 3.166 10.224 -34.944 1.00 52.28 388 THR A N 1
ATOM 2900 C CA . THR A 1 388 ? 1.824 9.971 -34.346 1.00 52.28 388 THR A CA 1
ATOM 2901 C C . THR A 1 388 ? 1.075 11.240 -33.946 1.00 52.28 388 THR A C 1
ATOM 2903 O O . THR A 1 388 ? 0.014 11.162 -33.329 1.00 52.28 388 THR A O 1
ATOM 2906 N N . ARG A 1 389 ? 1.567 12.420 -34.340 1.00 51.03 389 ARG A N 1
ATOM 2907 C CA . ARG A 1 389 ? 1.001 13.734 -33.984 1.00 51.03 389 ARG A CA 1
ATOM 2908 C C . ARG A 1 389 ? -0.471 13.963 -34.384 1.00 51.03 389 ARG A C 1
ATOM 2910 O O . ARG A 1 389 ? -0.967 15.054 -34.143 1.00 51.03 389 ARG A O 1
ATOM 2917 N N . ASN A 1 390 ? -1.181 13.003 -34.993 1.00 49.91 390 ASN A N 1
ATOM 2918 C CA . ASN A 1 390 ? -2.504 13.250 -35.578 1.00 49.91 390 ASN A CA 1
ATOM 2919 C C . ASN A 1 390 ? -3.591 12.165 -35.420 1.00 49.91 390 ASN A C 1
ATOM 2921 O O . ASN A 1 390 ? -4.653 12.365 -36.008 1.00 49.91 390 ASN A O 1
ATOM 2925 N N . ASN A 1 391 ? -3.419 11.066 -34.670 1.00 64.00 391 ASN A N 1
ATOM 2926 C CA . ASN A 1 391 ? -4.530 10.110 -34.501 1.00 64.00 391 ASN A CA 1
ATOM 2927 C C . ASN A 1 391 ? -4.847 9.804 -33.033 1.00 64.00 391 ASN A C 1
ATOM 2929 O O . ASN A 1 391 ? -4.355 8.842 -32.449 1.00 64.00 391 ASN A O 1
ATOM 2933 N N . HIS A 1 392 ? -5.701 10.645 -32.445 1.00 63.66 392 HIS A N 1
ATOM 2934 C CA . HIS A 1 392 ? -6.254 10.454 -31.102 1.00 63.66 392 HIS A CA 1
ATOM 2935 C C . HIS A 1 392 ? -6.889 9.067 -30.903 1.00 63.66 392 HIS A C 1
ATOM 2937 O O . HIS A 1 392 ? -6.833 8.536 -29.795 1.00 63.66 392 HIS A O 1
ATOM 2943 N N . ASP A 1 393 ? -7.443 8.469 -31.962 1.00 66.81 393 ASP A N 1
ATOM 2944 C CA . ASP A 1 393 ? -8.082 7.152 -31.897 1.00 66.81 393 ASP A CA 1
ATOM 2945 C C . ASP A 1 393 ? -7.065 6.034 -31.610 1.00 66.81 393 ASP A C 1
ATOM 2947 O O . ASP A 1 393 ? -7.365 5.112 -30.852 1.00 66.81 393 ASP A O 1
ATOM 2951 N N . ASP A 1 394 ? -5.840 6.144 -32.139 1.00 71.75 394 ASP A N 1
ATOM 2952 C CA . ASP A 1 394 ? -4.774 5.166 -31.888 1.00 71.75 394 ASP A CA 1
ATOM 2953 C C . ASP A 1 394 ? -4.264 5.279 -30.440 1.00 71.75 394 ASP A C 1
ATOM 2955 O O . ASP A 1 394 ? -4.052 4.268 -29.773 1.00 71.75 394 ASP A O 1
ATOM 2959 N N . ILE A 1 395 ? -4.154 6.505 -29.909 1.00 71.44 395 ILE A N 1
ATOM 2960 C CA . ILE A 1 395 ? -3.777 6.752 -28.505 1.00 71.44 395 ILE A CA 1
ATOM 2961 C C . ILE A 1 395 ? -4.837 6.178 -27.550 1.00 71.44 395 ILE A C 1
ATOM 2963 O O . ILE A 1 395 ? -4.490 5.548 -26.552 1.00 71.44 395 ILE A O 1
ATOM 2967 N N . ALA A 1 396 ? -6.125 6.359 -27.856 1.00 68.00 396 ALA A N 1
ATOM 2968 C CA . ALA A 1 396 ? -7.216 5.808 -27.055 1.00 68.00 396 ALA A CA 1
ATOM 2969 C C . ALA A 1 396 ? -7.258 4.271 -27.110 1.00 68.00 396 ALA A C 1
ATOM 2971 O O . ALA A 1 396 ? -7.429 3.625 -26.078 1.00 68.00 396 ALA A O 1
ATOM 2972 N N . ALA A 1 397 ? -7.046 3.668 -28.284 1.00 72.00 397 ALA A N 1
ATOM 2973 C CA . ALA A 1 397 ? -6.946 2.214 -28.419 1.00 72.00 397 ALA A CA 1
ATOM 2974 C C . ALA A 1 397 ? -5.787 1.636 -27.588 1.00 72.00 397 ALA A C 1
ATOM 2976 O O . ALA A 1 397 ? -5.982 0.653 -26.872 1.00 72.00 397 ALA A O 1
ATOM 2977 N N . MET A 1 398 ? -4.621 2.294 -27.602 1.00 71.75 398 MET A N 1
ATOM 2978 C CA . MET A 1 398 ? -3.502 1.931 -26.728 1.00 71.75 398 MET A CA 1
ATOM 2979 C C . MET A 1 398 ? -3.877 2.066 -25.249 1.00 71.75 398 MET A C 1
ATOM 2981 O O . MET A 1 398 ? -3.553 1.188 -24.459 1.00 71.75 398 MET A O 1
ATOM 2985 N N . ALA A 1 399 ? -4.598 3.119 -24.854 1.00 70.94 399 ALA A N 1
ATOM 2986 C CA . ALA A 1 399 ? -5.055 3.279 -23.474 1.00 70.94 399 ALA A CA 1
ATOM 2987 C C . ALA A 1 399 ? -5.967 2.140 -23.013 1.00 70.94 399 ALA A C 1
ATOM 2989 O O . ALA A 1 399 ? -5.821 1.677 -21.885 1.00 70.94 399 ALA A O 1
ATOM 2990 N N . VAL A 1 400 ? -6.872 1.666 -23.873 1.00 70.06 400 VAL A N 1
ATOM 2991 C CA . VAL A 1 400 ? -7.742 0.512 -23.591 1.00 70.06 400 VAL A CA 1
ATOM 2992 C C . VAL A 1 400 ? -6.930 -0.770 -23.427 1.00 70.06 400 VAL A C 1
ATOM 2994 O O . VAL A 1 400 ? -7.190 -1.538 -22.503 1.00 70.06 400 VAL A O 1
ATOM 2997 N N . GLU A 1 401 ? -5.932 -0.996 -24.280 1.00 72.75 401 GLU A N 1
ATOM 2998 C CA . GLU A 1 401 ? -5.048 -2.162 -24.183 1.00 72.75 401 GLU A CA 1
ATOM 2999 C C . GLU A 1 401 ? -4.243 -2.149 -22.875 1.00 72.75 401 GLU A C 1
ATOM 3001 O O . GLU A 1 401 ? -4.210 -3.145 -22.159 1.00 72.75 401 GLU A O 1
ATOM 3006 N N . VAL A 1 402 ? -3.684 -0.998 -22.496 1.00 68.62 402 VAL A N 1
ATOM 3007 C CA . VAL A 1 402 ? -2.955 -0.824 -21.227 1.00 68.62 402 VAL A CA 1
ATOM 3008 C C . VAL A 1 402 ? -3.887 -1.012 -20.040 1.00 68.62 402 VAL A C 1
ATOM 3010 O O . VAL A 1 402 ? -3.554 -1.720 -19.099 1.00 68.62 402 VAL A O 1
ATOM 3013 N N . ALA A 1 403 ? -5.066 -0.400 -20.081 1.00 67.06 403 ALA A N 1
ATOM 3014 C CA . ALA A 1 403 ? -6.083 -0.523 -19.048 1.00 67.06 403 ALA A CA 1
ATOM 3015 C C . ALA A 1 403 ? -6.520 -1.980 -18.827 1.00 67.06 403 ALA A C 1
AT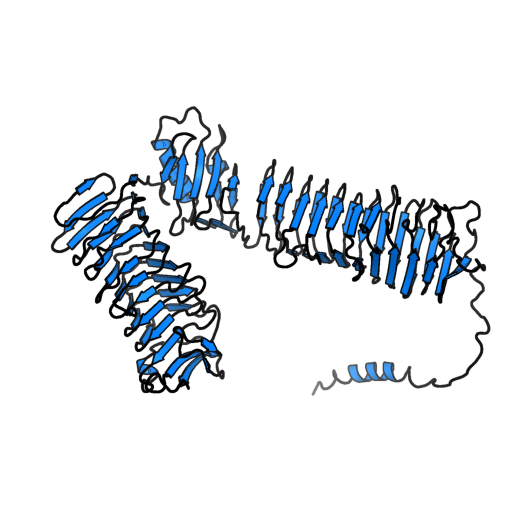OM 3017 O O . ALA A 1 403 ? -6.705 -2.394 -17.687 1.00 67.06 403 ALA A O 1
ATOM 3018 N N . ALA A 1 404 ? -6.627 -2.780 -19.891 1.00 68.19 404 ALA A N 1
ATOM 3019 C CA . ALA A 1 404 ? -6.951 -4.203 -19.789 1.00 68.19 404 ALA A CA 1
ATOM 3020 C C . ALA A 1 404 ? -5.848 -5.038 -19.110 1.00 68.19 404 ALA A C 1
ATOM 3022 O O . ALA A 1 404 ? -6.128 -6.130 -18.619 1.00 68.19 404 ALA A O 1
ATOM 3023 N N . LEU A 1 405 ? -4.613 -4.533 -19.078 1.00 67.25 405 LEU A N 1
ATOM 3024 C CA . LEU A 1 405 ? -3.450 -5.195 -18.488 1.00 67.25 405 LEU A CA 1
ATOM 3025 C C . LEU A 1 405 ? -3.171 -4.747 -17.045 1.00 67.25 405 LEU A C 1
ATOM 3027 O O . LEU A 1 405 ? -2.219 -5.243 -16.444 1.00 67.25 405 LEU A O 1
ATOM 3031 N N . VAL A 1 406 ? -3.946 -3.817 -16.473 1.00 64.69 406 VAL A N 1
ATOM 3032 C CA . VAL A 1 406 ? -3.645 -3.212 -15.166 1.00 64.69 406 VAL A CA 1
ATOM 3033 C C . VAL A 1 406 ? -4.875 -3.144 -14.260 1.00 64.69 406 VAL A C 1
ATOM 3035 O O . VAL A 1 406 ? -5.874 -2.518 -14.600 1.00 64.69 406 VAL A O 1
ATOM 3038 N N . ASP A 1 407 ? -4.755 -3.667 -13.037 1.00 56.00 407 ASP A N 1
ATOM 3039 C CA . ASP A 1 407 ? -5.710 -3.386 -11.965 1.00 56.00 407 ASP A CA 1
ATOM 3040 C C . ASP A 1 407 ? -5.361 -2.028 -11.327 1.00 56.00 407 ASP A C 1
ATOM 3042 O O . ASP A 1 407 ? -4.576 -1.925 -10.382 1.00 56.00 407 ASP A O 1
ATOM 3046 N N . LEU A 1 408 ? -5.921 -0.931 -11.855 1.00 53.94 408 LEU A N 1
ATOM 3047 C CA . LEU A 1 408 ? -5.803 0.364 -11.171 1.00 53.94 408 LEU A CA 1
ATOM 3048 C C . LEU A 1 408 ? -6.568 0.289 -9.848 1.00 53.94 408 LEU A C 1
ATOM 3050 O O . LEU A 1 408 ? -7.789 0.084 -9.831 1.00 53.94 408 LEU A O 1
ATOM 3054 N N . ALA A 1 409 ? -5.857 0.501 -8.749 1.00 53.19 409 ALA A N 1
ATOM 3055 C CA . ALA A 1 409 ? -6.483 0.775 -7.477 1.00 53.19 409 ALA A CA 1
ATOM 3056 C C . ALA A 1 409 ? -6.761 2.286 -7.385 1.00 53.19 409 ALA A C 1
ATOM 3058 O O . ALA A 1 409 ? -6.062 3.110 -7.960 1.00 53.19 409 ALA A O 1
ATOM 3059 N N . SER A 1 410 ? -7.904 2.612 -6.784 1.00 57.06 410 SER A N 1
ATOM 3060 C CA . SER A 1 410 ? -8.252 3.886 -6.148 1.00 57.06 410 SER A CA 1
ATOM 3061 C C . SER A 1 410 ? -7.855 5.221 -6.851 1.00 57.06 410 SER A C 1
ATOM 3063 O O . SER A 1 410 ? -8.747 5.913 -7.341 1.00 57.06 410 SER A O 1
ATOM 3065 N N . THR A 1 411 ? -6.573 5.599 -6.939 1.00 56.78 411 THR A N 1
ATOM 3066 C CA . THR A 1 411 ? -6.033 6.842 -7.549 1.00 56.78 411 THR A CA 1
ATOM 3067 C C . THR A 1 411 ? -5.315 6.661 -8.887 1.00 56.78 411 THR A C 1
ATOM 3069 O O . THR A 1 411 ? -4.941 7.664 -9.503 1.00 56.78 411 THR A O 1
ATOM 3072 N N . GLY A 1 412 ? -5.103 5.420 -9.330 1.00 63.47 412 GLY A N 1
ATOM 3073 C CA . GLY A 1 412 ? -4.284 5.084 -10.487 1.00 63.47 412 GLY A CA 1
ATOM 3074 C C . GLY A 1 412 ? -4.668 5.838 -11.759 1.00 63.47 412 GLY A C 1
ATOM 3075 O O . GLY A 1 412 ? -5.838 5.894 -12.141 1.00 63.47 412 GLY A O 1
ATOM 3076 N N . GLN A 1 413 ? -3.669 6.393 -12.445 1.00 72.75 413 GLN A N 1
ATOM 3077 C CA . GLN A 1 413 ? -3.841 7.104 -13.715 1.00 72.75 413 GLN A CA 1
ATOM 3078 C C . GLN A 1 413 ? -2.984 6.491 -14.816 1.00 72.75 413 GLN A C 1
ATOM 3080 O O . GLN A 1 413 ? -1.825 6.135 -14.579 1.00 72.75 413 GLN A O 1
ATOM 3085 N N . ILE A 1 414 ? -3.531 6.448 -16.032 1.00 75.94 414 ILE A N 1
ATOM 3086 C CA . ILE A 1 414 ? -2.771 6.159 -17.248 1.00 75.94 414 ILE A CA 1
ATOM 3087 C C . ILE A 1 414 ? -2.587 7.479 -17.993 1.00 75.94 414 ILE A C 1
ATOM 3089 O O . ILE A 1 414 ? -3.555 8.144 -18.353 1.00 75.94 414 ILE A O 1
ATOM 3093 N N . VAL A 1 415 ? -1.338 7.877 -18.208 1.00 79.44 415 VAL A N 1
ATOM 3094 C CA . VAL A 1 415 ? -0.981 9.020 -19.046 1.00 79.44 415 VAL A CA 1
ATOM 3095 C C . VAL A 1 415 ? -0.320 8.493 -20.300 1.00 79.44 415 VAL A C 1
ATOM 3097 O O . VAL A 1 415 ? 0.714 7.841 -20.212 1.00 79.44 415 VAL A O 1
ATOM 3100 N N . ILE A 1 416 ? -0.891 8.785 -21.460 1.00 78.69 416 ILE A N 1
ATOM 3101 C CA . ILE A 1 416 ? -0.282 8.448 -22.748 1.00 78.69 416 ILE A CA 1
ATOM 3102 C C . ILE A 1 416 ? -0.010 9.747 -23.476 1.00 78.69 416 ILE A C 1
ATOM 3104 O O . ILE A 1 416 ? -0.893 10.594 -23.588 1.00 78.69 416 ILE A O 1
ATOM 3108 N N . GLY A 1 417 ? 1.217 9.928 -23.939 1.00 72.88 417 GLY A N 1
ATOM 3109 C CA . GLY A 1 417 ? 1.604 11.198 -24.522 1.00 72.88 417 GLY A CA 1
ATOM 3110 C C . GLY A 1 417 ? 2.955 11.178 -25.207 1.00 72.88 417 GLY A C 1
ATOM 3111 O O . GLY A 1 417 ? 3.785 10.291 -24.981 1.00 72.88 417 GLY A O 1
ATOM 3112 N N . ASP A 1 418 ? 3.164 12.187 -26.042 1.00 68.88 418 ASP A N 1
ATOM 3113 C CA . ASP A 1 418 ? 4.481 12.527 -26.567 1.00 68.88 418 ASP A CA 1
ATOM 3114 C C . ASP A 1 418 ? 5.185 13.518 -25.612 1.00 68.88 418 ASP A C 1
ATOM 3116 O O . ASP A 1 418 ? 4.842 13.643 -24.431 1.00 68.88 418 ASP A O 1
ATOM 3120 N N . ILE A 1 419 ? 6.246 14.183 -26.074 1.00 62.94 419 ILE A N 1
ATOM 3121 C CA . ILE A 1 419 ? 6.972 15.164 -25.254 1.00 62.94 419 ILE A CA 1
ATOM 3122 C C . ILE A 1 419 ? 6.208 16.490 -25.071 1.00 62.94 419 ILE A C 1
ATOM 3124 O O . ILE A 1 419 ? 6.547 17.263 -24.175 1.00 62.94 419 ILE A O 1
ATOM 3128 N N . GLU A 1 420 ? 5.204 16.763 -25.905 1.00 61.81 420 GLU A N 1
ATOM 3129 C CA . GLU A 1 420 ? 4.471 18.031 -25.974 1.00 61.81 420 GLU A CA 1
ATOM 3130 C C . GLU A 1 420 ? 3.029 17.916 -25.445 1.00 61.81 420 GLU A C 1
ATOM 3132 O O . GLU A 1 420 ? 2.491 18.905 -24.946 1.00 61.81 420 GLU A O 1
ATOM 3137 N N . ASN A 1 421 ? 2.417 16.728 -25.505 1.00 70.38 421 ASN A N 1
ATOM 3138 C CA . ASN A 1 421 ? 1.013 16.482 -25.183 1.00 70.38 421 ASN A CA 1
ATOM 3139 C C . ASN A 1 421 ? 0.853 15.245 -24.291 1.00 70.38 421 ASN A C 1
ATOM 3141 O O . ASN A 1 421 ? 1.203 14.140 -24.697 1.00 70.38 421 ASN A O 1
ATOM 3145 N N . ASP A 1 422 ? 0.253 15.426 -23.112 1.00 78.00 422 ASP A N 1
ATOM 3146 C CA . ASP A 1 422 ? -0.157 14.338 -22.218 1.00 78.00 422 ASP A CA 1
ATOM 3147 C C . ASP A 1 422 ? -1.683 14.180 -22.265 1.00 78.00 422 ASP A C 1
ATOM 3149 O O . ASP A 1 422 ? -2.423 15.118 -21.955 1.00 78.00 422 ASP A O 1
ATOM 3153 N N . TYR A 1 423 ? -2.154 12.981 -22.605 1.00 78.19 423 TYR A N 1
ATOM 3154 C CA . TYR A 1 423 ? -3.558 12.589 -22.510 1.00 78.19 423 TYR A CA 1
ATOM 3155 C C . TYR A 1 423 ? -3.758 11.709 -21.279 1.00 78.19 423 TYR A C 1
ATOM 3157 O O . TYR A 1 423 ? -2.976 10.795 -21.020 1.00 78.19 423 TYR A O 1
ATOM 3165 N N . LEU A 1 424 ? -4.803 11.998 -20.505 1.00 80.50 424 LEU A N 1
ATOM 3166 C CA . LEU A 1 424 ? -5.139 11.261 -19.292 1.00 80.50 424 LEU A CA 1
ATOM 3167 C C . LEU A 1 424 ? -6.246 10.251 -19.598 1.00 80.50 424 LEU A C 1
ATOM 3169 O O . LEU A 1 424 ? -7.221 10.603 -20.257 1.00 80.50 424 LEU A O 1
ATOM 3173 N N . PHE A 1 425 ? -6.112 9.027 -19.097 1.00 76.62 425 PHE A N 1
ATOM 3174 C CA . PHE A 1 425 ? -7.068 7.943 -19.297 1.00 76.62 425 PHE A CA 1
ATOM 3175 C C . PHE A 1 425 ? -7.380 7.207 -17.991 1.00 76.62 425 PHE A C 1
ATOM 3177 O O . PHE A 1 425 ? -6.556 7.145 -17.071 1.00 76.62 425 PHE A O 1
ATOM 3184 N N . SER A 1 426 ? -8.591 6.653 -17.926 1.00 72.00 426 SER A N 1
ATOM 3185 C CA . SER A 1 426 ? -9.082 5.816 -16.835 1.00 72.00 426 SER A CA 1
ATOM 3186 C C . SER A 1 426 ? -8.558 4.382 -16.926 1.00 72.00 426 SER A C 1
ATOM 3188 O O . SER A 1 426 ? -7.958 3.965 -17.917 1.00 72.00 426 SER A O 1
ATOM 3190 N N . ASN A 1 427 ? -8.880 3.580 -15.912 1.00 63.53 427 ASN A N 1
ATOM 3191 C CA . ASN A 1 427 ? -8.620 2.137 -15.877 1.00 63.53 427 ASN A CA 1
ATOM 3192 C C . ASN A 1 427 ? -9.426 1.307 -16.878 1.00 63.53 427 ASN A C 1
ATOM 3194 O O . ASN A 1 427 ? -9.327 0.086 -16.868 1.00 63.53 427 ASN A O 1
ATOM 3198 N N . ARG A 1 428 ? -10.255 1.945 -17.703 1.00 64.50 428 ARG A N 1
ATOM 3199 C CA . ARG A 1 428 ? -10.972 1.311 -18.814 1.00 64.50 428 ARG A CA 1
ATOM 3200 C C . ARG A 1 428 ? -10.486 1.815 -20.173 1.00 64.50 428 ARG A C 1
ATOM 3202 O O . ARG A 1 428 ? -11.065 1.454 -21.190 1.00 64.50 428 ARG A O 1
ATOM 3209 N N . GLY A 1 429 ? -9.446 2.655 -20.185 1.00 64.06 429 GLY A N 1
ATOM 3210 C CA . GLY A 1 429 ? -8.937 3.316 -21.385 1.00 64.06 429 GLY A CA 1
ATOM 3211 C C . GLY A 1 429 ? -9.824 4.457 -21.875 1.00 64.06 429 GLY A C 1
ATOM 3212 O O . GLY A 1 429 ? -9.677 4.909 -23.006 1.00 64.06 429 GLY A O 1
ATOM 3213 N N . GLU A 1 430 ? -10.752 4.931 -21.042 1.00 73.25 430 GLU A N 1
ATOM 3214 C CA . GLU A 1 430 ? -11.615 6.063 -21.378 1.00 73.25 430 GLU A CA 1
ATOM 3215 C C . GLU A 1 430 ? -10.857 7.367 -21.108 1.00 73.25 430 GLU A C 1
ATOM 3217 O O . GLU A 1 430 ? -10.195 7.504 -20.077 1.00 73.25 430 GLU A O 1
ATOM 3222 N N . GLN A 1 431 ? -10.919 8.322 -22.035 1.00 79.88 431 GLN A N 1
ATOM 3223 C CA . GLN A 1 431 ? -10.218 9.598 -21.895 1.00 79.88 431 GLN A CA 1
ATOM 3224 C C . GLN A 1 431 ? -10.810 10.421 -20.746 1.00 79.88 431 GLN A C 1
ATOM 3226 O O . GLN A 1 431 ? -12.021 10.595 -20.671 1.00 79.88 431 GLN A O 1
ATOM 3231 N N . ILE A 1 432 ? -9.946 10.970 -19.891 1.00 80.00 432 ILE A N 1
ATOM 3232 C CA . ILE A 1 432 ? -10.313 11.827 -18.764 1.00 80.00 432 ILE A CA 1
ATOM 3233 C C . ILE A 1 432 ? -10.112 13.302 -19.136 1.00 80.00 432 ILE A C 1
ATOM 3235 O O . ILE A 1 432 ? -9.013 13.732 -19.500 1.00 80.00 432 ILE A O 1
ATOM 3239 N N . ILE A 1 433 ? -11.167 14.099 -18.983 1.00 83.56 433 ILE A N 1
ATOM 3240 C CA . ILE A 1 433 ? -11.183 15.543 -19.229 1.00 83.56 433 ILE A CA 1
ATOM 3241 C C . ILE A 1 433 ? -10.622 16.275 -18.009 1.00 83.56 433 ILE A C 1
ATOM 3243 O O . ILE A 1 433 ? -11.135 16.142 -16.900 1.00 83.56 433 ILE A O 1
ATOM 3247 N N . LYS A 1 434 ? -9.578 17.090 -18.189 1.00 82.88 434 LYS A N 1
ATOM 3248 C CA . LYS A 1 434 ? -8.990 17.878 -17.097 1.00 82.88 434 LYS A CA 1
ATOM 3249 C C . LYS A 1 434 ? -9.597 19.278 -17.020 1.00 82.88 434 LYS A C 1
ATOM 3251 O O . LYS A 1 434 ? -9.468 20.059 -17.960 1.00 82.88 434 LYS A O 1
ATOM 3256 N N . ILE A 1 435 ? -10.153 19.625 -15.862 1.00 84.06 435 ILE A N 1
ATOM 3257 C CA . ILE A 1 435 ? -10.590 20.979 -15.509 1.00 84.06 435 ILE A CA 1
ATOM 3258 C C . ILE A 1 435 ? -9.670 21.510 -14.408 1.00 84.06 435 ILE A C 1
ATOM 3260 O O . ILE A 1 435 ? -9.617 20.983 -13.296 1.00 84.06 435 ILE A O 1
ATOM 3264 N N . ALA A 1 436 ? -8.903 22.547 -14.750 1.00 76.19 436 ALA A N 1
ATOM 3265 C CA . ALA A 1 436 ? -7.900 23.116 -13.855 1.00 76.19 436 ALA A CA 1
ATOM 3266 C C . ALA A 1 436 ? -8.489 24.046 -12.787 1.00 76.19 436 ALA A C 1
ATOM 3268 O O . ALA A 1 436 ? -7.928 24.149 -11.697 1.00 76.19 436 ALA A O 1
ATOM 3269 N N . ASP A 1 437 ? -9.601 24.702 -13.106 1.00 84.75 437 ASP A N 1
ATOM 3270 C CA . ASP A 1 437 ? -10.241 25.689 -12.246 1.00 84.75 437 ASP A CA 1
ATOM 3271 C C . ASP A 1 437 ? -11.048 25.027 -11.122 1.00 84.75 437 ASP A C 1
ATOM 3273 O O . ASP A 1 437 ? -11.540 23.904 -11.258 1.00 84.75 437 ASP A O 1
ATOM 3277 N N . THR A 1 438 ? -11.189 25.732 -9.999 1.00 88.31 438 THR A N 1
ATOM 3278 C CA . THR A 1 438 ? -12.128 25.346 -8.941 1.00 88.31 438 THR A CA 1
ATOM 3279 C C . THR A 1 438 ? -13.552 25.504 -9.455 1.00 88.31 438 THR A C 1
ATOM 3281 O O . THR A 1 438 ? -13.919 26.567 -9.962 1.00 88.31 438 THR A O 1
ATOM 3284 N N . VAL A 1 439 ? -14.367 24.465 -9.292 1.00 90.75 439 VAL A N 1
ATOM 3285 C CA . VAL A 1 439 ? -15.787 24.503 -9.647 1.00 90.75 439 VAL A CA 1
ATOM 3286 C C . VAL A 1 439 ? -16.590 24.881 -8.408 1.00 90.75 439 VAL A C 1
ATOM 3288 O O . VAL A 1 439 ? -16.580 24.172 -7.405 1.00 90.75 439 VAL A O 1
ATOM 3291 N N . GLU A 1 440 ? -17.295 26.006 -8.468 1.00 91.62 440 GLU A N 1
ATOM 3292 C CA . GLU A 1 440 ? -18.222 26.423 -7.417 1.00 91.62 440 GLU A CA 1
ATOM 3293 C C . GLU A 1 440 ? -19.644 25.995 -7.788 1.00 91.62 440 GLU A C 1
ATOM 3295 O O . GLU A 1 440 ? -20.200 26.431 -8.800 1.00 91.62 440 GLU A O 1
ATOM 3300 N N . ILE A 1 441 ? -20.239 25.132 -6.968 1.00 91.00 441 ILE A N 1
ATOM 3301 C CA . ILE A 1 441 ? -21.619 24.695 -7.144 1.00 91.00 441 ILE A CA 1
ATOM 3302 C C . ILE A 1 441 ? -22.546 25.720 -6.496 1.00 91.00 441 ILE A C 1
ATOM 3304 O O . ILE A 1 441 ? -22.551 25.919 -5.283 1.00 91.00 441 ILE A O 1
ATOM 3308 N N . ASN A 1 442 ? -23.367 26.364 -7.323 1.00 86.31 442 ASN A N 1
ATOM 3309 C CA . ASN A 1 442 ? -24.357 27.337 -6.887 1.00 86.31 442 ASN A CA 1
ATOM 3310 C C . ASN A 1 442 ? -25.752 26.870 -7.309 1.00 86.31 442 ASN A C 1
ATOM 3312 O O . ASN A 1 442 ? -26.047 26.778 -8.496 1.00 86.31 442 ASN A O 1
ATOM 3316 N N . THR A 1 443 ? -26.641 26.644 -6.342 1.00 86.75 443 THR A N 1
ATOM 3317 C CA . THR A 1 443 ? -28.009 26.134 -6.563 1.00 86.75 443 THR A CA 1
ATOM 3318 C C . THR A 1 443 ? -28.893 27.053 -7.413 1.00 86.75 443 THR A C 1
ATOM 3320 O O . THR A 1 443 ? -29.958 26.642 -7.865 1.00 86.75 443 THR A O 1
ATOM 3323 N N . SER A 1 444 ? -28.459 28.292 -7.670 1.00 87.75 444 SER A N 1
ATOM 3324 C CA . SER A 1 444 ? -29.129 29.234 -8.575 1.00 87.75 444 SER A CA 1
ATOM 3325 C C . SER A 1 444 ? -28.658 29.168 -10.033 1.00 87.75 444 SER A C 1
ATOM 3327 O O . SER A 1 444 ? -29.275 29.800 -10.892 1.00 87.75 444 SER A O 1
ATOM 3329 N N . THR A 1 445 ? -27.573 28.443 -10.328 1.00 89.06 445 THR A N 1
ATOM 3330 C CA . THR A 1 445 ? -26.951 28.391 -11.659 1.00 89.06 445 THR A CA 1
ATOM 3331 C C . THR A 1 445 ? -26.647 26.949 -12.059 1.00 89.06 445 THR A C 1
ATOM 3333 O O . THR A 1 445 ? -25.797 26.294 -11.468 1.00 89.06 445 THR A O 1
ATOM 3336 N N . PHE A 1 446 ? -27.316 26.475 -13.109 1.00 93.31 446 PHE A N 1
ATOM 3337 C CA . PHE A 1 446 ? -27.095 25.154 -13.699 1.00 93.31 446 PHE A CA 1
ATOM 3338 C C . PHE A 1 446 ? -26.167 25.247 -14.906 1.00 93.31 446 PHE A C 1
ATOM 3340 O O . PHE A 1 446 ? -26.189 26.244 -15.634 1.00 93.31 446 PHE A O 1
ATOM 3347 N N . PHE A 1 447 ? -25.381 24.202 -15.141 1.00 92.81 447 PHE A N 1
ATOM 3348 C CA . PHE A 1 447 ? -24.460 24.143 -16.269 1.00 92.81 447 PHE A CA 1
ATOM 3349 C C . PHE A 1 447 ? -24.366 22.726 -16.832 1.00 92.81 447 PHE A C 1
ATOM 3351 O O . PHE A 1 447 ? -24.651 21.743 -16.151 1.00 92.81 447 PHE A O 1
ATOM 3358 N N . ASP A 1 448 ? -23.966 22.650 -18.093 1.00 93.69 448 ASP A N 1
ATOM 3359 C CA . ASP A 1 448 ? -23.787 21.415 -18.846 1.00 93.69 448 ASP A CA 1
ATOM 3360 C C . ASP A 1 448 ? -22.578 21.636 -19.756 1.00 93.69 448 ASP A C 1
ATOM 3362 O O . ASP A 1 448 ? -22.623 22.445 -20.690 1.00 93.69 448 ASP A O 1
ATOM 3366 N N . VAL A 1 449 ? -21.456 21.040 -19.376 1.00 89.81 449 VAL A N 1
ATOM 3367 C CA . VAL A 1 449 ? -20.178 21.111 -20.083 1.00 89.81 449 VAL A CA 1
ATOM 3368 C C . VAL A 1 449 ? -19.649 19.693 -20.263 1.00 89.81 449 VAL A C 1
ATOM 3370 O O . VAL A 1 449 ? -20.145 18.747 -19.656 1.00 89.81 449 VAL A O 1
ATOM 3373 N N . ASP A 1 450 ? -18.649 19.525 -21.119 1.00 84.69 450 ASP A N 1
ATOM 3374 C CA . ASP A 1 450 ? -18.129 18.194 -21.424 1.00 84.69 450 ASP A CA 1
ATOM 3375 C C . ASP A 1 450 ? -17.624 17.476 -20.156 1.00 84.69 450 ASP A C 1
ATOM 3377 O O . ASP A 1 450 ? -16.858 18.046 -19.375 1.00 84.69 450 ASP A O 1
ATOM 3381 N N . GLY A 1 451 ? -18.121 16.257 -19.925 1.00 86.69 451 GLY A N 1
ATOM 3382 C CA . GLY A 1 451 ? -17.846 15.445 -18.732 1.00 86.69 451 GLY A CA 1
ATOM 3383 C C . GLY A 1 451 ? -18.467 15.927 -17.411 1.00 86.69 451 GLY A C 1
ATOM 3384 O O . GLY A 1 451 ? -18.263 15.275 -16.385 1.00 86.69 451 GLY A O 1
ATOM 3385 N N . MET A 1 452 ? -19.206 17.046 -17.382 1.00 93.25 452 MET A N 1
ATOM 3386 C CA . MET A 1 452 ? -19.762 17.598 -16.139 1.00 93.25 452 MET A CA 1
ATOM 3387 C C . MET A 1 452 ? -21.098 18.314 -16.327 1.00 93.25 452 MET A C 1
ATOM 3389 O O . MET A 1 452 ? -21.210 19.288 -17.072 1.00 93.25 452 MET A O 1
ATOM 3393 N N . ARG A 1 453 ? -22.098 17.931 -15.535 1.00 95.00 453 ARG A N 1
ATOM 3394 C CA . ARG A 1 453 ? -23.428 18.539 -15.595 1.00 95.00 453 ARG A CA 1
ATOM 3395 C C . ARG A 1 453 ? -24.002 18.754 -14.204 1.00 95.00 453 ARG A C 1
ATOM 3397 O O . ARG A 1 453 ? -24.100 17.817 -13.425 1.00 95.00 453 ARG A O 1
ATOM 3404 N N . PHE A 1 454 ? -24.428 19.977 -13.903 1.00 96.19 454 PHE A N 1
ATOM 3405 C CA . PHE A 1 454 ? -25.096 20.313 -12.647 1.00 96.19 454 PHE A CA 1
ATOM 3406 C C . PHE A 1 454 ? -26.537 20.748 -12.903 1.00 96.19 454 PHE A C 1
ATOM 3408 O O . PHE A 1 454 ? -26.783 21.709 -13.635 1.00 96.19 454 PHE A O 1
ATOM 3415 N N . PHE A 1 455 ? -27.492 20.042 -12.304 1.00 96.19 455 PHE A N 1
ATOM 3416 C CA . PHE A 1 455 ? -28.925 20.249 -12.507 1.00 96.19 455 PHE A CA 1
ATOM 3417 C C . PHE A 1 455 ? -29.727 19.874 -11.257 1.00 96.19 455 PHE A C 1
ATOM 3419 O O . PHE A 1 455 ? -29.194 19.336 -10.292 1.00 96.19 455 PHE A O 1
ATOM 3426 N N . GLN A 1 456 ? -31.024 20.169 -11.278 1.00 95.50 456 GLN A N 1
ATOM 3427 C CA . GLN A 1 456 ? -31.957 19.754 -10.236 1.00 95.50 456 GLN A CA 1
ATOM 3428 C C . GLN A 1 456 ? -32.810 18.577 -10.731 1.00 95.50 456 GLN A C 1
ATOM 3430 O O . GLN A 1 456 ? -33.391 18.642 -11.818 1.00 95.50 456 GLN A O 1
ATOM 3435 N N . GLU A 1 457 ? -32.897 17.516 -9.933 1.00 93.00 457 GLU A N 1
ATOM 3436 C CA . GLU A 1 457 ? -33.707 16.323 -10.179 1.00 93.00 457 GLU A CA 1
ATOM 3437 C C . GLU A 1 457 ? -34.742 16.176 -9.058 1.00 93.00 457 GLU A C 1
ATOM 3439 O O . GLU A 1 457 ? -34.452 15.695 -7.969 1.00 93.00 457 GLU A O 1
ATOM 3444 N N . GLY A 1 458 ? -35.973 16.627 -9.311 1.00 90.81 458 GLY A N 1
ATOM 3445 C CA . GLY A 1 458 ? -36.978 16.709 -8.250 1.00 90.81 458 GLY A CA 1
ATOM 3446 C C . GLY A 1 458 ? -36.572 17.737 -7.192 1.00 90.81 458 GLY A C 1
ATOM 3447 O O . GLY A 1 458 ? -36.392 18.909 -7.525 1.00 90.81 458 GLY A O 1
ATOM 3448 N N . ASP A 1 459 ? -36.447 17.295 -5.941 1.00 88.50 459 ASP A N 1
ATOM 3449 C CA . ASP A 1 459 ? -36.000 18.131 -4.819 1.00 88.50 459 ASP A CA 1
ATOM 3450 C C . ASP A 1 459 ? -34.469 18.093 -4.621 1.00 88.50 459 ASP A C 1
ATOM 3452 O O . ASP A 1 459 ? -33.937 18.908 -3.867 1.00 88.50 459 ASP A O 1
ATOM 3456 N N . ASP A 1 460 ? -33.760 17.214 -5.338 1.00 91.31 460 ASP A N 1
ATOM 3457 C CA . ASP A 1 460 ? -32.320 16.999 -5.192 1.00 91.31 460 ASP A CA 1
ATOM 3458 C C . ASP A 1 460 ? -31.507 17.825 -6.196 1.00 91.31 460 ASP A C 1
ATOM 3460 O O . ASP A 1 460 ? -31.917 18.043 -7.341 1.00 91.31 460 ASP A O 1
ATOM 3464 N N . TYR A 1 461 ? -30.310 18.250 -5.792 1.00 95.62 461 TYR A N 1
ATOM 3465 C CA . TYR A 1 461 ? -29.330 18.870 -6.683 1.00 95.62 461 TYR A CA 1
ATOM 3466 C C . TYR A 1 461 ? -28.256 17.851 -7.045 1.00 95.62 461 TYR A C 1
ATOM 3468 O O . TYR A 1 461 ? -27.613 17.276 -6.169 1.00 95.62 461 TYR A O 1
ATOM 3476 N N . VAL A 1 462 ? -28.048 17.640 -8.341 1.00 96.88 462 VAL A N 1
ATOM 3477 C CA . VAL A 1 462 ? -27.199 16.571 -8.865 1.00 96.88 462 VAL A CA 1
ATOM 3478 C C . VAL A 1 462 ? -26.057 17.159 -9.682 1.00 96.88 462 VAL A C 1
ATOM 3480 O O . VAL A 1 462 ? -26.285 17.903 -10.637 1.00 96.88 462 VAL A O 1
ATOM 3483 N N . LEU A 1 463 ? -24.830 16.790 -9.320 1.00 97.12 463 LEU A N 1
ATOM 3484 C CA . LEU A 1 463 ? -23.623 16.971 -10.116 1.00 97.12 463 LEU A CA 1
ATOM 3485 C C . LEU A 1 463 ? -23.251 15.631 -10.759 1.00 97.12 463 LEU A C 1
ATOM 3487 O O . LEU A 1 463 ? -22.732 14.742 -10.088 1.00 97.12 463 LEU A O 1
ATOM 3491 N N . GLU A 1 464 ? -23.525 15.483 -12.050 1.00 96.38 464 GLU A N 1
ATOM 3492 C CA . GLU A 1 464 ? -23.086 14.347 -12.858 1.00 96.38 464 GLU A CA 1
ATOM 3493 C C . GLU A 1 464 ? -21.656 14.569 -13.357 1.00 96.38 464 GLU A C 1
ATOM 3495 O O . GLU A 1 464 ? -21.353 15.610 -13.942 1.00 96.38 464 GLU A O 1
ATOM 3500 N N . LEU A 1 465 ? -20.795 13.581 -13.113 1.00 94.06 465 LEU A N 1
ATOM 3501 C CA . LEU A 1 465 ? -19.399 13.531 -13.529 1.00 94.06 465 LEU A CA 1
ATOM 3502 C C . LEU A 1 465 ? -19.183 12.316 -14.438 1.00 94.06 465 LEU A C 1
ATOM 3504 O O . LEU A 1 465 ? -19.558 11.194 -14.091 1.00 94.06 465 LEU A O 1
ATOM 3508 N N . ASP A 1 466 ? -18.532 12.526 -15.575 1.00 90.44 466 ASP A N 1
ATOM 3509 C CA . ASP A 1 466 ? -18.172 11.460 -16.502 1.00 90.44 466 ASP A CA 1
ATOM 3510 C C . ASP A 1 466 ? -16.740 11.659 -16.989 1.00 90.44 466 ASP A C 1
ATOM 3512 O O . ASP A 1 466 ? -16.450 12.615 -17.703 1.00 90.44 466 ASP A O 1
ATOM 3516 N N . ASN A 1 467 ? -15.839 10.772 -16.556 1.00 86.25 467 ASN A N 1
ATOM 3517 C CA . ASN A 1 467 ? -14.426 10.775 -16.938 1.00 86.25 467 ASN A CA 1
ATOM 3518 C C . ASN A 1 467 ? -13.762 12.154 -16.813 1.00 86.25 467 ASN A C 1
ATOM 3520 O O . ASN A 1 467 ? -13.311 12.748 -17.789 1.00 86.25 467 ASN A O 1
ATOM 3524 N N . ILE A 1 468 ? -13.684 12.668 -15.585 1.00 88.19 468 ILE A N 1
ATOM 3525 C CA . ILE A 1 468 ? -13.235 14.032 -15.304 1.00 88.19 468 ILE A CA 1
ATOM 3526 C C . ILE A 1 468 ? -12.133 14.095 -14.245 1.00 88.19 468 ILE A C 1
ATOM 3528 O O . ILE A 1 468 ? -12.086 13.293 -13.318 1.00 88.19 468 ILE A O 1
ATOM 3532 N N . ASN A 1 469 ? -11.255 15.088 -14.358 1.00 88.38 469 ASN A N 1
ATOM 3533 C CA . ASN A 1 469 ? -10.253 15.452 -13.365 1.00 88.38 469 ASN A CA 1
ATOM 3534 C C . ASN A 1 469 ? -10.397 16.934 -12.996 1.00 88.38 469 ASN A C 1
ATOM 3536 O O . ASN A 1 469 ? -9.930 17.810 -13.726 1.00 88.38 469 ASN A O 1
ATOM 3540 N N . LEU A 1 470 ? -11.036 17.200 -11.858 1.00 90.00 470 LEU A N 1
ATOM 3541 C CA . LEU A 1 470 ? -11.203 18.518 -11.253 1.00 90.00 470 LEU A CA 1
ATOM 3542 C C . LEU A 1 470 ? -9.991 18.837 -10.367 1.00 90.00 470 LEU A C 1
ATOM 3544 O O . LEU A 1 470 ? -10.032 18.664 -9.146 1.00 90.00 470 LEU A O 1
ATOM 3548 N N . SER A 1 471 ? -8.894 19.316 -10.960 1.00 86.06 471 SER A N 1
ATOM 3549 C CA . SER A 1 471 ? -7.675 19.601 -10.190 1.00 86.06 471 SER A CA 1
ATOM 3550 C C . SER A 1 471 ? -7.774 20.872 -9.341 1.00 86.06 471 SER A C 1
ATOM 3552 O O . SER A 1 471 ? -7.042 21.007 -8.362 1.00 86.06 471 SER A O 1
ATOM 3554 N N . GLY A 1 472 ? -8.681 21.792 -9.681 1.00 82.56 472 GLY A N 1
ATOM 3555 C CA . GLY A 1 472 ? -8.973 22.977 -8.867 1.00 82.56 472 GLY A CA 1
ATOM 3556 C C . GLY A 1 472 ? -9.911 22.712 -7.683 1.00 82.56 472 GLY A C 1
ATOM 3557 O O . GLY A 1 472 ? -10.033 23.570 -6.810 1.00 82.56 472 GLY A O 1
ATOM 3558 N N . GLY A 1 473 ? -10.545 21.538 -7.634 1.00 91.75 473 GLY A N 1
ATOM 3559 C CA . GLY A 1 473 ? -11.449 21.128 -6.561 1.00 91.75 473 GLY A CA 1
ATOM 3560 C C . GLY A 1 473 ? -12.891 21.586 -6.767 1.00 91.75 473 GLY A C 1
ATOM 3561 O O . GLY A 1 473 ? -13.248 22.171 -7.793 1.00 91.75 473 GLY A O 1
ATOM 3562 N N . LEU A 1 474 ? -13.722 21.290 -5.774 1.00 93.81 474 LEU A N 1
ATOM 3563 C CA . LEU A 1 474 ? -15.158 21.516 -5.771 1.00 93.81 474 LEU A CA 1
ATOM 3564 C C . LEU A 1 474 ? -15.563 22.262 -4.498 1.00 93.81 474 LEU A C 1
ATOM 3566 O O . LEU A 1 474 ? -15.298 21.794 -3.392 1.00 93.81 474 LEU A O 1
ATOM 3570 N N . THR A 1 475 ? -16.251 23.389 -4.648 1.00 92.69 475 THR A N 1
ATOM 3571 C CA . THR A 1 475 ? -16.897 24.082 -3.528 1.00 92.69 475 THR A CA 1
ATOM 3572 C C . THR A 1 475 ? -18.386 23.783 -3.570 1.00 92.69 475 THR A C 1
ATOM 3574 O O . THR A 1 475 ? -19.056 24.110 -4.551 1.00 92.69 475 THR A O 1
ATOM 3577 N N . LEU A 1 476 ? -18.902 23.155 -2.516 1.00 91.56 476 LEU A N 1
ATOM 3578 C CA . LEU A 1 476 ? -20.311 22.802 -2.392 1.00 91.56 476 LEU A CA 1
ATOM 3579 C C . LEU A 1 476 ? -21.082 23.858 -1.588 1.00 91.56 476 LEU A C 1
ATOM 3581 O O . LEU A 1 476 ? -20.551 24.392 -0.606 1.00 91.56 476 LEU A O 1
ATOM 3585 N N . PRO A 1 477 ? -22.341 24.147 -1.966 1.00 85.94 477 PRO A N 1
ATOM 3586 C CA . PRO A 1 477 ? -23.188 25.061 -1.224 1.00 85.94 477 PRO A CA 1
ATOM 3587 C C . PRO A 1 477 ? -23.553 24.448 0.128 1.00 85.94 477 PRO A C 1
ATOM 3589 O O . PRO A 1 477 ? -23.666 23.234 0.289 1.00 85.94 477 PRO A O 1
ATOM 3592 N N . SER A 1 478 ? -23.775 25.313 1.104 1.00 72.38 478 SER A N 1
ATOM 3593 C CA . SER A 1 478 ? -24.163 24.919 2.449 1.00 72.38 478 SER A CA 1
ATOM 3594 C C . SER A 1 478 ? -25.680 24.702 2.566 1.00 72.38 478 SER A C 1
ATOM 3596 O O . SER A 1 478 ? -26.467 25.280 1.810 1.00 72.38 478 SER A O 1
ATOM 3598 N N . ASN A 1 479 ? -26.113 23.850 3.507 1.00 79.06 479 ASN A N 1
ATOM 3599 C CA . ASN A 1 479 ? -27.530 23.577 3.813 1.00 79.06 479 ASN A CA 1
ATOM 3600 C C . ASN A 1 479 ? -28.376 23.064 2.630 1.00 79.06 479 ASN A C 1
ATOM 3602 O O . ASN A 1 479 ? -29.599 23.225 2.621 1.00 79.06 479 ASN A O 1
ATOM 3606 N N . THR A 1 480 ? -27.735 22.504 1.607 1.00 86.44 480 THR A N 1
ATOM 3607 C CA . THR A 1 480 ? -28.418 21.924 0.451 1.00 86.44 480 THR A CA 1
ATOM 3608 C C . THR A 1 480 ? -27.874 20.521 0.217 1.00 86.44 480 THR A C 1
ATOM 3610 O O . THR A 1 480 ? -26.663 20.401 0.035 1.00 86.44 480 THR A O 1
ATOM 3613 N N . PRO A 1 481 ? -28.729 19.484 0.189 1.00 91.44 481 PRO A N 1
ATOM 3614 C CA . PRO A 1 481 ? -28.310 18.147 -0.206 1.00 91.44 481 PRO A CA 1
ATOM 3615 C C . PRO A 1 481 ? -27.764 18.148 -1.633 1.00 91.44 481 PRO A C 1
ATOM 3617 O O . PRO A 1 481 ? -28.450 18.579 -2.566 1.00 91.44 481 PRO A O 1
ATOM 3620 N N . ILE A 1 482 ? -26.526 17.683 -1.796 1.00 95.31 482 ILE A N 1
ATOM 3621 C CA . ILE A 1 482 ? -25.879 17.524 -3.099 1.00 95.31 482 ILE A CA 1
ATOM 3622 C C . ILE A 1 482 ? -25.616 16.045 -3.357 1.00 95.31 482 ILE A C 1
ATOM 3624 O O . ILE A 1 482 ? -24.990 15.354 -2.551 1.00 95.31 482 ILE A O 1
ATOM 3628 N N . ILE A 1 483 ? -26.030 15.577 -4.530 1.00 97.12 483 ILE A N 1
ATOM 3629 C CA . ILE A 1 483 ? -25.688 14.260 -5.054 1.00 97.12 483 ILE A CA 1
ATOM 3630 C C . ILE A 1 483 ? -24.575 14.430 -6.089 1.00 97.12 483 ILE A C 1
ATOM 3632 O O . ILE A 1 483 ? -24.794 15.026 -7.140 1.00 97.12 483 ILE A O 1
ATOM 3636 N N . ILE A 1 484 ? -23.392 13.879 -5.831 1.00 97.44 484 ILE A N 1
ATOM 3637 C CA . ILE A 1 484 ? -22.347 13.718 -6.845 1.00 97.44 484 ILE A CA 1
ATOM 3638 C C . ILE A 1 484 ? -22.515 12.334 -7.463 1.00 97.44 484 ILE A C 1
ATOM 3640 O O . ILE A 1 484 ? -22.275 11.314 -6.816 1.00 97.44 484 ILE A O 1
ATOM 3644 N N . ARG A 1 485 ? -22.944 12.298 -8.722 1.00 96.31 485 ARG A N 1
ATOM 3645 C CA . ARG A 1 485 ? -23.196 11.070 -9.468 1.00 96.31 485 ARG A CA 1
ATOM 3646 C C . ARG A 1 485 ? -22.085 10.841 -10.484 1.00 96.31 485 ARG A C 1
ATOM 3648 O O . ARG A 1 485 ? -21.860 11.704 -11.318 1.00 96.31 485 ARG A O 1
ATOM 3655 N N . SER A 1 486 ? -21.428 9.684 -10.459 1.00 92.56 486 SER A N 1
ATOM 3656 C CA . SER A 1 486 ? -20.407 9.342 -11.460 1.00 92.56 486 SER A CA 1
ATOM 3657 C C . SER A 1 486 ? -20.813 8.145 -12.319 1.00 92.56 486 SER A C 1
ATOM 3659 O O . SER A 1 486 ? -21.241 7.112 -11.791 1.00 92.56 486 SER A O 1
ATOM 3661 N N . SER A 1 487 ? -20.670 8.268 -13.641 1.00 88.12 487 SER A N 1
ATOM 3662 C CA . SER A 1 487 ? -20.779 7.155 -14.603 1.00 88.12 487 SER A CA 1
ATOM 3663 C C . SER A 1 487 ? -19.422 6.560 -14.988 1.00 88.12 487 SER A C 1
ATOM 3665 O O . SER A 1 487 ? -19.352 5.362 -15.269 1.00 88.12 487 SER A O 1
ATOM 3667 N N . GLY A 1 488 ? -18.360 7.369 -14.942 1.00 84.81 488 GLY A N 1
ATOM 3668 C CA . GLY A 1 488 ? -16.984 7.005 -15.289 1.00 84.81 488 GLY A CA 1
ATOM 3669 C C . GLY A 1 488 ? -16.011 7.201 -14.123 1.00 84.81 488 GLY A C 1
ATOM 3670 O O . GLY A 1 488 ? -16.355 6.976 -12.959 1.00 84.81 488 GLY A O 1
ATOM 3671 N N . THR A 1 489 ? -14.780 7.616 -14.416 1.00 84.19 489 THR A N 1
ATOM 3672 C CA . THR A 1 489 ? -13.782 7.978 -13.395 1.00 84.19 489 THR A CA 1
ATOM 3673 C C . THR A 1 489 ? -13.820 9.476 -13.108 1.00 84.19 489 THR A C 1
ATOM 3675 O O . THR A 1 489 ? -13.611 10.286 -14.001 1.00 84.19 489 THR A O 1
ATOM 3678 N N . ALA A 1 490 ? -14.028 9.864 -11.854 1.00 90.12 490 ALA A N 1
ATOM 3679 C CA . ALA A 1 490 ? -13.952 11.250 -11.415 1.00 90.12 490 ALA A CA 1
ATOM 3680 C C . ALA A 1 490 ? -12.820 11.425 -10.401 1.00 90.12 490 ALA A C 1
ATOM 3682 O O . ALA A 1 490 ? -12.821 10.802 -9.344 1.00 90.12 490 ALA A O 1
ATOM 3683 N N . LEU A 1 491 ? -11.867 12.296 -10.712 1.00 89.50 491 LEU A N 1
ATOM 3684 C CA . LEU A 1 491 ? -10.775 12.684 -9.829 1.00 89.50 491 LEU A CA 1
ATOM 3685 C C . LEU A 1 491 ? -11.036 14.111 -9.358 1.00 89.50 491 LEU A C 1
ATOM 3687 O O . LEU A 1 491 ? -11.195 15.014 -10.175 1.00 89.50 491 LEU A O 1
ATOM 3691 N N . ILE A 1 492 ? -11.095 14.327 -8.053 1.00 92.44 492 ILE A N 1
ATOM 3692 C CA . ILE A 1 492 ? -11.423 15.619 -7.457 1.00 92.44 492 ILE A CA 1
ATOM 3693 C C . ILE A 1 492 ? -10.302 15.963 -6.487 1.00 92.44 492 ILE A C 1
ATOM 3695 O O . ILE A 1 492 ? -10.041 15.212 -5.551 1.00 92.44 492 ILE A O 1
ATOM 3699 N N . SER A 1 493 ? -9.604 17.078 -6.704 1.00 90.44 493 SER A N 1
ATOM 3700 C CA . SER A 1 493 ? -8.476 17.434 -5.835 1.00 90.44 493 SER A CA 1
ATOM 3701 C C . SER A 1 493 ? -8.916 17.707 -4.402 1.00 90.44 493 SER A C 1
ATOM 3703 O O . SER A 1 493 ? -8.267 17.249 -3.467 1.00 90.44 493 SER A O 1
ATOM 3705 N N . SER A 1 494 ? -10.029 18.415 -4.231 1.00 93.94 494 SER A N 1
ATOM 3706 C CA . SER A 1 494 ? -10.643 18.654 -2.934 1.00 93.94 494 SER A CA 1
ATOM 3707 C C . SER A 1 494 ? -12.139 18.898 -3.046 1.00 93.94 494 SER A C 1
ATOM 3709 O O . SER A 1 494 ? -12.626 19.379 -4.068 1.00 93.94 494 SER A O 1
ATOM 3711 N N . ILE A 1 495 ? -12.868 18.584 -1.977 1.00 94.62 495 ILE A N 1
ATOM 3712 C CA . ILE A 1 495 ? -14.254 19.015 -1.790 1.00 94.62 495 ILE A CA 1
ATOM 3713 C C . ILE A 1 495 ? -14.293 19.882 -0.538 1.00 94.62 495 ILE A C 1
ATOM 3715 O O . ILE A 1 495 ? -13.901 19.443 0.542 1.00 94.62 495 ILE A O 1
ATOM 3719 N N . VAL A 1 496 ? -14.757 21.117 -0.690 1.00 91.75 496 VAL A N 1
ATOM 3720 C CA . VAL A 1 496 ? -14.879 22.088 0.394 1.00 91.75 496 VAL A CA 1
ATOM 3721 C C . VAL A 1 496 ? -16.346 22.428 0.588 1.00 91.75 496 VAL A C 1
ATOM 3723 O O . VAL A 1 496 ? -17.048 22.770 -0.362 1.00 91.75 496 VAL A O 1
ATOM 3726 N N . PHE A 1 497 ? -16.799 22.363 1.834 1.00 87.62 497 PHE A N 1
ATOM 3727 C CA . PHE A 1 497 ? -18.123 22.826 2.222 1.00 87.62 497 PHE A CA 1
ATOM 3728 C C . PHE A 1 497 ? -18.049 24.293 2.636 1.00 87.62 497 PHE A C 1
ATOM 3730 O O . PHE A 1 497 ? -17.114 24.722 3.318 1.00 87.62 497 PHE A O 1
ATOM 3737 N N . ASP A 1 498 ? -19.053 25.075 2.259 1.00 79.50 498 ASP A N 1
ATOM 3738 C CA . ASP A 1 498 ? -19.261 26.379 2.874 1.00 79.50 498 ASP A CA 1
ATOM 3739 C C . ASP A 1 498 ? -19.646 26.167 4.359 1.00 79.50 498 ASP A C 1
ATOM 3741 O O . ASP A 1 498 ? -20.727 25.689 4.691 1.00 79.50 498 ASP A O 1
ATOM 3745 N N . ASN A 1 499 ? -18.704 26.429 5.273 1.00 69.94 499 ASN A N 1
ATOM 3746 C CA . ASN A 1 499 ? -18.672 25.934 6.665 1.00 69.94 499 ASN A CA 1
ATOM 3747 C C . ASN A 1 499 ? -19.784 26.455 7.604 1.00 69.94 499 ASN A C 1
ATOM 3749 O O . ASN A 1 499 ? -19.669 26.339 8.824 1.00 69.94 499 ASN A O 1
ATOM 3753 N N . VAL A 1 500 ? -20.842 27.068 7.081 1.00 72.25 500 VAL A N 1
ATOM 3754 C CA . VAL A 1 500 ? -21.884 27.742 7.869 1.00 72.25 500 VAL A CA 1
ATOM 3755 C C . VAL A 1 500 ? -23.008 26.790 8.302 1.00 72.25 500 VAL A C 1
ATOM 3757 O O . VAL A 1 500 ? -23.662 27.049 9.313 1.00 72.25 500 VAL A O 1
ATOM 3760 N N . TYR A 1 501 ? -23.235 25.693 7.576 1.00 80.94 501 TYR A N 1
ATOM 3761 C CA . TYR A 1 501 ? -24.347 24.769 7.819 1.00 80.94 501 TYR A CA 1
ATOM 3762 C C . TYR A 1 501 ? -23.926 23.305 7.665 1.00 80.94 501 TYR A C 1
ATOM 3764 O O . TYR A 1 501 ? -22.854 23.023 7.130 1.00 80.94 501 TYR A O 1
ATOM 3772 N N . ALA A 1 502 ? -24.787 22.389 8.120 1.00 83.62 502 ALA A N 1
ATOM 3773 C CA . ALA A 1 502 ? -24.603 20.952 7.947 1.00 83.62 502 ALA A CA 1
ATOM 3774 C C . ALA A 1 502 ? -24.329 20.603 6.476 1.00 83.62 502 ALA A C 1
ATOM 3776 O O . ALA A 1 502 ? -24.980 21.150 5.574 1.00 83.62 502 ALA A O 1
ATOM 3777 N N . CYS A 1 503 ? -23.372 19.709 6.242 1.00 87.69 503 CYS A N 1
ATOM 3778 C CA . CYS A 1 503 ? -23.174 19.115 4.934 1.00 87.69 503 CYS A CA 1
ATOM 3779 C C . CYS A 1 503 ? -24.106 17.915 4.754 1.00 87.69 503 CYS A C 1
ATOM 3781 O O . CYS A 1 503 ? -24.293 17.114 5.664 1.00 87.69 503 CYS A O 1
ATOM 3783 N N . ASP A 1 504 ? -24.690 17.794 3.568 1.00 91.94 504 ASP A N 1
ATOM 3784 C CA . ASP A 1 504 ? -25.427 16.605 3.152 1.00 91.94 504 ASP A CA 1
ATOM 3785 C C . ASP A 1 504 ? -24.938 16.247 1.750 1.00 91.94 504 ASP A C 1
ATOM 3787 O O . ASP A 1 504 ? -25.284 16.891 0.755 1.00 91.94 504 ASP A O 1
ATOM 3791 N N . LEU A 1 505 ? -24.006 15.297 1.706 1.00 95.62 505 LEU A N 1
ATOM 3792 C CA . LEU A 1 505 ? -23.311 14.888 0.496 1.00 95.62 505 LEU A CA 1
ATOM 3793 C C . LEU A 1 505 ? -23.554 13.411 0.235 1.00 95.62 505 LEU A C 1
ATOM 3795 O O . LEU A 1 505 ? -23.201 12.553 1.041 1.00 95.62 505 LEU A O 1
ATOM 3799 N N . THR A 1 506 ? -24.078 13.109 -0.944 1.00 97.69 506 THR A N 1
ATOM 3800 C CA . THR A 1 506 ? -24.265 11.738 -1.407 1.00 97.69 506 THR A CA 1
ATOM 3801 C C . THR A 1 506 ? -23.419 11.477 -2.645 1.00 97.69 506 THR A C 1
ATOM 3803 O O . THR A 1 506 ? -23.557 12.162 -3.653 1.00 97.69 506 THR A O 1
ATOM 3806 N N . PHE A 1 507 ? -22.575 10.452 -2.603 1.00 98.19 507 PHE A N 1
ATOM 3807 C CA . PHE A 1 507 ? -21.915 9.886 -3.774 1.00 98.19 507 PHE A CA 1
ATOM 3808 C C . PHE A 1 507 ? -22.767 8.745 -4.340 1.00 98.19 507 PHE A C 1
ATOM 3810 O O . PHE A 1 507 ? -23.144 7.832 -3.601 1.00 98.19 507 PHE A O 1
ATOM 3817 N N . ALA A 1 508 ? -23.082 8.808 -5.634 1.00 96.56 508 ALA A N 1
ATOM 3818 C CA . ALA A 1 508 ? -23.972 7.867 -6.315 1.00 96.56 508 ALA A CA 1
ATOM 3819 C C . ALA A 1 508 ? -23.507 7.517 -7.748 1.00 96.56 508 ALA A C 1
ATOM 3821 O O . ALA A 1 508 ? -22.598 8.134 -8.306 1.00 96.56 508 ALA A O 1
ATOM 3822 N N . GLY A 1 509 ? -24.146 6.514 -8.363 1.00 91.94 509 GLY A N 1
ATOM 3823 C CA . GLY A 1 509 ? -23.817 6.019 -9.708 1.00 91.94 509 GLY A CA 1
ATOM 3824 C C . GLY A 1 509 ? -22.933 4.764 -9.724 1.00 91.94 509 GLY A C 1
ATOM 3825 O O . GLY A 1 509 ? -22.617 4.196 -8.686 1.00 91.94 509 GLY A O 1
ATOM 3826 N N . GLY A 1 510 ? -22.551 4.304 -10.918 1.00 86.12 510 GLY A N 1
ATOM 3827 C CA . GLY A 1 510 ? -21.730 3.091 -11.106 1.00 86.12 510 GLY A CA 1
ATOM 3828 C C . GLY A 1 510 ? -20.231 3.355 -11.309 1.00 86.12 510 GLY A C 1
ATOM 3829 O O . GLY A 1 510 ? -19.458 2.416 -11.521 1.00 86.12 510 GLY A O 1
ATOM 3830 N N . GLY A 1 511 ? -19.833 4.629 -11.306 1.00 87.00 511 GLY A N 1
ATOM 3831 C CA . GLY A 1 511 ? -18.468 5.082 -11.544 1.00 87.00 511 GLY A CA 1
ATOM 3832 C C . GLY A 1 511 ? -17.534 4.956 -10.336 1.00 87.00 511 GLY A C 1
ATOM 3833 O O . GLY A 1 511 ? -17.886 4.425 -9.277 1.00 87.00 511 GLY A O 1
ATOM 3834 N N . VAL A 1 512 ? -16.314 5.458 -10.520 1.00 87.94 512 VAL A N 1
ATOM 3835 C CA . VAL A 1 512 ? -15.288 5.599 -9.476 1.00 87.94 512 VAL A CA 1
ATOM 3836 C C . VAL A 1 512 ? -15.091 7.083 -9.189 1.00 87.94 512 VAL A C 1
ATOM 3838 O O . VAL A 1 512 ? -14.977 7.870 -10.126 1.00 87.94 512 VAL A O 1
ATOM 3841 N N . ILE A 1 513 ? -15.053 7.469 -7.916 1.00 93.25 513 ILE A N 1
ATOM 3842 C CA . ILE A 1 513 ? -14.797 8.844 -7.480 1.00 93.25 513 ILE A CA 1
ATOM 3843 C C . ILE A 1 513 ? -13.621 8.838 -6.513 1.00 93.25 513 ILE A C 1
ATOM 3845 O O . ILE A 1 513 ? -13.653 8.135 -5.508 1.00 93.25 513 ILE A O 1
ATOM 3849 N N . THR A 1 514 ? -12.621 9.663 -6.779 1.00 92.25 514 THR A N 1
ATOM 3850 C CA . THR A 1 514 ? -11.439 9.797 -5.931 1.00 92.25 514 THR A CA 1
ATOM 3851 C C . THR A 1 514 ? -11.304 11.239 -5.486 1.00 92.25 514 THR A C 1
ATOM 3853 O O . THR A 1 514 ? -11.213 12.140 -6.318 1.00 92.25 514 THR A O 1
ATOM 3856 N N . VAL A 1 515 ? -11.295 11.462 -4.176 1.00 94.06 515 VAL A N 1
ATOM 3857 C CA . VAL A 1 515 ? -11.121 12.774 -3.556 1.00 94.06 515 VAL A CA 1
ATOM 3858 C C . VAL A 1 515 ? -9.732 12.829 -2.934 1.00 94.06 515 VAL A C 1
ATOM 3860 O O . VAL A 1 515 ? -9.447 12.101 -1.987 1.00 94.06 515 VAL A O 1
ATOM 3863 N N . ASN A 1 516 ? -8.861 13.699 -3.444 1.00 89.12 516 ASN A N 1
ATOM 3864 C CA . ASN A 1 516 ? -7.466 13.814 -3.002 1.00 89.12 516 ASN A CA 1
ATOM 3865 C C . ASN A 1 516 ? -7.282 14.731 -1.780 1.00 89.12 516 ASN A C 1
ATOM 3867 O O . ASN A 1 516 ? -6.234 15.351 -1.601 1.00 89.12 516 ASN A O 1
ATOM 3871 N N . SER A 1 517 ? -8.316 14.836 -0.949 1.00 91.50 517 SER A N 1
ATOM 3872 C CA . SER A 1 517 ? -8.293 15.601 0.288 1.00 91.50 517 SER A CA 1
ATOM 3873 C C . SER A 1 517 ? -9.179 14.954 1.340 1.00 91.50 517 SER A C 1
ATOM 3875 O O . SER A 1 517 ? -10.089 14.187 1.031 1.00 91.50 517 SER A O 1
ATOM 3877 N N . SER A 1 518 ? -8.986 15.367 2.590 1.00 93.19 518 SER A N 1
ATOM 3878 C CA . SER A 1 518 ? -9.949 15.111 3.658 1.00 93.19 518 SER A CA 1
ATOM 3879 C C . SER A 1 518 ? -11.321 15.708 3.330 1.00 93.19 518 SER A C 1
ATOM 3881 O O . SER A 1 518 ? -11.411 16.762 2.695 1.00 93.19 518 SER A O 1
ATOM 3883 N N . LEU A 1 519 ? -12.376 15.061 3.826 1.00 94.00 519 LEU A N 1
ATOM 3884 C CA . LEU A 1 519 ? -13.735 15.599 3.847 1.00 94.00 519 LEU A CA 1
ATOM 3885 C C . LEU A 1 519 ? -14.042 16.035 5.275 1.00 94.00 519 LEU A C 1
ATOM 3887 O O . LEU A 1 519 ? -14.164 15.191 6.165 1.00 94.00 519 LEU A O 1
ATOM 3891 N N . SER A 1 520 ? -14.142 17.340 5.517 1.00 91.56 520 SER A N 1
ATOM 3892 C CA . SER A 1 520 ? -14.407 17.850 6.859 1.00 91.56 520 SER A CA 1
ATOM 3893 C C . SER A 1 520 ? -15.500 18.904 6.898 1.00 91.56 520 SER A C 1
ATOM 3895 O O . SER A 1 520 ? -15.518 19.835 6.098 1.00 91.56 520 SER A O 1
ATOM 3897 N N . SER A 1 521 ? -16.394 18.757 7.871 1.00 89.31 521 SER A N 1
ATOM 3898 C CA . SER A 1 521 ? -17.418 19.740 8.215 1.00 89.31 521 SER A CA 1
ATOM 3899 C C . SER A 1 521 ? -17.547 19.779 9.743 1.00 89.31 521 SER A C 1
ATOM 3901 O O . SER A 1 521 ? -17.516 18.728 10.382 1.00 89.31 521 SER A O 1
ATOM 3903 N N . PRO A 1 522 ? -17.588 20.969 10.368 1.00 87.44 522 PRO A N 1
ATOM 3904 C CA . PRO A 1 522 ? -17.643 21.102 11.823 1.00 87.44 522 PRO A CA 1
ATOM 3905 C C . PRO A 1 522 ? -19.079 21.223 12.361 1.00 87.44 522 PRO A C 1
ATOM 3907 O O . PRO A 1 522 ? -19.270 21.725 13.474 1.00 87.44 522 PRO A O 1
ATOM 3910 N N . ASN A 1 523 ? -20.094 20.886 11.566 1.00 88.62 523 ASN A N 1
ATOM 3911 C CA . ASN A 1 523 ? -21.480 21.243 11.844 1.00 88.62 523 ASN A CA 1
ATOM 3912 C C . ASN A 1 523 ? -22.266 20.051 12.407 1.00 88.62 523 ASN A C 1
ATOM 3914 O O . ASN A 1 523 ? -21.922 18.892 12.220 1.00 88.62 523 ASN A O 1
ATOM 3918 N N . ASN A 1 524 ? -23.320 20.324 13.180 1.00 88.12 524 ASN A N 1
ATOM 3919 C CA . ASN A 1 524 ? -24.208 19.243 13.619 1.00 88.12 524 ASN A CA 1
ATOM 3920 C C . ASN A 1 524 ? -24.951 18.659 12.420 1.00 88.12 524 ASN A C 1
ATOM 3922 O O . ASN A 1 524 ? -25.253 19.392 11.483 1.00 88.12 524 ASN A O 1
ATOM 3926 N N . ASP A 1 525 ? -25.315 17.381 12.526 1.00 89.94 525 ASP A N 1
ATOM 3927 C CA . ASP A 1 525 ? -26.178 16.689 11.567 1.00 89.94 525 ASP A CA 1
ATOM 3928 C C . ASP A 1 525 ? -25.566 16.567 10.161 1.00 89.94 525 ASP A C 1
ATOM 3930 O O . ASP A 1 525 ? -26.289 16.369 9.190 1.00 89.94 525 ASP A O 1
ATOM 3934 N N . ASP A 1 526 ? -24.235 16.660 10.060 1.00 91.94 526 ASP A N 1
ATOM 3935 C CA . ASP A 1 526 ? -23.495 16.378 8.832 1.00 91.94 526 ASP A CA 1
ATOM 3936 C C . ASP A 1 526 ? -23.735 14.928 8.380 1.00 91.94 526 ASP A C 1
ATOM 3938 O O . ASP A 1 526 ? -23.648 13.991 9.182 1.00 91.94 526 ASP A O 1
ATOM 3942 N N . ILE A 1 527 ? -23.980 14.722 7.088 1.00 94.50 527 ILE A N 1
ATOM 3943 C CA . ILE A 1 527 ? -24.181 13.405 6.486 1.00 94.50 527 ILE A CA 1
ATOM 3944 C C . ILE A 1 527 ? -23.305 13.272 5.245 1.00 94.50 527 ILE A C 1
ATOM 3946 O O . ILE A 1 527 ? -23.345 14.097 4.333 1.00 94.50 527 ILE A O 1
ATOM 3950 N N . ILE A 1 528 ? -22.538 12.185 5.197 1.00 97.12 528 ILE A N 1
ATOM 3951 C CA . ILE A 1 528 ? -21.878 11.721 3.979 1.00 97.12 528 ILE A CA 1
ATOM 3952 C C . ILE A 1 528 ? -22.389 10.317 3.672 1.00 97.12 528 ILE A C 1
ATOM 3954 O O . ILE A 1 528 ? -22.296 9.418 4.508 1.00 97.12 528 ILE A O 1
ATOM 3958 N N . SER A 1 529 ? -22.913 10.131 2.464 1.00 98.06 529 SER A N 1
ATOM 3959 C CA . SER A 1 529 ? -23.458 8.861 1.992 1.00 98.06 529 SER A CA 1
ATOM 3960 C C . SER A 1 529 ? -22.724 8.367 0.745 1.00 98.06 529 SER A C 1
ATOM 3962 O O . SER A 1 529 ? -22.429 9.151 -0.151 1.00 98.06 529 SER A O 1
ATOM 3964 N N . VAL A 1 530 ? -22.462 7.063 0.652 1.00 98.19 530 VAL A N 1
ATOM 3965 C CA . VAL A 1 530 ? -21.980 6.379 -0.560 1.00 98.19 530 VAL A CA 1
ATOM 3966 C C . VAL A 1 530 ? -22.971 5.278 -0.904 1.00 98.19 530 VAL A C 1
ATOM 3968 O O . VAL A 1 530 ? -23.125 4.322 -0.140 1.00 98.19 530 VAL A O 1
ATOM 3971 N N . ILE A 1 531 ? -23.673 5.436 -2.025 1.00 96.44 531 ILE A N 1
ATOM 3972 C CA . ILE A 1 531 ? -24.816 4.592 -2.381 1.00 96.44 531 ILE A CA 1
ATOM 3973 C C . ILE A 1 531 ? -24.808 4.162 -3.849 1.00 96.44 531 ILE A C 1
ATOM 3975 O O . ILE A 1 531 ? -24.070 4.688 -4.675 1.00 96.44 531 ILE A O 1
ATOM 3979 N N . GLY A 1 532 ? -25.697 3.231 -4.200 1.00 87.12 532 GLY A N 1
ATOM 3980 C CA . GLY A 1 532 ? -26.042 2.953 -5.596 1.00 87.12 532 GLY A CA 1
ATOM 3981 C C . GLY A 1 532 ? -24.938 2.297 -6.430 1.00 87.12 532 GLY A C 1
ATOM 3982 O O . GLY A 1 532 ? -24.952 2.456 -7.649 1.00 87.12 532 GLY A O 1
ATOM 3983 N N . GLY A 1 533 ? -24.004 1.575 -5.802 1.00 88.62 533 GLY A N 1
ATOM 3984 C CA . GLY A 1 533 ? -22.923 0.864 -6.491 1.00 88.62 533 GLY A CA 1
ATOM 3985 C C . GLY A 1 533 ? -21.661 1.699 -6.722 1.00 88.62 533 GLY A C 1
ATOM 3986 O O . GLY A 1 533 ? -20.750 1.255 -7.422 1.00 88.62 533 GLY A O 1
ATOM 3987 N N . THR A 1 534 ? -21.592 2.912 -6.166 1.00 91.00 534 THR A N 1
ATOM 3988 C CA . THR A 1 534 ? -20.452 3.814 -6.378 1.00 91.00 534 THR A CA 1
ATOM 3989 C C . THR A 1 534 ? -19.237 3.361 -5.602 1.00 91.00 534 THR A C 1
ATOM 3991 O O . THR A 1 534 ? -19.331 2.942 -4.447 1.00 91.00 534 THR A O 1
ATOM 3994 N N . ARG A 1 535 ? -18.066 3.519 -6.218 1.00 93.81 535 ARG A N 1
ATOM 3995 C CA . ARG A 1 535 ? -16.782 3.258 -5.573 1.00 93.81 535 ARG A CA 1
ATOM 3996 C C . ARG A 1 535 ? -16.094 4.585 -5.294 1.00 93.81 535 ARG A C 1
ATOM 3998 O O . ARG A 1 535 ? -15.712 5.282 -6.227 1.00 93.81 535 ARG A O 1
ATOM 4005 N N . VAL A 1 536 ? -15.956 4.931 -4.023 1.00 95.19 536 VAL A N 1
ATOM 4006 C CA . VAL A 1 536 ? -15.374 6.192 -3.568 1.00 95.19 536 VAL A CA 1
ATOM 4007 C C . VAL A 1 536 ? -14.064 5.924 -2.842 1.00 95.19 536 VAL A C 1
ATOM 4009 O O . VAL A 1 536 ? -13.982 5.027 -2.003 1.00 95.19 536 VAL A O 1
ATOM 4012 N N . HIS A 1 537 ? -13.045 6.718 -3.145 1.00 94.62 537 HIS A N 1
ATOM 4013 C CA . HIS A 1 537 ? -11.789 6.755 -2.412 1.00 94.62 537 HIS A CA 1
ATOM 4014 C C . HIS A 1 537 ? -11.515 8.167 -1.912 1.00 94.62 537 HIS A C 1
ATOM 4016 O O . HIS A 1 537 ? -11.600 9.124 -2.676 1.00 94.62 537 HIS A O 1
ATOM 4022 N N . VAL A 1 538 ? -11.196 8.300 -0.630 1.00 94.81 538 VAL A N 1
ATOM 4023 C CA . VAL A 1 538 ? -10.826 9.566 -0.000 1.00 94.81 538 VAL A CA 1
ATOM 4024 C C . VAL A 1 538 ? -9.388 9.449 0.502 1.00 94.81 538 VAL A C 1
ATOM 4026 O O . VAL A 1 538 ? -9.125 8.695 1.439 1.00 94.81 538 VAL A O 1
ATOM 4029 N N . ASN A 1 539 ? -8.471 10.205 -0.107 1.00 90.19 539 ASN A N 1
ATOM 4030 C CA . ASN A 1 539 ? -7.082 10.356 0.345 1.00 90.19 539 ASN A CA 1
ATOM 4031 C C . ASN A 1 539 ? -7.003 11.456 1.402 1.00 90.19 539 ASN A C 1
ATOM 4033 O O . ASN A 1 539 ? -6.509 12.564 1.184 1.00 90.19 539 ASN A O 1
ATOM 4037 N N . GLY A 1 540 ? -7.588 11.149 2.545 1.00 90.75 540 GLY A N 1
ATOM 4038 C CA . GLY A 1 540 ? -7.644 11.980 3.726 1.00 90.75 540 GLY A CA 1
ATOM 4039 C C . GLY A 1 540 ? -8.647 11.409 4.718 1.00 90.75 540 GLY A C 1
ATOM 4040 O O . GLY A 1 540 ? -9.397 10.481 4.421 1.00 90.75 540 GLY A O 1
ATOM 4041 N N . GLY A 1 541 ? -8.680 11.979 5.917 1.00 93.88 541 GLY A N 1
ATOM 4042 C CA . GLY A 1 541 ? -9.693 11.621 6.905 1.00 93.88 541 GLY A CA 1
ATOM 4043 C C . GLY A 1 541 ? -11.069 12.182 6.539 1.00 93.88 541 GLY A C 1
ATOM 4044 O O . GLY A 1 541 ? -11.188 13.266 5.963 1.00 93.88 541 GLY A O 1
ATOM 4045 N N . ILE A 1 542 ? -12.123 11.480 6.943 1.00 96.06 542 ILE A N 1
ATOM 4046 C CA . ILE A 1 542 ? -13.481 12.018 7.010 1.00 96.06 542 ILE A CA 1
ATOM 4047 C C . ILE A 1 542 ? -13.730 12.473 8.449 1.00 96.06 542 ILE A C 1
ATOM 4049 O O . ILE A 1 542 ? -13.733 11.657 9.369 1.00 96.06 542 ILE A O 1
ATOM 4053 N N . SER A 1 543 ? -13.935 13.773 8.652 1.00 94.06 543 SER A N 1
ATOM 4054 C CA . SER A 1 543 ? -14.176 14.371 9.969 1.00 94.06 543 SER A CA 1
ATOM 4055 C C . SER A 1 543 ? -15.426 15.241 9.937 1.00 94.06 543 SER A C 1
ATOM 4057 O O . SER A 1 543 ? -15.351 16.405 9.548 1.00 94.06 543 SER A O 1
ATOM 4059 N N . ILE A 1 544 ? -16.555 14.689 10.369 1.00 93.06 544 ILE A N 1
ATOM 4060 C CA . ILE A 1 544 ? -17.870 15.336 10.283 1.00 93.06 544 ILE A CA 1
ATOM 4061 C C . ILE A 1 544 ? -18.577 15.369 11.639 1.00 93.06 544 ILE A C 1
ATOM 4063 O O . ILE A 1 544 ? -18.371 14.484 12.472 1.00 93.06 544 ILE A O 1
ATOM 4067 N N . GLY A 1 545 ? -19.429 16.368 11.856 1.00 89.00 545 GLY A N 1
ATOM 4068 C CA . GLY A 1 545 ? -20.122 16.585 13.123 1.00 89.00 545 GLY A CA 1
ATOM 4069 C C . GLY A 1 545 ? -19.610 17.805 13.894 1.00 89.00 545 GLY A C 1
ATOM 4070 O O . GLY A 1 545 ? -18.534 18.351 13.638 1.00 89.00 545 GLY A O 1
ATOM 4071 N N . ALA A 1 546 ? -20.375 18.219 14.908 1.00 83.50 546 ALA A N 1
ATOM 4072 C CA . ALA A 1 546 ? -20.002 19.332 15.779 1.00 83.50 546 ALA A CA 1
ATOM 4073 C C . ALA A 1 546 ? -18.790 19.007 16.664 1.00 83.50 546 ALA A C 1
ATOM 4075 O O . ALA A 1 546 ? -18.217 17.925 16.602 1.00 83.50 546 ALA A O 1
ATOM 4076 N N . SER A 1 547 ? -18.392 19.951 17.528 1.00 80.31 547 SER A N 1
ATOM 4077 C CA . SER A 1 547 ? -17.271 19.786 18.468 1.00 80.31 547 SER A CA 1
ATOM 4078 C C . SER A 1 547 ? -17.266 18.401 19.131 1.00 80.31 547 SER A C 1
ATOM 4080 O O . SER A 1 547 ? -18.216 18.035 19.823 1.00 80.31 547 SER A O 1
ATOM 4082 N N . GLY A 1 548 ? -16.183 17.646 18.923 1.00 77.81 548 GLY A N 1
ATOM 4083 C CA . GLY A 1 548 ? -16.062 16.256 19.369 1.00 77.81 548 GLY A CA 1
ATOM 4084 C C . GLY A 1 548 ? -16.643 15.211 18.407 1.00 77.81 548 GLY A C 1
ATOM 4085 O O . GLY A 1 548 ? -16.807 14.069 18.813 1.00 77.81 548 GLY A O 1
ATOM 4086 N N . GLY A 1 549 ? -16.975 15.567 17.164 1.00 79.62 549 GLY A N 1
ATOM 4087 C CA . GLY A 1 549 ? -17.515 14.661 16.140 1.00 79.62 549 GLY A CA 1
ATOM 4088 C C . GLY A 1 549 ? -18.987 14.295 16.338 1.00 79.62 549 GLY A C 1
ATOM 4089 O O . GLY A 1 549 ? -19.499 13.415 15.660 1.00 79.62 549 GLY A O 1
ATOM 4090 N N . ALA A 1 550 ? -19.695 14.927 17.274 1.00 83.19 550 ALA A N 1
ATOM 4091 C CA . ALA A 1 550 ? -21.071 14.552 17.584 1.00 83.19 550 ALA A CA 1
ATOM 4092 C C . ALA A 1 550 ? -22.019 14.795 16.392 1.00 83.19 550 ALA A C 1
ATOM 4094 O O . ALA A 1 550 ? -21.908 15.803 15.693 1.00 83.19 550 ALA A O 1
ATOM 4095 N N . ASN A 1 551 ? -22.993 13.896 16.216 1.00 87.31 551 ASN A N 1
ATOM 4096 C CA . ASN A 1 551 ? -24.073 13.972 15.218 1.00 87.31 551 ASN A CA 1
ATOM 4097 C C . ASN A 1 551 ? -23.639 13.932 13.737 1.00 87.31 551 ASN A C 1
ATOM 4099 O O . ASN A 1 551 ? -24.474 14.165 12.871 1.00 87.31 551 ASN A O 1
ATOM 4103 N N . GLY A 1 552 ? -22.375 13.623 13.433 1.00 93.62 552 GLY A N 1
ATOM 4104 C CA . GLY A 1 552 ? -21.935 13.338 12.064 1.00 93.62 552 GLY A CA 1
ATOM 4105 C C . GLY A 1 552 ? -22.236 11.891 11.661 1.00 93.62 552 GLY A C 1
ATOM 4106 O O . GLY A 1 552 ? -21.909 10.963 12.404 1.00 93.62 552 GLY A O 1
ATOM 4107 N N . ASN A 1 553 ? -22.831 11.673 10.493 1.00 95.88 553 ASN A N 1
ATOM 4108 C CA . ASN A 1 553 ? -23.251 10.355 10.020 1.00 95.88 553 ASN A CA 1
ATOM 4109 C C . ASN A 1 553 ? -22.508 9.966 8.739 1.00 95.88 553 ASN A C 1
ATOM 4111 O O . ASN A 1 553 ? -22.601 10.660 7.729 1.00 95.88 553 ASN A O 1
ATOM 4115 N N . LEU A 1 554 ? -21.827 8.820 8.761 1.00 98.12 554 LEU A N 1
ATOM 4116 C CA . LEU A 1 554 ? -21.319 8.175 7.552 1.00 98.12 554 LEU A CA 1
ATOM 4117 C C . LEU A 1 554 ? -22.190 6.971 7.200 1.00 98.12 554 LEU A C 1
ATOM 4119 O O . LEU A 1 554 ? -22.362 6.066 8.019 1.00 98.12 554 LEU A O 1
ATOM 4123 N N . VAL A 1 555 ? -22.708 6.949 5.975 1.00 98.50 555 VAL A N 1
ATOM 4124 C CA . VAL A 1 555 ? -23.539 5.859 5.455 1.00 98.50 555 VAL A CA 1
ATOM 4125 C C . VAL A 1 555 ? -22.894 5.280 4.200 1.00 98.50 555 VAL A C 1
ATOM 4127 O O . VAL A 1 555 ? -22.636 5.995 3.239 1.00 98.50 555 VAL A O 1
ATOM 4130 N N . VAL A 1 556 ? -22.655 3.974 4.177 1.00 98.62 556 VAL A N 1
ATOM 4131 C CA . VAL A 1 556 ? -22.211 3.238 2.987 1.00 98.62 556 VAL A CA 1
ATOM 4132 C C . VAL A 1 556 ? -23.218 2.118 2.764 1.00 98.62 556 VAL A C 1
ATOM 4134 O O . VAL A 1 556 ? -23.334 1.220 3.593 1.00 98.62 556 VAL A O 1
ATOM 4137 N N . SER A 1 557 ? -24.007 2.195 1.695 1.00 98.12 557 SER A N 1
ATOM 4138 C CA . SER A 1 557 ? -25.153 1.298 1.514 1.00 98.12 557 SER A CA 1
ATOM 4139 C C . SER A 1 557 ? -25.340 0.862 0.065 1.00 98.12 557 SER A C 1
ATOM 4141 O O . SER A 1 557 ? -25.123 1.627 -0.877 1.00 98.12 557 SER A O 1
ATOM 4143 N N . GLY A 1 558 ? -25.782 -0.378 -0.113 1.00 96.25 558 GLY A N 1
ATOM 4144 C CA . GLY A 1 558 ? -26.159 -0.946 -1.400 1.00 96.25 558 GLY A CA 1
ATOM 4145 C C . GLY A 1 558 ? -25.066 -1.803 -2.028 1.00 96.25 558 GLY A C 1
ATOM 4146 O O . GLY A 1 558 ? -23.870 -1.556 -1.874 1.00 96.25 558 GLY A O 1
ATOM 4147 N N . GLU A 1 559 ? -25.507 -2.815 -2.769 1.00 92.56 559 GLU A N 1
ATOM 4148 C CA . GLU A 1 559 ? -24.629 -3.791 -3.403 1.00 92.56 559 GLU A CA 1
ATOM 4149 C C . GLU A 1 559 ? -23.653 -3.101 -4.367 1.00 92.56 559 GLU A C 1
ATOM 4151 O O . GLU A 1 559 ? -24.040 -2.281 -5.202 1.00 92.56 559 GLU A O 1
ATOM 4156 N N . GLY A 1 560 ? -22.365 -3.424 -4.230 1.00 87.75 560 GLY A N 1
ATOM 4157 C CA . GLY A 1 560 ? -21.290 -2.831 -5.026 1.00 87.75 560 GLY A CA 1
ATOM 4158 C C . GLY A 1 560 ? -20.836 -1.442 -4.566 1.00 87.75 560 GLY A C 1
ATOM 4159 O O . GLY A 1 560 ? -19.799 -0.976 -5.041 1.00 87.75 560 GLY A O 1
ATOM 4160 N N . SER A 1 561 ? -21.547 -0.793 -3.633 1.00 95.69 561 SER A N 1
ATOM 4161 C CA . SER A 1 561 ? -21.090 0.459 -3.027 1.00 95.69 561 SER A CA 1
ATOM 4162 C C . SER A 1 561 ? -19.857 0.192 -2.173 1.00 95.69 561 SER A C 1
ATOM 4164 O O . SER A 1 561 ? -19.858 -0.687 -1.306 1.00 95.69 561 SER A O 1
ATOM 4166 N N . ARG A 1 562 ? -18.797 0.966 -2.397 1.00 96.69 562 ARG A N 1
ATOM 4167 C CA . ARG A 1 562 ? -17.536 0.819 -1.673 1.00 96.69 562 ARG A CA 1
ATOM 4168 C C . ARG A 1 562 ? -16.956 2.173 -1.320 1.00 96.69 562 ARG A C 1
ATOM 4170 O O . ARG A 1 562 ? -16.806 3.013 -2.200 1.00 96.69 562 ARG A O 1
ATOM 4177 N N . LEU A 1 563 ? -16.563 2.351 -0.066 1.00 97.94 563 LEU A N 1
ATOM 4178 C CA . LEU A 1 563 ? -15.819 3.519 0.391 1.00 97.94 563 LEU A CA 1
ATOM 4179 C C . LEU A 1 563 ? -14.463 3.087 0.950 1.00 97.94 563 LEU A C 1
ATOM 4181 O O . LEU A 1 563 ? -14.397 2.232 1.829 1.00 97.94 563 LEU A O 1
ATOM 4185 N N . VAL A 1 564 ? -13.390 3.698 0.457 1.00 95.81 564 VAL A N 1
ATOM 4186 C CA . VAL A 1 564 ? -12.042 3.591 1.026 1.00 95.81 564 VAL A CA 1
ATOM 4187 C C . VAL A 1 564 ? -11.639 4.947 1.581 1.00 95.81 564 VAL A C 1
ATOM 4189 O O . VAL A 1 564 ? -11.806 5.959 0.902 1.00 95.81 564 VAL A O 1
ATOM 4192 N N . VAL A 1 565 ? -11.108 4.966 2.799 1.00 96.38 565 VAL A N 1
ATOM 4193 C CA . VAL A 1 565 ? -10.638 6.185 3.460 1.00 96.38 565 VAL A CA 1
ATOM 4194 C C . VAL A 1 565 ? -9.221 5.970 3.966 1.00 96.38 565 VAL A C 1
ATOM 4196 O O . VAL A 1 565 ? -9.007 5.173 4.884 1.00 96.38 565 VAL A O 1
ATOM 4199 N N . ASP A 1 566 ? -8.280 6.706 3.383 1.00 91.75 566 ASP A N 1
ATOM 4200 C CA . ASP A 1 566 ? -6.858 6.637 3.701 1.00 91.75 566 ASP A CA 1
ATOM 4201 C C . ASP A 1 566 ? -6.417 7.931 4.369 1.00 91.75 566 ASP A C 1
ATOM 4203 O O . ASP A 1 566 ? -6.265 8.963 3.722 1.00 91.75 566 ASP A O 1
ATOM 4207 N N . SER A 1 567 ? -6.197 7.881 5.681 1.00 90.75 567 SER A N 1
ATOM 4208 C CA . SER A 1 567 ? -5.678 9.021 6.430 1.00 90.75 567 SER A CA 1
ATOM 4209 C C . SER A 1 567 ? -4.246 8.768 6.879 1.00 90.75 567 SER A C 1
ATOM 4211 O O . SER A 1 567 ? -3.973 7.886 7.694 1.00 90.75 567 SER A O 1
ATOM 4213 N N . GLU A 1 568 ? -3.312 9.590 6.411 1.00 83.94 568 GLU A N 1
ATOM 4214 C CA . GLU A 1 568 ? -1.920 9.520 6.869 1.00 83.94 568 GLU A CA 1
ATOM 4215 C C . GLU A 1 568 ? -1.798 9.825 8.368 1.00 83.94 568 GLU A C 1
ATOM 4217 O O . GLU A 1 568 ? -0.984 9.229 9.071 1.00 83.94 568 GLU A O 1
ATOM 4222 N N . ASN A 1 569 ? -2.644 10.732 8.868 1.00 76.19 569 ASN A N 1
ATOM 4223 C CA . ASN A 1 569 ? -2.599 11.239 10.234 1.00 76.19 569 ASN A CA 1
ATOM 4224 C C . ASN A 1 569 ? -3.973 11.139 10.913 1.00 76.19 569 ASN A C 1
ATOM 4226 O O . ASN A 1 569 ? -5.006 11.447 10.323 1.00 76.19 569 ASN A O 1
ATOM 4230 N N . GLY A 1 570 ? -4.001 10.780 12.197 1.00 86.69 570 GLY A N 1
ATOM 4231 C CA . GLY A 1 570 ? -5.227 10.826 12.999 1.00 86.69 570 GLY A CA 1
ATOM 4232 C C . GLY A 1 570 ? -6.209 9.686 12.710 1.00 86.69 570 GLY A C 1
ATOM 4233 O O . GLY A 1 570 ? -5.836 8.519 12.767 1.00 86.69 570 GLY A O 1
ATOM 4234 N N . SER A 1 571 ? -7.488 10.011 12.516 1.00 92.19 571 SER A N 1
ATOM 4235 C CA . SER A 1 571 ? -8.529 9.008 12.267 1.00 92.19 571 SER A CA 1
ATOM 4236 C C . SER A 1 571 ? -8.898 8.954 10.788 1.00 92.19 571 SER A C 1
ATOM 4238 O O . SER A 1 571 ? -9.024 10.008 10.171 1.00 92.19 571 SER A O 1
ATOM 4240 N N . ALA A 1 572 ? -9.143 7.760 10.246 1.00 95.12 572 ALA A N 1
ATOM 4241 C CA . ALA A 1 572 ? -9.734 7.632 8.914 1.00 95.12 572 ALA A CA 1
ATOM 4242 C C . ALA A 1 572 ? -11.179 8.151 8.918 1.00 95.12 572 ALA A C 1
ATOM 4244 O O . ALA A 1 572 ? -11.534 8.980 8.091 1.00 95.12 572 ALA A O 1
ATOM 4245 N N . PHE A 1 573 ? -11.983 7.772 9.913 1.00 96.44 573 PHE A N 1
ATOM 4246 C CA . PHE A 1 573 ? -13.273 8.407 10.183 1.00 96.44 573 PHE A CA 1
ATOM 4247 C C . PHE A 1 573 ? -13.345 8.954 11.611 1.00 96.44 573 PHE A C 1
ATOM 4249 O O . PHE A 1 573 ? -12.982 8.269 12.571 1.00 96.44 573 PHE A O 1
ATOM 4256 N N . TYR A 1 574 ? -13.858 10.174 11.756 1.00 95.12 574 TYR A N 1
ATOM 4257 C CA . TYR A 1 574 ? -14.177 10.814 13.027 1.00 95.12 574 TYR A CA 1
ATOM 4258 C C . TYR A 1 574 ? -15.547 11.492 12.939 1.00 95.12 574 TYR A C 1
ATOM 4260 O O . TYR A 1 574 ? -15.714 12.480 12.227 1.00 95.12 574 TYR A O 1
ATOM 4268 N N . GLY A 1 575 ? -16.527 10.962 13.665 1.00 95.44 575 GLY A N 1
ATOM 4269 C CA . GLY A 1 575 ? -17.886 11.492 13.663 1.00 95.44 575 GLY A CA 1
ATOM 4270 C C . GLY A 1 575 ? -18.772 10.813 14.698 1.00 95.44 575 GLY A C 1
ATOM 4271 O O . GLY A 1 575 ? -18.281 10.265 15.683 1.00 95.44 575 GLY A O 1
ATOM 4272 N N . GLY A 1 576 ? -20.085 10.863 14.491 1.00 94.81 576 GLY A N 1
ATOM 4273 C CA . GLY A 1 576 ? -21.082 10.365 15.434 1.00 94.81 576 GLY A CA 1
ATOM 4274 C C . GLY A 1 576 ? -21.345 8.877 15.251 1.00 94.81 576 GLY A C 1
ATOM 4275 O O . GLY A 1 576 ? -21.250 8.115 16.212 1.00 94.81 576 GLY A O 1
ATOM 4276 N N . GLN A 1 577 ? -21.647 8.455 14.021 1.00 96.31 577 GLN A N 1
ATOM 4277 C CA . GLN A 1 577 ? -21.957 7.061 13.697 1.00 96.31 577 GLN A CA 1
ATOM 4278 C C . GLN A 1 577 ? -21.485 6.648 12.298 1.00 96.31 577 GLN A C 1
ATOM 4280 O O . GLN A 1 577 ? -21.333 7.478 11.400 1.00 96.31 577 GLN A O 1
ATOM 4285 N N . VAL A 1 578 ? -21.336 5.335 12.120 1.00 98.38 578 VAL A N 1
ATOM 4286 C CA . VAL A 1 578 ? -21.056 4.677 10.841 1.00 98.38 578 VAL A CA 1
ATOM 4287 C C . VAL A 1 578 ? -22.083 3.577 10.601 1.00 98.38 578 VAL A C 1
ATOM 4289 O O . VAL A 1 578 ? -22.308 2.728 11.466 1.00 98.38 578 VAL A O 1
ATOM 4292 N N . ILE A 1 579 ? -22.676 3.570 9.412 1.00 98.56 579 ILE A N 1
ATOM 4293 C CA . ILE A 1 579 ? -23.602 2.535 8.954 1.00 98.56 579 ILE A CA 1
ATOM 4294 C C . ILE A 1 579 ? -23.055 1.955 7.652 1.00 98.56 579 ILE A C 1
ATOM 4296 O O . ILE A 1 579 ? -22.900 2.683 6.675 1.00 98.56 579 ILE A O 1
ATOM 4300 N N . VAL A 1 580 ? -22.781 0.651 7.639 1.00 98.75 580 VAL A N 1
ATOM 4301 C CA . VAL A 1 580 ? -22.428 -0.118 6.441 1.00 98.75 580 VAL A CA 1
ATOM 4302 C C . VAL A 1 580 ? -23.500 -1.184 6.234 1.00 98.75 580 VAL A C 1
ATOM 4304 O O . VAL A 1 580 ? -23.629 -2.089 7.061 1.00 98.75 580 VAL A O 1
ATOM 4307 N N . SER A 1 581 ? -24.303 -1.059 5.180 1.00 98.50 581 SER A N 1
ATOM 4308 C CA . SER A 1 581 ? -25.478 -1.914 4.979 1.00 98.50 581 SER A CA 1
ATOM 4309 C C . SER A 1 581 ? -25.655 -2.399 3.541 1.00 98.50 581 SER A C 1
ATOM 4311 O O . SER A 1 581 ? -25.084 -1.873 2.589 1.00 98.50 581 SER A O 1
ATOM 4313 N N . ASP A 1 582 ? -26.504 -3.412 3.394 1.00 97.88 582 ASP A N 1
ATOM 4314 C CA . ASP A 1 582 ? -27.048 -3.883 2.117 1.00 97.88 582 ASP A CA 1
ATOM 4315 C C . ASP A 1 582 ? -25.978 -4.306 1.096 1.00 97.88 582 ASP A C 1
ATOM 4317 O O . ASP A 1 582 ? -26.063 -3.969 -0.083 1.00 97.88 582 ASP A O 1
ATOM 4321 N N . GLY A 1 583 ? -24.969 -5.056 1.551 1.00 96.81 583 GLY A N 1
ATOM 4322 C CA . GLY A 1 583 ? -23.896 -5.602 0.716 1.00 96.81 583 GLY A CA 1
ATOM 4323 C C . GLY A 1 583 ? -22.759 -4.624 0.408 1.00 96.81 583 GLY A C 1
ATOM 4324 O O . GLY A 1 583 ? -21.953 -4.895 -0.484 1.00 96.81 583 GLY A O 1
ATOM 4325 N N . ALA A 1 584 ? -22.694 -3.492 1.111 1.00 98.19 584 ALA A N 1
ATOM 4326 C CA . ALA A 1 584 ? -21.661 -2.484 0.915 1.00 98.19 584 ALA A CA 1
ATOM 4327 C C . ALA A 1 584 ? -20.333 -2.825 1.619 1.00 98.19 584 ALA A C 1
ATOM 4329 O O . ALA A 1 584 ? -20.286 -3.605 2.576 1.00 98.19 584 ALA A O 1
ATOM 4330 N N . GLU A 1 585 ? -19.245 -2.186 1.174 1.00 98.19 585 GLU A N 1
ATOM 4331 C CA . GLU A 1 585 ? -17.911 -2.321 1.773 1.00 98.19 585 GLU A CA 1
ATOM 4332 C C . GLU A 1 585 ? -17.332 -0.968 2.222 1.00 98.19 585 GLU A C 1
ATOM 4334 O O . GLU A 1 585 ? -17.237 -0.020 1.444 1.00 98.19 585 GLU A O 1
ATOM 4339 N N . LEU A 1 586 ? -16.874 -0.892 3.472 1.00 98.44 586 LEU A N 1
ATOM 4340 C CA . LEU A 1 586 ? -16.071 0.214 3.996 1.00 98.44 586 LEU A CA 1
ATOM 4341 C C . LEU A 1 586 ? -14.664 -0.280 4.337 1.00 98.44 586 LEU A C 1
ATOM 4343 O O . LEU A 1 586 ? -14.502 -1.254 5.071 1.00 98.44 586 LEU A O 1
ATOM 4347 N N . ILE A 1 587 ? -13.641 0.414 3.850 1.00 96.94 587 ILE A N 1
ATOM 4348 C CA . ILE A 1 587 ? -12.241 0.174 4.199 1.00 96.94 587 ILE A CA 1
ATOM 4349 C C . ILE A 1 587 ? -11.658 1.453 4.784 1.00 96.94 587 ILE A C 1
ATOM 4351 O O . ILE A 1 587 ? -11.737 2.514 4.171 1.00 96.94 587 ILE A O 1
ATOM 4355 N N . VAL A 1 588 ? -11.066 1.349 5.969 1.00 96.56 588 VAL A N 1
ATOM 4356 C CA . VAL A 1 588 ? -10.420 2.466 6.654 1.00 96.56 588 VAL A CA 1
ATOM 4357 C C . VAL A 1 588 ? -8.968 2.131 6.962 1.00 96.56 588 VAL A C 1
ATOM 4359 O O . VAL A 1 588 ? -8.673 1.099 7.572 1.00 96.56 588 VAL A O 1
ATOM 4362 N N . ASN A 1 589 ? -8.065 3.021 6.563 1.00 92.00 589 ASN A N 1
ATOM 4363 C CA . ASN A 1 589 ? -6.638 2.918 6.833 1.00 92.00 589 ASN A CA 1
ATOM 4364 C C . ASN A 1 589 ? -6.163 4.220 7.491 1.00 92.00 589 ASN A C 1
ATOM 4366 O O . ASN A 1 589 ? -6.435 5.317 7.005 1.00 92.00 589 ASN A O 1
ATOM 4370 N N . ALA A 1 590 ? -5.472 4.104 8.625 1.00 88.00 590 ALA A N 1
ATOM 4371 C CA . ALA A 1 590 ? -4.948 5.246 9.365 1.00 88.00 590 ALA A CA 1
ATOM 4372 C C . ALA A 1 590 ? -3.522 4.950 9.829 1.00 88.00 590 ALA A C 1
ATOM 4374 O O . ALA A 1 590 ? -3.329 4.078 10.678 1.00 88.00 590 ALA A O 1
ATOM 4375 N N . GLY A 1 591 ? -2.542 5.680 9.282 1.00 72.00 591 GLY A N 1
ATOM 4376 C CA . GLY A 1 591 ? -1.114 5.363 9.415 1.00 72.00 591 GLY A CA 1
ATOM 4377 C C . GLY A 1 591 ? -0.646 5.169 10.862 1.00 72.00 591 GLY A C 1
ATOM 4378 O O . GLY A 1 591 ? -0.083 4.131 11.198 1.00 72.00 591 GLY A O 1
ATOM 4379 N N . SER A 1 592 ? -0.918 6.143 11.734 1.00 69.00 592 SER A N 1
ATOM 4380 C CA . SER A 1 592 ? -0.555 6.102 13.162 1.00 69.00 592 SER A CA 1
ATOM 4381 C C . SER A 1 592 ? -1.749 6.374 14.084 1.00 69.00 592 SER A C 1
ATOM 4383 O O . SER A 1 592 ? -1.622 7.078 15.089 1.00 69.00 592 SER A O 1
ATOM 4385 N N . GLY A 1 593 ? -2.949 5.937 13.698 1.00 76.62 593 GLY A N 1
ATOM 4386 C CA . GLY A 1 593 ? -4.144 6.322 14.441 1.00 76.62 593 GLY A CA 1
ATOM 4387 C C . GLY A 1 593 ? -5.319 5.364 14.336 1.00 76.62 593 GLY A C 1
ATOM 4388 O O . GLY A 1 593 ? -5.164 4.146 14.400 1.00 76.62 593 GLY A O 1
ATOM 4389 N N . ARG A 1 594 ? -6.531 5.917 14.302 1.00 87.12 594 ARG A N 1
ATOM 4390 C CA . ARG A 1 594 ? -7.783 5.176 14.533 1.00 87.12 594 ARG A CA 1
ATOM 4391 C C . ARG A 1 594 ? -8.490 4.927 13.205 1.00 87.12 594 ARG A C 1
ATOM 4393 O O . ARG A 1 594 ? -8.552 5.828 12.378 1.00 87.12 594 ARG A O 1
ATOM 4400 N N . GLY A 1 595 ? -9.051 3.740 13.004 1.00 90.69 595 GLY A N 1
ATOM 4401 C CA . GLY A 1 595 ? -9.883 3.462 11.833 1.00 90.69 595 GLY A CA 1
ATOM 4402 C C . GLY A 1 595 ? -11.173 4.259 11.911 1.00 90.69 595 GLY A C 1
ATOM 4403 O O . GLY A 1 595 ? -11.282 5.350 11.356 1.00 90.69 595 GLY A O 1
ATOM 4404 N N . VAL A 1 596 ? -12.133 3.740 12.666 1.00 96.25 596 VAL A N 1
ATOM 4405 C CA . VAL A 1 596 ? -13.406 4.419 12.920 1.00 96.25 596 VAL A CA 1
ATOM 4406 C C . VAL A 1 596 ? -13.421 5.008 14.325 1.00 96.25 596 VAL A C 1
ATOM 4408 O O . VAL A 1 596 ? -13.161 4.289 15.287 1.00 96.25 596 VAL A O 1
ATOM 4411 N N . VAL A 1 597 ? -13.776 6.288 14.456 1.00 95.38 597 VAL A N 1
ATOM 4412 C CA . VAL A 1 597 ? -14.134 6.921 15.733 1.00 95.38 597 VAL A CA 1
ATOM 4413 C C . VAL A 1 597 ? -15.587 7.378 15.691 1.00 95.38 597 VAL A C 1
ATOM 4415 O O . VAL A 1 597 ? -15.927 8.266 14.912 1.00 95.38 597 VAL A O 1
ATOM 4418 N N . ALA A 1 598 ? -16.422 6.770 16.535 1.00 95.19 598 ALA A N 1
ATOM 4419 C CA . ALA A 1 598 ? -17.844 7.078 16.669 1.00 95.19 598 ALA A CA 1
ATOM 4420 C C . ALA A 1 598 ? -18.144 7.652 18.064 1.00 95.19 598 ALA A C 1
ATOM 4422 O O . ALA A 1 598 ? -18.091 6.940 19.071 1.00 95.19 598 ALA A O 1
ATOM 4423 N N . ASN A 1 599 ? -18.458 8.944 18.127 1.00 91.88 599 ASN A N 1
ATOM 4424 C CA . ASN A 1 599 ? -18.679 9.695 19.357 1.00 91.88 599 ASN A CA 1
ATOM 4425 C C . ASN A 1 599 ? -20.172 9.940 19.592 1.00 91.88 599 ASN A C 1
ATOM 4427 O O . ASN A 1 599 ? -20.799 10.798 18.974 1.00 91.88 599 ASN A O 1
ATOM 4431 N N . GLY A 1 600 ? -20.744 9.182 20.527 1.00 85.12 600 GLY A N 1
ATOM 4432 C CA . GLY A 1 600 ? -22.151 9.259 20.919 1.00 85.12 600 GLY A CA 1
ATOM 4433 C C . GLY A 1 600 ? -23.109 8.440 20.050 1.00 85.12 600 GLY A C 1
ATOM 4434 O O . GLY A 1 600 ? -24.272 8.310 20.426 1.00 85.12 600 GLY A O 1
ATOM 4435 N N . GLY A 1 601 ? -22.641 7.866 18.937 1.00 91.06 601 GLY A N 1
ATOM 4436 C CA . GLY A 1 601 ? -23.430 7.030 18.030 1.00 91.06 601 GLY A CA 1
ATOM 4437 C C . GLY A 1 601 ? -22.832 5.640 17.808 1.00 91.06 601 GLY A C 1
ATOM 4438 O O . GLY A 1 601 ? -21.929 5.210 18.522 1.00 91.06 601 GLY A O 1
ATOM 4439 N N . ASN A 1 602 ? -23.379 4.898 16.846 1.00 95.31 602 ASN A N 1
ATOM 4440 C CA . ASN A 1 602 ? -23.094 3.472 16.664 1.00 95.31 602 ASN A CA 1
ATOM 4441 C C . ASN A 1 602 ? -22.169 3.194 15.476 1.00 95.31 602 ASN A C 1
ATOM 4443 O O . ASN A 1 602 ? -22.083 3.983 14.540 1.00 95.31 602 ASN A O 1
ATOM 4447 N N . VAL A 1 603 ? -21.543 2.020 15.480 1.00 98.31 603 VAL A N 1
ATOM 4448 C CA . VAL A 1 603 ? -20.952 1.421 14.278 1.00 98.31 603 VAL A CA 1
ATOM 4449 C C . VAL A 1 603 ? -21.752 0.167 13.953 1.00 98.31 603 VAL A C 1
ATOM 4451 O O . VAL A 1 603 ? -21.800 -0.760 14.762 1.00 98.31 603 VAL A O 1
ATOM 4454 N N . SER A 1 604 ? -22.417 0.150 12.799 1.00 98.44 604 SER A N 1
ATOM 4455 C CA . SER A 1 604 ? -23.304 -0.938 12.383 1.00 98.44 604 SER A CA 1
ATOM 4456 C C . SER A 1 604 ? -22.887 -1.500 11.027 1.00 98.44 604 SER A C 1
ATOM 4458 O O . SER A 1 604 ? -22.687 -0.736 10.088 1.00 98.44 604 SER A O 1
ATOM 4460 N N . ILE A 1 605 ? -22.748 -2.825 10.944 1.00 98.62 605 ILE A N 1
ATOM 4461 C CA . ILE A 1 605 ? -22.359 -3.569 9.741 1.00 98.62 605 ILE A CA 1
ATOM 4462 C C . ILE A 1 605 ? -23.394 -4.686 9.540 1.00 98.62 605 ILE A C 1
ATOM 4464 O O . ILE A 1 605 ? -23.428 -5.645 10.317 1.00 98.62 605 ILE A O 1
ATOM 4468 N N . THR A 1 606 ? -24.289 -4.530 8.564 1.00 98.50 606 THR A N 1
ATOM 4469 C CA . THR A 1 606 ? -25.494 -5.372 8.430 1.00 98.50 606 THR A CA 1
ATOM 4470 C C . THR A 1 606 ? -25.824 -5.748 6.985 1.00 98.50 606 THR A C 1
ATOM 4472 O O . THR A 1 606 ? -25.316 -5.152 6.038 1.00 98.50 606 THR A O 1
ATOM 4475 N N . ASN A 1 607 ? -26.711 -6.728 6.798 1.00 97.75 607 ASN A N 1
ATOM 4476 C CA . ASN A 1 607 ? -27.245 -7.187 5.517 1.00 97.75 607 ASN A CA 1
ATOM 4477 C C . ASN A 1 607 ? -26.145 -7.540 4.496 1.00 97.75 607 ASN A C 1
ATOM 4479 O O . ASN A 1 607 ? -26.129 -7.009 3.388 1.00 97.75 607 ASN A O 1
ATOM 4483 N N . GLY A 1 608 ? -25.220 -8.431 4.859 1.00 97.62 608 GLY A N 1
ATOM 4484 C CA . GLY A 1 608 ? -24.165 -8.912 3.961 1.00 97.62 608 GLY A CA 1
ATOM 4485 C C . GLY A 1 608 ? -22.983 -7.959 3.784 1.00 97.62 608 GLY A C 1
ATOM 4486 O O . GLY A 1 608 ? -22.242 -8.094 2.813 1.00 97.62 608 GLY A O 1
ATOM 4487 N N . SER A 1 609 ? -22.823 -6.977 4.672 1.00 98.62 609 SER A N 1
ATOM 4488 C CA . SER A 1 609 ? -21.852 -5.893 4.494 1.00 98.62 609 SER A CA 1
ATOM 4489 C C . SER A 1 609 ? -20.503 -6.180 5.134 1.00 98.62 609 SER A C 1
ATOM 4491 O O . SER A 1 609 ? -20.354 -7.076 5.969 1.00 98.62 609 SER A O 1
ATOM 4493 N N . LYS A 1 610 ? -19.502 -5.380 4.769 1.00 98.44 610 LYS A N 1
ATOM 4494 C CA . LYS A 1 610 ? -18.130 -5.564 5.234 1.00 98.44 610 LYS A CA 1
ATOM 4495 C C . LYS A 1 610 ? -17.486 -4.255 5.672 1.00 98.44 610 LYS A C 1
ATOM 4497 O O . LYS A 1 610 ? -17.508 -3.269 4.943 1.00 98.44 610 LYS A O 1
ATOM 4502 N N . LEU A 1 611 ? -16.842 -4.271 6.837 1.00 98.38 611 LEU A N 1
ATOM 4503 C CA . LEU A 1 611 ? -15.937 -3.212 7.283 1.00 98.38 611 LEU A CA 1
ATOM 4504 C C . LEU A 1 611 ? -14.537 -3.788 7.478 1.00 98.38 611 LEU A C 1
ATOM 4506 O O . LEU A 1 611 ? -14.376 -4.775 8.190 1.00 98.38 611 LEU A O 1
ATOM 4510 N N . THR A 1 612 ? -13.528 -3.171 6.871 1.00 97.69 612 THR A N 1
ATOM 4511 C CA . THR A 1 612 ? -12.113 -3.521 7.052 1.00 97.69 612 THR A CA 1
ATOM 4512 C C . THR A 1 612 ? -11.368 -2.339 7.657 1.00 97.69 612 THR A C 1
ATOM 4514 O O . THR A 1 612 ? -11.410 -1.249 7.098 1.00 97.69 612 THR A O 1
ATOM 4517 N N . ALA A 1 613 ? -10.676 -2.540 8.778 1.00 95.44 613 ALA A N 1
ATOM 4518 C CA . ALA A 1 613 ? -9.930 -1.490 9.465 1.00 95.44 613 ALA A CA 1
ATOM 4519 C C . ALA A 1 613 ? -8.462 -1.877 9.699 1.00 95.44 613 ALA A C 1
ATOM 4521 O O . ALA A 1 613 ? -8.165 -2.739 10.531 1.00 95.44 613 ALA A O 1
ATOM 4522 N N . ASN A 1 614 ? -7.536 -1.210 9.007 1.00 90.62 614 ASN A N 1
ATOM 4523 C CA . ASN A 1 614 ? -6.093 -1.460 9.103 1.00 90.62 614 ASN A CA 1
ATOM 4524 C C . ASN A 1 614 ? -5.388 -0.318 9.851 1.00 90.62 614 ASN A C 1
ATOM 4526 O O . ASN A 1 614 ? -4.667 0.485 9.261 1.00 90.62 614 ASN A O 1
ATOM 4530 N N . CYS A 1 615 ? -5.647 -0.216 11.155 1.00 91.44 615 CYS A N 1
ATOM 4531 C CA . CYS A 1 615 ? -5.232 0.916 11.993 1.00 91.44 615 CYS A CA 1
ATOM 4532 C C . CYS A 1 615 ? -4.781 0.431 13.382 1.00 91.44 615 CYS A C 1
ATOM 4534 O O . CYS A 1 615 ? -4.902 -0.753 13.683 1.00 91.44 615 CYS A O 1
ATOM 4536 N N . GLU A 1 616 ? -4.321 1.313 14.277 1.00 90.50 616 GLU A N 1
ATOM 4537 C CA . GLU A 1 616 ? -3.965 0.901 15.648 1.00 90.50 616 GLU A CA 1
ATOM 4538 C C . GLU A 1 616 ? -5.184 0.392 16.424 1.00 90.50 616 GLU A C 1
ATOM 4540 O O . GLU A 1 616 ? -5.178 -0.699 17.003 1.00 90.50 616 GLU A O 1
ATOM 4545 N N . TYR A 1 617 ? -6.248 1.190 16.388 1.00 91.75 617 TYR A N 1
ATOM 4546 C CA . TYR A 1 617 ? -7.588 0.800 16.798 1.00 91.75 617 TYR A CA 1
ATOM 4547 C C . TYR A 1 617 ? -8.432 0.610 15.550 1.00 91.75 617 TYR A C 1
ATOM 4549 O O . TYR A 1 617 ? -8.623 1.575 14.808 1.00 91.75 617 TYR A O 1
ATOM 4557 N N . GLY A 1 618 ? -8.968 -0.595 15.338 1.00 92.88 618 GLY A N 1
ATOM 4558 C CA . GLY A 1 618 ? -9.889 -0.832 14.226 1.00 92.88 618 GLY A CA 1
ATOM 4559 C C . GLY A 1 618 ? -11.139 0.044 14.359 1.00 92.88 618 GLY A C 1
ATOM 4560 O O . GLY A 1 618 ? -11.412 0.896 13.512 1.00 92.88 618 GLY A O 1
ATOM 4561 N N . VAL A 1 619 ? -11.846 -0.104 15.483 1.00 96.12 619 VAL A N 1
ATOM 4562 C CA . VAL A 1 619 ? -13.045 0.681 15.814 1.00 96.12 619 VAL A CA 1
ATOM 4563 C C . VAL A 1 619 ? -12.968 1.236 17.242 1.00 96.12 619 VAL A C 1
ATOM 4565 O O . VAL A 1 619 ? -12.732 0.497 18.194 1.00 96.12 619 VAL A O 1
ATOM 4568 N N . TYR A 1 620 ? -13.197 2.534 17.421 1.00 95.75 620 TYR A N 1
ATOM 4569 C CA . TYR A 1 620 ? -13.242 3.210 18.717 1.00 95.75 620 TYR A CA 1
ATOM 4570 C C . TYR A 1 620 ? -14.595 3.909 18.889 1.00 95.75 620 TYR A C 1
ATOM 4572 O O . TYR A 1 620 ? -14.946 4.784 18.102 1.00 95.75 620 TYR A O 1
ATOM 4580 N N . ILE A 1 621 ? -15.367 3.530 19.906 1.00 96.19 621 ILE A N 1
ATOM 4581 C CA . ILE A 1 621 ? -16.737 4.024 20.107 1.00 96.19 621 ILE A CA 1
ATOM 4582 C C . ILE A 1 621 ? -16.869 4.606 21.506 1.00 96.19 621 ILE A C 1
ATOM 4584 O O . ILE A 1 621 ? -16.550 3.935 22.484 1.00 96.19 621 ILE A O 1
ATOM 4588 N N . GLN A 1 622 ? -17.402 5.816 21.623 1.00 93.88 622 GLN A N 1
ATOM 4589 C CA . GLN A 1 622 ? -17.707 6.444 22.904 1.00 93.88 622 GLN A CA 1
ATOM 4590 C C . GLN A 1 622 ? -19.219 6.548 23.087 1.00 93.88 622 GLN A C 1
ATOM 4592 O O . GLN A 1 622 ? -19.911 7.158 22.282 1.00 93.88 622 GLN A O 1
ATOM 4597 N N . ASN A 1 623 ? -19.743 5.949 24.157 1.00 92.62 623 ASN A N 1
ATOM 4598 C CA . ASN A 1 623 ? -21.167 5.908 24.516 1.00 92.62 623 ASN A CA 1
ATOM 4599 C C . ASN A 1 623 ? -22.127 5.303 23.481 1.00 92.62 623 ASN A C 1
ATOM 4601 O O . ASN A 1 623 ? -23.341 5.361 23.682 1.00 92.62 623 ASN A O 1
ATOM 4605 N N . GLY A 1 624 ? -21.606 4.651 22.450 1.00 95.31 624 GLY A N 1
ATOM 4606 C CA . GLY A 1 624 ? -22.373 3.948 21.431 1.00 95.31 624 GLY A CA 1
ATOM 4607 C C . GLY A 1 624 ? -22.386 2.434 21.585 1.00 95.31 624 GLY A C 1
ATOM 4608 O O . GLY A 1 624 ? -22.183 1.898 22.679 1.00 95.31 624 GLY A O 1
ATOM 4609 N N . SER A 1 625 ? -22.606 1.764 20.456 1.00 97.06 625 SER A N 1
ATOM 4610 C CA . SER A 1 625 ? -22.545 0.311 20.320 1.00 97.06 625 SER A CA 1
ATOM 4611 C C . SER A 1 625 ? -21.903 -0.121 19.000 1.00 97.06 625 SER A C 1
ATOM 4613 O O . SER A 1 625 ? -21.948 0.612 18.008 1.00 97.06 625 SER A O 1
ATOM 4615 N N . LEU A 1 626 ? -21.314 -1.318 19.000 1.00 98.19 626 LEU A N 1
ATOM 4616 C CA . LEU A 1 626 ? -20.850 -2.024 17.806 1.00 98.19 626 LEU A CA 1
ATOM 4617 C C . LEU A 1 626 ? -21.821 -3.164 17.486 1.00 98.19 626 LEU A C 1
ATOM 4619 O O . LEU A 1 626 ? -22.044 -4.048 18.318 1.00 98.19 626 LEU A O 1
ATOM 4623 N N . VAL A 1 627 ? -22.373 -3.156 16.276 1.00 98.25 627 VAL A N 1
ATOM 4624 C CA . VAL A 1 627 ? -23.329 -4.159 15.799 1.00 98.25 627 VAL A CA 1
ATOM 4625 C C . VAL A 1 627 ? -22.825 -4.759 14.494 1.00 98.25 627 VAL A C 1
ATOM 4627 O O . VAL A 1 627 ? -22.681 -4.046 13.506 1.00 98.25 627 VAL A O 1
ATOM 4630 N N . VAL A 1 628 ? -22.606 -6.071 14.484 1.00 98.19 628 VAL A N 1
ATOM 4631 C CA . VAL A 1 628 ? -22.337 -6.863 13.277 1.00 98.19 628 VAL A CA 1
ATOM 4632 C C . VAL A 1 628 ? -23.382 -7.964 13.230 1.00 98.19 628 VAL A C 1
ATOM 4634 O O . VAL A 1 628 ? -23.578 -8.636 14.239 1.00 98.19 628 VAL A O 1
ATOM 4637 N N . ASP A 1 629 ? -24.103 -8.127 12.123 1.00 97.75 629 ASP A N 1
ATOM 4638 C CA . ASP A 1 629 ? -25.072 -9.224 12.003 1.00 97.75 629 ASP A CA 1
ATOM 4639 C C . ASP A 1 629 ? -24.447 -10.529 11.490 1.00 97.75 629 ASP A C 1
ATOM 4641 O O . ASP A 1 629 ? -23.264 -10.596 11.170 1.00 97.75 629 ASP A O 1
ATOM 4645 N N . GLU A 1 630 ? -25.243 -11.601 11.444 1.00 97.50 630 GLU A N 1
ATOM 4646 C CA . GLU A 1 630 ? -24.770 -12.951 11.092 1.00 97.50 630 GLU A CA 1
ATOM 4647 C C . GLU A 1 630 ? -24.330 -13.107 9.633 1.00 97.50 630 GLU A C 1
ATOM 4649 O O . GLU A 1 630 ? -23.717 -14.113 9.281 1.00 97.50 630 GLU A O 1
ATOM 4654 N N . THR A 1 631 ? -24.649 -12.127 8.789 1.00 97.50 631 THR A N 1
ATOM 4655 C CA . THR A 1 631 ? -24.333 -12.131 7.358 1.00 97.50 631 THR A CA 1
ATOM 4656 C C . THR A 1 631 ? -23.164 -11.217 7.012 1.00 97.50 631 THR A C 1
ATOM 4658 O O . THR A 1 631 ? -22.682 -11.253 5.884 1.00 97.50 631 THR A O 1
ATOM 4661 N N . SER A 1 632 ? -22.713 -10.406 7.966 1.00 98.38 632 SER A N 1
ATOM 4662 C CA . SER A 1 632 ? -21.758 -9.325 7.752 1.00 98.38 632 SER A CA 1
ATOM 4663 C C . SER A 1 632 ? -20.405 -9.627 8.386 1.00 98.38 632 SER A C 1
ATOM 4665 O O . SER A 1 632 ? -20.256 -10.551 9.184 1.00 98.38 632 SER A O 1
ATOM 4667 N N . THR A 1 633 ? -19.379 -8.862 8.017 1.00 97.75 633 THR A N 1
ATOM 4668 C CA . THR A 1 633 ? -18.001 -9.124 8.453 1.00 97.75 633 THR A CA 1
ATOM 4669 C C . THR A 1 633 ? -17.296 -7.856 8.919 1.00 97.75 633 THR A C 1
ATOM 4671 O O . THR A 1 633 ? -17.321 -6.828 8.241 1.00 97.75 633 THR A O 1
ATOM 4674 N N . LEU A 1 634 ? -16.613 -7.951 10.060 1.00 97.38 634 LEU A N 1
ATOM 4675 C CA . LEU A 1 634 ? -15.693 -6.938 10.564 1.00 97.38 634 LEU A CA 1
ATOM 4676 C C . LEU A 1 634 ? -14.269 -7.497 10.534 1.00 97.38 634 LEU A C 1
ATOM 4678 O O . LEU A 1 634 ? -13.922 -8.352 11.336 1.00 97.38 634 LEU A O 1
ATOM 4682 N N . ILE A 1 635 ? -13.430 -6.974 9.647 1.00 96.25 635 ILE A N 1
ATOM 4683 C CA . ILE A 1 635 ? -12.009 -7.312 9.574 1.00 96.25 635 ILE A CA 1
ATOM 4684 C C . ILE A 1 635 ? -11.211 -6.193 10.230 1.00 96.25 635 ILE A C 1
ATOM 4686 O O . ILE A 1 635 ? -11.384 -5.022 9.900 1.00 96.25 635 ILE A O 1
ATOM 4690 N N . THR A 1 636 ? -10.308 -6.532 11.142 1.00 94.31 636 THR A N 1
ATOM 4691 C CA . THR A 1 636 ? -9.421 -5.548 11.774 1.00 94.31 636 THR A CA 1
ATOM 4692 C C . THR A 1 636 ? -7.989 -6.053 11.776 1.00 94.31 636 THR A C 1
ATOM 4694 O O . THR A 1 636 ? -7.760 -7.240 11.975 1.00 94.31 636 THR A O 1
ATOM 4697 N N . ASN A 1 637 ? -7.023 -5.160 11.582 1.00 90.75 637 ASN A N 1
ATOM 4698 C CA . ASN A 1 637 ? -5.596 -5.440 11.748 1.00 90.75 637 ASN A CA 1
ATOM 4699 C C . ASN A 1 637 ? -5.007 -4.567 12.871 1.00 90.75 637 ASN A C 1
ATOM 4701 O O . ASN A 1 637 ? -3.978 -3.914 12.712 1.00 90.75 637 ASN A O 1
ATOM 4705 N N . GLY A 1 638 ? -5.732 -4.508 13.993 1.00 87.50 638 GLY A N 1
ATOM 4706 C CA . GLY A 1 638 ? -5.454 -3.629 15.127 1.00 87.50 638 GLY A CA 1
ATOM 4707 C C . GLY A 1 638 ? -4.104 -3.910 15.779 1.00 87.50 638 GLY A C 1
ATOM 4708 O O . GLY A 1 638 ? -3.926 -4.979 16.366 1.00 87.50 638 GLY A O 1
ATOM 4709 N N . THR A 1 639 ? -3.160 -2.965 15.755 1.00 90.94 639 THR A N 1
ATOM 4710 C CA . THR A 1 639 ? -1.899 -3.109 16.517 1.00 90.94 639 THR A CA 1
ATOM 4711 C C . THR A 1 639 ? -2.099 -2.871 18.017 1.00 90.94 639 THR A C 1
ATOM 4713 O O . THR A 1 639 ? -1.357 -3.425 18.834 1.00 90.94 639 THR A O 1
ATOM 4716 N N . MET A 1 640 ? -3.126 -2.098 18.388 1.00 93.31 640 MET A N 1
ATOM 4717 C CA . MET A 1 640 ? -3.527 -1.842 19.768 1.00 93.31 640 MET A CA 1
ATOM 4718 C C . MET A 1 640 ? -4.744 -2.678 20.156 1.00 93.31 640 MET A C 1
ATOM 4720 O O . MET A 1 640 ? -4.674 -3.412 21.139 1.00 93.31 640 MET A O 1
ATOM 4724 N N . ALA A 1 641 ? -5.845 -2.600 19.406 1.00 95.25 641 ALA A N 1
ATOM 4725 C CA . ALA A 1 641 ? -7.031 -3.426 19.634 1.00 95.25 641 ALA A CA 1
ATOM 4726 C C . ALA A 1 641 ? -7.920 -3.511 18.380 1.00 95.25 641 ALA A C 1
ATOM 4728 O O . ALA A 1 641 ? -8.014 -2.528 17.639 1.00 95.25 641 ALA A O 1
ATOM 4729 N N . PRO A 1 642 ? -8.653 -4.622 18.170 1.00 95.31 642 PRO A N 1
ATOM 4730 C CA . PRO A 1 642 ? -9.649 -4.707 17.102 1.00 95.31 642 PRO A CA 1
ATOM 4731 C C . PRO A 1 642 ? -10.760 -3.669 17.305 1.00 95.31 642 PRO A C 1
ATOM 4733 O O . PRO A 1 642 ? -11.132 -2.951 16.379 1.00 95.31 642 PRO A O 1
ATOM 4736 N N . PHE A 1 643 ? -11.231 -3.518 18.547 1.00 96.44 643 PHE A N 1
ATOM 4737 C CA . PHE A 1 643 ? -12.153 -2.457 18.933 1.00 96.44 643 PHE A CA 1
ATOM 4738 C C . PHE A 1 643 ? -11.955 -2.000 20.383 1.00 96.44 643 PHE A C 1
ATOM 4740 O O . PHE A 1 643 ? -11.422 -2.738 21.214 1.00 96.44 643 PHE A O 1
ATOM 4747 N N . CYS A 1 644 ? -12.420 -0.793 20.697 1.00 96.62 644 CYS A N 1
ATOM 4748 C CA . CYS A 1 644 ? -12.566 -0.266 22.050 1.00 96.62 644 CYS A CA 1
ATOM 4749 C C . CYS A 1 644 ? -13.909 0.457 22.160 1.00 96.62 644 CYS A C 1
ATOM 4751 O O . CYS A 1 644 ? -14.155 1.411 21.422 1.00 96.62 644 CYS A O 1
ATOM 4753 N N . ILE A 1 645 ? -14.772 0.014 23.075 1.00 97.38 645 ILE A N 1
ATOM 4754 C CA . ILE A 1 645 ? -16.039 0.696 23.363 1.00 97.38 645 ILE A CA 1
ATOM 4755 C C . ILE A 1 645 ? -15.972 1.263 24.771 1.00 97.38 645 ILE A C 1
ATOM 4757 O O . ILE A 1 645 ? -15.801 0.523 25.740 1.00 97.38 645 ILE A O 1
ATOM 4761 N N . VAL A 1 646 ? -16.095 2.581 24.870 1.00 95.56 646 VAL A N 1
ATOM 4762 C CA . VAL A 1 646 ? -16.063 3.333 26.118 1.00 95.56 646 VAL A CA 1
ATOM 4763 C C . VAL A 1 646 ? -17.488 3.631 26.547 1.00 95.56 646 VAL A C 1
ATOM 4765 O O . VAL A 1 646 ? -18.166 4.469 25.953 1.00 95.56 646 VAL A O 1
ATOM 4768 N N . ASP A 1 647 ? -17.935 2.977 27.608 1.00 95.06 647 ASP A N 1
ATOM 4769 C CA . ASP A 1 647 ? -19.137 3.380 28.322 1.00 95.06 647 ASP A CA 1
ATOM 4770 C C . ASP A 1 647 ? -18.755 4.387 29.408 1.00 95.06 647 ASP A C 1
ATOM 4772 O O . ASP A 1 647 ? -18.180 4.025 30.439 1.00 95.06 647 ASP A O 1
ATOM 4776 N N . THR A 1 648 ? -19.072 5.664 29.184 1.00 91.62 648 THR A N 1
ATOM 4777 C CA . THR A 1 648 ? -18.768 6.716 30.157 1.00 91.62 648 THR A CA 1
ATOM 4778 C C . THR A 1 648 ? -19.763 6.766 31.309 1.00 91.62 648 THR A C 1
ATOM 4780 O O . THR A 1 648 ? -19.584 7.598 32.192 1.00 91.62 648 THR A O 1
ATOM 4783 N N . THR A 1 649 ? -20.827 5.956 31.289 1.00 90.88 649 THR A N 1
ATOM 4784 C CA . THR A 1 649 ? -21.759 5.835 32.421 1.00 90.88 649 THR A CA 1
ATOM 4785 C C . THR A 1 649 ? -21.268 4.819 33.447 1.00 90.88 649 THR A C 1
ATOM 4787 O O . THR A 1 649 ? -21.497 5.016 34.635 1.00 90.88 649 THR A O 1
ATOM 4790 N N . GLY A 1 650 ? -20.545 3.788 32.997 1.00 90.50 650 GLY A N 1
ATOM 4791 C CA . GLY A 1 650 ? -20.049 2.699 33.840 1.00 90.50 650 GLY A CA 1
ATOM 4792 C C . GLY A 1 650 ? -21.087 1.613 34.133 1.00 90.50 650 GLY A C 1
ATOM 4793 O O . GLY A 1 650 ? -20.769 0.650 34.834 1.00 90.50 650 GLY A O 1
ATOM 4794 N N . ASP A 1 651 ? -22.294 1.741 33.583 1.00 92.25 651 ASP A N 1
ATOM 4795 C CA . ASP A 1 651 ? -23.458 0.934 33.945 1.00 92.25 651 ASP A CA 1
ATOM 4796 C C . ASP A 1 651 ? -23.973 0.054 32.793 1.00 92.25 651 ASP A C 1
ATOM 4798 O O . ASP A 1 651 ? -24.814 -0.818 33.027 1.00 92.25 651 ASP A O 1
ATOM 4802 N N . LYS A 1 652 ? -23.488 0.240 31.554 1.00 95.31 652 LYS A N 1
ATOM 4803 C CA . LYS A 1 652 ? -23.954 -0.545 30.403 1.00 95.31 652 LYS A CA 1
ATOM 4804 C C . LYS A 1 652 ? -23.456 -1.985 30.469 1.00 95.31 652 LYS A C 1
ATOM 4806 O O . LYS A 1 652 ? -22.275 -2.261 30.688 1.00 95.31 652 LYS A O 1
ATOM 4811 N N . SER A 1 653 ? -24.363 -2.914 30.196 1.00 96.31 653 SER A N 1
ATOM 4812 C CA . SER A 1 653 ? -24.061 -4.329 29.993 1.00 96.31 653 SER A CA 1
ATOM 4813 C C . SER A 1 653 ? -23.448 -4.596 28.613 1.00 96.31 653 SER A C 1
ATOM 4815 O O . SER A 1 653 ? -23.596 -3.801 27.684 1.00 96.31 653 SER A O 1
ATOM 4817 N N . GLN A 1 654 ? -22.815 -5.764 28.439 1.00 96.25 654 GLN A N 1
ATOM 4818 C CA . GLN A 1 654 ? -22.233 -6.168 27.153 1.00 96.25 654 GLN A CA 1
ATOM 4819 C C . GLN A 1 654 ? -23.251 -6.101 26.005 1.00 96.25 654 GLN A C 1
ATOM 4821 O O . GLN A 1 654 ? -22.928 -5.592 24.939 1.00 96.25 654 GLN A O 1
ATOM 4826 N N . SER A 1 655 ? -24.484 -6.571 26.221 1.00 96.00 655 SER A N 1
ATOM 4827 C CA . SER A 1 655 ? -25.538 -6.579 25.195 1.00 96.00 655 SER A CA 1
ATOM 4828 C C . SER A 1 655 ? -26.007 -5.186 24.770 1.00 96.00 655 SER A C 1
ATOM 4830 O O . SER A 1 655 ? -26.641 -5.056 23.730 1.00 96.00 655 SER A O 1
ATOM 4832 N N . GLU A 1 656 ? -25.729 -4.152 25.566 1.00 97.00 656 GLU A N 1
ATOM 4833 C CA . GLU A 1 656 ? -26.067 -2.762 25.232 1.00 97.00 656 GLU A CA 1
ATOM 4834 C C . GLU A 1 656 ? -24.970 -2.066 24.423 1.00 97.00 656 GLU A C 1
ATOM 4836 O O . GLU A 1 656 ? -25.238 -1.061 23.768 1.00 97.00 656 GLU A O 1
ATOM 4841 N N . VAL A 1 657 ? -23.736 -2.574 24.475 1.00 96.56 657 VAL A N 1
ATOM 4842 C CA . VAL A 1 657 ? -22.585 -1.988 23.772 1.00 96.56 657 VAL A CA 1
ATOM 4843 C C . VAL A 1 657 ? -22.120 -2.835 22.595 1.00 96.56 657 VAL A C 1
ATOM 4845 O O . VAL A 1 657 ? -21.449 -2.317 21.710 1.00 96.56 657 VAL A O 1
ATOM 4848 N N . LEU A 1 658 ? -22.451 -4.124 22.563 1.00 96.38 658 LEU A N 1
ATOM 4849 C CA . LEU A 1 658 ? -21.889 -5.056 21.600 1.00 96.38 658 LEU A CA 1
ATOM 4850 C C . LEU A 1 658 ? -22.895 -6.132 21.187 1.00 96.38 658 LEU A C 1
ATOM 4852 O O . LEU A 1 658 ? -23.422 -6.872 22.018 1.00 96.38 658 LEU A O 1
ATOM 4856 N N . SER A 1 659 ? -23.076 -6.269 19.878 1.00 96.56 659 SER A N 1
ATOM 4857 C CA . SER A 1 659 ? -23.803 -7.366 19.247 1.00 96.56 659 SER A CA 1
ATOM 4858 C C . SER A 1 659 ? -22.920 -7.989 18.171 1.00 96.56 659 SER A C 1
ATOM 4860 O O . SER A 1 659 ? -22.834 -7.460 17.066 1.00 96.56 659 SER A O 1
ATOM 4862 N N . LEU A 1 660 ? -22.263 -9.102 18.513 1.00 94.50 660 LEU A N 1
ATOM 4863 C CA . LEU A 1 660 ? -21.464 -9.924 17.601 1.00 94.50 660 LEU A CA 1
ATOM 4864 C C . LEU A 1 660 ? -21.994 -11.370 17.644 1.00 94.50 660 LEU A C 1
ATOM 4866 O O . LEU A 1 660 ? -21.933 -11.990 18.709 1.00 94.50 660 LEU A O 1
ATOM 4870 N N . PRO A 1 661 ? -22.525 -11.925 16.540 1.00 90.62 661 PRO A N 1
ATOM 4871 C CA . PRO A 1 661 ? -23.072 -13.284 16.504 1.00 90.62 661 PRO A CA 1
ATOM 4872 C C . PRO A 1 661 ? -21.980 -14.345 16.642 1.00 90.62 661 PRO A C 1
ATOM 4874 O O . PRO A 1 661 ? -22.231 -15.430 17.167 1.00 90.62 661 PRO A O 1
ATOM 4877 N N . PHE A 1 662 ? -20.762 -14.013 16.212 1.00 91.50 662 PHE A N 1
ATOM 4878 C CA . PHE A 1 662 ? -19.588 -14.866 16.291 1.00 91.50 662 PHE A CA 1
ATOM 4879 C C . PHE A 1 662 ? -18.417 -14.074 16.872 1.00 91.50 662 PHE A C 1
ATOM 4881 O O . PHE A 1 662 ? -18.279 -12.876 16.630 1.00 91.50 662 PHE A O 1
ATOM 4888 N N . ILE A 1 663 ? -17.577 -14.760 17.644 1.00 92.38 663 ILE A N 1
ATOM 4889 C CA . ILE A 1 663 ? -16.267 -14.263 18.062 1.00 92.38 663 ILE A CA 1
ATOM 4890 C C . ILE A 1 663 ? -15.197 -15.251 17.585 1.00 92.38 663 ILE A C 1
ATOM 4892 O O . ILE A 1 663 ? -15.468 -16.458 17.573 1.00 92.38 663 ILE A O 1
ATOM 4896 N N . PRO A 1 664 ? -13.999 -14.779 17.205 1.00 94.06 664 PRO A N 1
ATOM 4897 C CA . PRO A 1 664 ? -12.918 -15.646 16.749 1.00 94.06 664 PRO A CA 1
ATOM 4898 C C . PRO A 1 664 ? -12.556 -16.726 17.775 1.00 94.06 664 PRO A C 1
ATOM 4900 O O . PRO A 1 664 ? -12.585 -16.494 18.990 1.00 94.06 664 PRO A O 1
ATOM 4903 N N . GLU A 1 665 ? -12.166 -17.909 17.297 1.00 94.00 665 GLU A N 1
ATOM 4904 C CA . GLU A 1 665 ? -11.739 -19.003 18.171 1.00 94.00 665 GLU A CA 1
ATOM 4905 C C . GLU A 1 665 ? -10.557 -18.579 19.059 1.00 94.00 665 GLU A C 1
ATOM 4907 O O . GLU A 1 665 ? -9.651 -17.863 18.636 1.00 94.00 665 GLU A O 1
ATOM 4912 N N . GLY A 1 666 ? -10.571 -19.015 20.323 1.00 95.88 666 GLY A N 1
ATOM 4913 C CA . GLY A 1 666 ? -9.509 -18.690 21.277 1.00 95.88 666 GLY A CA 1
ATOM 4914 C C . GLY A 1 666 ? -9.553 -17.254 21.805 1.00 95.88 666 GLY A C 1
ATOM 4915 O O . GLY A 1 666 ? -8.605 -16.836 22.469 1.00 95.88 666 GLY A O 1
ATOM 4916 N N . THR A 1 667 ? -10.639 -16.514 21.566 1.00 97.38 667 THR A N 1
ATOM 4917 C CA . THR A 1 667 ? -10.838 -15.149 22.074 1.00 97.38 667 THR A CA 1
ATOM 4918 C C . THR A 1 667 ? -12.057 -15.044 22.995 1.00 97.38 667 THR A C 1
ATOM 4920 O O . THR A 1 667 ? -12.884 -15.954 23.074 1.00 97.38 667 THR A O 1
ATOM 4923 N N . ALA A 1 668 ? -12.150 -13.945 23.742 1.00 96.69 668 ALA A N 1
ATOM 4924 C CA . ALA A 1 668 ? -13.288 -13.600 24.584 1.00 96.69 668 ALA A CA 1
ATOM 4925 C C . ALA A 1 668 ? -13.491 -12.080 24.618 1.00 96.69 668 ALA A C 1
ATOM 4927 O O . ALA A 1 668 ? -12.533 -11.312 24.538 1.00 96.69 668 ALA A O 1
ATOM 4928 N N . ILE A 1 669 ? -14.740 -11.642 24.776 1.00 97.12 669 ILE A N 1
ATOM 4929 C CA . ILE A 1 669 ? -15.065 -10.240 25.057 1.00 97.12 669 ILE A CA 1
ATOM 4930 C C . ILE A 1 669 ? -14.999 -10.029 26.568 1.00 97.12 669 ILE A C 1
ATOM 4932 O O . ILE A 1 669 ? -15.545 -10.823 27.333 1.00 97.12 669 ILE A O 1
ATOM 4936 N N . THR A 1 670 ? -14.359 -8.949 27.003 1.00 97.06 670 THR A N 1
ATOM 4937 C CA . THR A 1 670 ? -14.355 -8.530 28.409 1.00 97.06 670 THR A CA 1
ATOM 4938 C C . THR A 1 670 ? -14.370 -7.010 28.506 1.00 97.06 670 THR A C 1
ATOM 4940 O O . THR A 1 670 ? -14.165 -6.311 27.510 1.00 97.06 670 THR A O 1
ATOM 4943 N N . TYR A 1 671 ? -14.556 -6.501 29.721 1.00 97.38 671 TYR A N 1
ATOM 4944 C CA . TYR A 1 671 ? -14.299 -5.106 30.042 1.00 97.38 671 TYR A CA 1
ATOM 4945 C C . TYR A 1 671 ? -13.304 -4.948 31.186 1.00 97.38 671 TYR A C 1
ATOM 4947 O O . TYR A 1 671 ? -13.039 -5.886 31.942 1.00 97.38 671 TYR A O 1
ATOM 4955 N N . VAL A 1 672 ? -12.769 -3.737 31.302 1.00 97.12 672 VAL A N 1
ATOM 4956 C CA . VAL A 1 672 ? -12.065 -3.245 32.483 1.00 97.12 672 VAL A CA 1
ATOM 4957 C C . VAL A 1 672 ? -12.701 -1.930 32.914 1.00 97.12 672 VAL A C 1
ATOM 4959 O O . VAL A 1 672 ? -13.059 -1.101 32.076 1.00 97.12 672 VAL A O 1
ATOM 4962 N N . THR A 1 673 ? -12.857 -1.744 34.219 1.00 95.50 673 THR A N 1
ATOM 4963 C CA . THR A 1 673 ? -13.289 -0.467 34.785 1.00 95.50 673 THR A CA 1
ATOM 4964 C C . THR A 1 673 ? -12.066 0.417 34.989 1.00 95.50 673 THR A C 1
ATOM 4966 O O . THR A 1 673 ? -11.068 -0.015 35.569 1.00 95.50 673 THR A O 1
ATOM 4969 N N . GLY A 1 674 ? -12.148 1.648 34.494 1.00 91.31 674 GLY A N 1
ATOM 4970 C CA . GLY A 1 674 ? -11.155 2.688 34.715 1.00 91.31 674 GLY A CA 1
ATOM 4971 C C . GLY A 1 674 ? -10.905 2.981 36.191 1.00 91.31 674 GLY A C 1
ATOM 4972 O O . GLY A 1 674 ? -11.675 2.593 37.067 1.00 91.31 674 GLY A O 1
ATOM 4973 N N . THR A 1 675 ? -9.823 3.696 36.472 1.00 86.19 675 THR A N 1
ATOM 4974 C CA . THR A 1 675 ? -9.398 4.062 37.835 1.00 86.19 675 THR A CA 1
ATOM 4975 C C . THR A 1 675 ? -9.262 5.567 38.034 1.00 86.19 675 THR A C 1
ATOM 4977 O O . THR A 1 675 ? -9.073 6.021 39.162 1.00 86.19 675 THR A O 1
ATOM 4980 N N . MET A 1 676 ? -9.346 6.359 36.960 1.00 78.69 676 MET A N 1
ATOM 4981 C CA . MET A 1 676 ? -9.111 7.796 37.031 1.00 78.69 676 MET A CA 1
ATOM 4982 C C . MET A 1 676 ? -10.285 8.542 37.683 1.00 78.69 676 MET A C 1
ATOM 4984 O O . MET A 1 676 ? -11.297 8.849 37.050 1.00 78.69 676 MET A O 1
ATOM 4988 N N . GLU A 1 677 ? -10.118 8.887 38.959 1.00 63.94 677 GLU A N 1
ATOM 4989 C CA . GLU A 1 677 ? -11.025 9.771 39.693 1.00 63.94 677 GLU A CA 1
ATOM 4990 C C . GLU A 1 677 ? -10.909 11.215 39.159 1.00 63.94 677 GLU A C 1
ATOM 4992 O O . GLU A 1 677 ? -9.834 11.813 39.188 1.00 63.94 677 GLU A O 1
ATOM 4997 N N . GLY A 1 678 ? -12.009 11.790 38.655 1.00 65.44 678 GLY A N 1
ATOM 4998 C CA . GLY A 1 678 ? -12.058 13.197 38.215 1.00 65.44 678 GLY A CA 1
ATOM 4999 C C . GLY A 1 678 ? -12.839 13.481 36.927 1.00 65.44 678 GLY A C 1
ATOM 5000 O O . GLY A 1 678 ? -13.172 14.636 36.676 1.00 65.44 678 GLY A O 1
ATOM 5001 N N . TYR A 1 679 ? -13.186 12.453 36.146 1.00 65.94 679 TYR A N 1
ATOM 5002 C CA . TYR A 1 679 ? -13.856 12.590 34.838 1.00 65.94 679 TYR A CA 1
ATOM 5003 C C . TYR A 1 679 ? -15.309 12.077 34.803 1.00 65.94 679 TYR A C 1
ATOM 5005 O O . TYR A 1 679 ? -15.834 11.765 33.731 1.00 65.94 679 TYR A O 1
ATOM 5013 N N . GLY A 1 680 ? -15.966 12.016 35.966 1.00 67.44 680 GLY A N 1
ATOM 5014 C CA . GLY A 1 680 ? -17.325 11.491 36.126 1.00 67.44 680 GLY A CA 1
ATOM 5015 C C . GLY A 1 680 ? -17.347 10.108 36.793 1.00 67.44 680 GLY A C 1
ATOM 5016 O O . GLY A 1 680 ? -16.421 9.801 37.549 1.00 67.44 680 GLY A O 1
ATOM 5017 N N . PRO A 1 681 ? -18.405 9.299 36.583 1.00 74.06 681 PRO A N 1
ATOM 5018 C CA . PRO A 1 681 ? -18.428 7.913 37.045 1.00 74.06 681 PRO A CA 1
ATOM 5019 C C . PRO A 1 681 ? -17.298 7.099 36.395 1.00 74.06 681 PRO A C 1
ATOM 5021 O O . PRO A 1 681 ? -16.757 7.478 35.352 1.00 74.06 681 PRO A O 1
ATOM 5024 N N . LEU A 1 682 ? -16.919 5.991 37.038 1.00 84.75 682 LEU A N 1
ATOM 5025 C CA . LEU A 1 682 ? -15.893 5.094 36.507 1.00 84.75 682 LEU A CA 1
ATOM 5026 C C . LEU A 1 682 ? -16.350 4.553 35.149 1.00 84.75 682 LEU A C 1
ATOM 5028 O O . LEU A 1 682 ? -17.471 4.074 35.014 1.00 84.75 682 LEU A O 1
ATOM 5032 N N . ARG A 1 683 ? -15.484 4.648 34.142 1.00 92.56 683 ARG A N 1
ATOM 5033 C CA . ARG A 1 683 ? -15.795 4.250 32.764 1.00 92.56 683 ARG A CA 1
ATOM 5034 C C . ARG A 1 683 ? -15.513 2.764 32.572 1.00 92.56 683 ARG A C 1
ATOM 5036 O O . ARG A 1 683 ? -14.510 2.271 33.087 1.00 92.56 683 ARG A O 1
ATOM 5043 N N . ASN A 1 684 ? -16.341 2.069 31.797 1.00 95.56 684 ASN A N 1
ATOM 5044 C CA . ASN A 1 684 ? -16.049 0.698 31.373 1.00 95.56 684 ASN A CA 1
ATOM 5045 C C . ASN A 1 684 ? -15.497 0.698 29.947 1.00 95.56 684 ASN A C 1
ATOM 5047 O O . ASN A 1 684 ? -16.079 1.307 29.050 1.00 95.56 684 ASN A O 1
ATOM 5051 N N . TYR A 1 685 ? -14.391 -0.014 29.743 1.00 97.12 685 TYR A N 1
ATOM 5052 C CA . TYR A 1 685 ? -13.728 -0.158 28.450 1.00 97.12 685 TYR A CA 1
ATOM 5053 C C . TYR A 1 685 ? -13.852 -1.602 27.981 1.00 97.12 685 TYR A C 1
ATOM 5055 O O . TYR A 1 685 ? -13.295 -2.497 28.615 1.00 97.12 685 TYR A O 1
ATOM 5063 N N . TRP A 1 686 ? -14.576 -1.825 26.887 1.00 98.12 686 TRP A N 1
ATOM 5064 C CA . TRP A 1 686 ? -14.850 -3.148 26.326 1.00 98.12 686 TRP A CA 1
ATOM 5065 C C . TRP A 1 686 ? -13.944 -3.437 25.132 1.00 98.12 686 TRP A C 1
ATOM 5067 O O . TRP A 1 686 ? -13.765 -2.576 24.268 1.00 98.12 686 TRP A O 1
ATOM 5077 N N . SER A 1 687 ? -13.398 -4.652 25.061 1.00 97.81 687 SER A N 1
ATOM 5078 C CA . SER A 1 687 ? -12.575 -5.101 23.931 1.00 97.81 687 SER A CA 1
ATOM 5079 C C . SER A 1 687 ? -12.537 -6.632 23.811 1.00 97.81 687 SER A C 1
ATOM 5081 O O . SER A 1 687 ? -13.119 -7.352 24.629 1.00 97.81 687 SER A O 1
ATOM 5083 N N . LEU A 1 688 ? -11.836 -7.122 22.787 1.00 97.62 688 LEU A N 1
ATOM 5084 C CA . LEU A 1 688 ? -11.551 -8.534 22.552 1.00 97.62 688 LEU A CA 1
ATOM 5085 C C . LEU A 1 688 ? -10.170 -8.900 23.109 1.00 97.62 688 LEU A C 1
ATOM 5087 O O . LEU A 1 688 ? -9.172 -8.243 22.807 1.00 97.62 688 LEU A O 1
ATOM 5091 N N . ILE A 1 689 ? -10.103 -9.981 23.880 1.00 98.00 689 ILE A N 1
ATOM 5092 C CA . ILE A 1 689 ? -8.880 -10.514 24.490 1.00 98.00 689 ILE A CA 1
ATOM 5093 C C . ILE A 1 689 ? -8.672 -11.987 24.105 1.00 98.00 689 ILE A C 1
ATOM 5095 O O . ILE A 1 689 ? -9.637 -12.663 23.741 1.00 98.00 689 ILE A O 1
ATOM 5099 N N . PRO A 1 690 ? -7.450 -12.533 24.218 1.00 97.25 690 PRO A N 1
ATOM 5100 C CA . PRO A 1 690 ? -7.246 -13.978 24.201 1.00 97.25 690 PRO A CA 1
ATOM 5101 C C . PRO A 1 690 ? -8.033 -14.664 25.329 1.00 97.25 690 PRO A C 1
ATOM 5103 O O . PRO A 1 690 ? -8.193 -14.109 26.419 1.00 97.25 690 PRO A O 1
ATOM 5106 N N . LEU A 1 691 ? -8.508 -15.887 25.096 1.00 96.44 691 LEU A N 1
ATOM 5107 C CA . LEU A 1 691 ? -9.262 -16.661 26.079 1.00 96.44 691 LEU A CA 1
ATOM 5108 C C . LEU A 1 691 ? -8.433 -16.872 27.358 1.00 96.44 691 LEU A C 1
ATOM 5110 O O . LEU A 1 691 ? -7.328 -17.409 27.318 1.00 96.44 691 LEU A O 1
ATOM 5114 N N . GLY A 1 692 ? -8.978 -16.452 28.503 1.00 94.38 692 GLY A N 1
ATOM 5115 C CA . GLY A 1 692 ? -8.283 -16.487 29.797 1.00 94.38 692 GLY A CA 1
ATOM 5116 C C . GLY A 1 692 ? -7.303 -15.330 30.036 1.00 94.38 692 GLY A C 1
ATOM 5117 O O . GLY A 1 692 ? -6.659 -15.298 31.083 1.00 94.38 692 GLY A O 1
ATOM 5118 N N . GLY A 1 693 ? -7.191 -14.388 29.095 1.00 96.56 693 GLY A N 1
ATOM 5119 C CA . GLY A 1 693 ? -6.437 -13.150 29.262 1.00 96.56 693 GLY A CA 1
ATOM 5120 C C . GLY A 1 693 ? -7.119 -12.148 30.200 1.00 96.56 693 GLY A C 1
ATOM 5121 O O . GLY A 1 693 ? -8.224 -12.365 30.699 1.00 96.56 693 GLY A O 1
ATOM 5122 N N . THR A 1 694 ? -6.454 -11.017 30.423 1.00 96.81 694 THR A N 1
ATOM 5123 C CA . THR A 1 694 ? -6.967 -9.899 31.227 1.00 96.81 694 THR A CA 1
ATOM 5124 C C . THR A 1 694 ? -6.840 -8.603 30.449 1.00 96.81 694 THR A C 1
ATOM 5126 O O . THR A 1 694 ? -5.788 -8.352 29.864 1.00 96.81 694 THR A O 1
ATOM 5129 N N . LEU A 1 695 ? -7.874 -7.767 30.495 1.00 97.94 695 LEU A N 1
ATOM 5130 C CA . LEU A 1 695 ? -7.850 -6.431 29.910 1.00 97.94 695 LEU A CA 1
ATOM 5131 C C . LEU A 1 695 ? -7.411 -5.403 30.956 1.00 97.94 695 LEU A C 1
ATOM 5133 O O . LEU A 1 695 ? -7.873 -5.441 32.096 1.00 97.94 695 LEU A O 1
ATOM 5137 N N . ALA A 1 696 ? -6.551 -4.468 30.561 1.00 97.00 696 ALA A N 1
ATOM 5138 C CA . ALA A 1 696 ? -6.190 -3.312 31.373 1.00 97.00 696 ALA A CA 1
ATOM 5139 C C . ALA A 1 696 ? -6.196 -2.028 30.535 1.00 97.00 696 ALA A C 1
ATOM 5141 O O . ALA A 1 696 ? -5.922 -2.059 29.333 1.00 97.00 696 ALA A O 1
ATOM 5142 N N . VAL A 1 697 ? -6.500 -0.906 31.190 1.00 95.94 697 VAL A N 1
ATOM 5143 C CA . VAL A 1 697 ? -6.578 0.430 30.587 1.00 95.94 697 VAL A CA 1
ATOM 5144 C C . VAL A 1 697 ? -5.607 1.388 31.272 1.00 95.94 697 VAL A C 1
ATOM 5146 O O . VAL A 1 697 ? -5.388 1.320 32.480 1.00 95.94 697 VAL A O 1
ATOM 5149 N N . SER A 1 698 ? -5.018 2.288 30.490 1.00 93.44 698 SER A N 1
ATOM 5150 C CA . SER A 1 698 ? -4.206 3.412 30.964 1.00 93.44 698 SER A CA 1
ATOM 5151 C C . SER A 1 698 ? -4.383 4.623 30.044 1.00 93.44 698 SER A C 1
ATOM 5153 O O . SER A 1 698 ? -4.994 4.510 28.979 1.00 93.44 698 SER A O 1
ATOM 5155 N N . GLY A 1 699 ? -3.872 5.789 30.453 1.00 89.25 699 GLY A N 1
ATOM 5156 C CA . GLY A 1 699 ? -4.030 7.021 29.672 1.00 89.25 699 GLY A CA 1
ATOM 5157 C C . GLY A 1 699 ? -5.495 7.448 29.545 1.00 89.25 699 GLY A C 1
ATOM 5158 O O . GLY A 1 699 ? -5.931 7.866 28.484 1.00 89.25 699 GLY A O 1
ATOM 5159 N N . GLU A 1 700 ? -6.290 7.307 30.608 1.00 89.75 700 GLU A N 1
ATOM 5160 C CA . GLU A 1 700 ? -7.736 7.592 30.562 1.00 89.75 700 GLU A CA 1
ATOM 5161 C C . GLU A 1 700 ? -8.080 9.078 30.341 1.00 89.75 700 GLU A C 1
ATOM 5163 O O . GLU A 1 700 ? -9.229 9.422 30.079 1.00 89.75 700 GLU A O 1
ATOM 5168 N N . ASN A 1 701 ? -7.086 9.964 30.434 1.00 83.88 701 ASN A N 1
ATOM 5169 C CA . ASN A 1 701 ? -7.180 11.385 30.103 1.00 83.88 701 ASN A CA 1
ATOM 5170 C C . ASN A 1 701 ? -6.834 11.698 28.635 1.00 83.88 701 ASN A C 1
ATOM 5172 O O . ASN A 1 701 ? -6.808 12.872 28.266 1.00 83.88 701 ASN A O 1
ATOM 5176 N N . SER A 1 702 ? -6.530 10.687 27.820 1.00 82.25 702 SER A N 1
ATOM 5177 C CA . SER A 1 702 ? -6.334 10.815 26.378 1.00 82.25 702 SER A CA 1
ATOM 5178 C C . SER A 1 702 ? -7.380 10.002 25.623 1.00 82.25 702 SER A C 1
ATOM 5180 O O . SER A 1 702 ? -7.764 8.916 26.049 1.00 82.25 702 SER A O 1
ATOM 5182 N N . GLU A 1 703 ? -7.819 10.514 24.476 1.00 81.38 703 GLU A N 1
ATOM 5183 C CA . GLU A 1 703 ? -8.685 9.795 23.542 1.00 81.38 703 GLU A CA 1
ATOM 5184 C C . GLU A 1 703 ? -7.913 9.599 22.219 1.00 81.38 703 GLU A C 1
ATOM 5186 O O . GLU A 1 703 ? -7.623 10.584 21.530 1.00 81.38 703 GLU A O 1
ATOM 5191 N N . PRO A 1 704 ? -7.560 8.355 21.838 1.00 88.06 704 PRO A N 1
ATOM 5192 C CA . PRO A 1 704 ? -7.976 7.102 22.463 1.00 88.06 704 PRO A CA 1
ATOM 5193 C C . PRO A 1 704 ? -7.210 6.806 23.766 1.00 88.06 704 PRO A C 1
ATOM 5195 O O . PRO A 1 704 ? -6.084 7.258 23.969 1.00 88.06 704 PRO A O 1
ATOM 5198 N N . VAL A 1 705 ? -7.820 5.996 24.634 1.00 91.31 705 VAL A N 1
ATOM 5199 C CA . VAL A 1 705 ? -7.116 5.393 25.779 1.00 91.31 705 VAL A CA 1
ATOM 5200 C C . VAL A 1 705 ? -6.107 4.352 25.293 1.00 91.31 705 VAL A C 1
ATOM 5202 O O . VAL A 1 705 ? -6.149 3.944 24.135 1.00 91.31 705 VAL A O 1
ATOM 5205 N N . THR A 1 706 ? -5.219 3.868 26.160 1.00 93.56 706 THR A N 1
ATOM 5206 C CA . THR A 1 706 ? -4.319 2.746 25.841 1.00 93.56 706 THR A CA 1
ATOM 5207 C C . THR A 1 706 ? -4.835 1.458 26.474 1.00 93.56 706 THR A C 1
ATOM 5209 O O . THR A 1 706 ? -4.889 1.357 27.704 1.00 93.56 706 THR A O 1
ATOM 5212 N N . LEU A 1 707 ? -5.182 0.467 25.645 1.00 95.31 707 LEU A N 1
ATOM 5213 C CA . LEU A 1 707 ? -5.557 -0.877 26.088 1.00 95.31 707 LEU A CA 1
ATOM 5214 C C . LEU A 1 707 ? -4.375 -1.850 26.024 1.00 95.31 707 LEU A C 1
ATOM 5216 O O . LEU A 1 707 ? -3.558 -1.828 25.106 1.00 95.31 707 LEU A O 1
ATOM 5220 N N . THR A 1 708 ? -4.308 -2.752 26.999 1.00 96.19 708 THR A N 1
ATOM 5221 C CA . THR A 1 708 ? -3.328 -3.846 27.041 1.00 96.19 708 THR A CA 1
ATOM 5222 C C . THR A 1 708 ? -4.021 -5.169 27.344 1.00 96.19 708 THR A C 1
ATOM 5224 O O . THR A 1 708 ? -5.041 -5.196 28.032 1.00 96.19 708 THR A O 1
ATOM 5227 N N . GLY A 1 709 ? -3.478 -6.267 26.807 1.00 95.81 709 GLY A N 1
ATOM 5228 C CA . GLY A 1 709 ? -4.077 -7.605 26.913 1.00 95.81 709 GLY A CA 1
ATOM 5229 C C . GLY A 1 709 ? -5.121 -7.929 25.837 1.00 95.81 709 GLY A C 1
ATOM 5230 O O . GLY A 1 709 ? -5.699 -9.012 25.854 1.00 95.81 709 GLY A O 1
ATOM 5231 N N . THR A 1 710 ? -5.342 -7.014 24.896 1.00 97.12 710 THR A N 1
ATOM 5232 C CA . THR A 1 710 ? -6.192 -7.173 23.710 1.00 97.12 710 THR A CA 1
ATOM 5233 C C . THR A 1 710 ? -5.578 -8.119 22.678 1.00 97.12 710 THR A C 1
ATOM 5235 O O . THR A 1 710 ? -4.360 -8.313 22.629 1.00 97.12 710 THR A O 1
ATOM 5238 N N . VAL A 1 711 ? -6.424 -8.700 21.824 1.00 95.12 711 VAL A N 1
ATOM 5239 C CA . VAL A 1 711 ? -5.970 -9.372 20.595 1.00 95.12 711 VAL A CA 1
ATOM 5240 C C . VAL A 1 711 ? -5.355 -8.327 19.657 1.00 95.12 711 VAL A C 1
ATOM 5242 O O . VAL A 1 711 ? -5.815 -7.187 19.617 1.00 95.12 711 VAL A O 1
ATOM 5245 N N . ARG A 1 712 ? -4.301 -8.702 18.927 1.00 92.81 712 ARG A N 1
ATOM 5246 C CA . ARG A 1 712 ? -3.582 -7.826 17.992 1.00 92.81 712 ARG A CA 1
ATOM 5247 C C . ARG A 1 712 ? -3.358 -8.522 16.657 1.00 92.81 712 ARG A C 1
ATOM 5249 O O . ARG A 1 712 ? -3.264 -9.748 16.619 1.00 92.81 712 ARG A O 1
ATOM 5256 N N . GLY A 1 713 ? -3.189 -7.727 15.607 1.00 88.38 713 GLY A N 1
ATOM 5257 C CA . GLY A 1 713 ? -3.014 -8.212 14.240 1.00 88.38 713 GLY A CA 1
ATOM 5258 C C . GLY A 1 713 ? -4.346 -8.527 13.564 1.00 88.38 713 GLY A C 1
ATOM 5259 O O . GLY A 1 713 ? -5.391 -8.033 13.989 1.00 88.38 713 GLY A O 1
ATOM 5260 N N . LEU A 1 714 ? -4.294 -9.330 12.500 1.00 91.44 714 LEU A N 1
ATOM 5261 C CA . LEU A 1 714 ? -5.460 -9.656 11.683 1.00 91.44 714 LEU A CA 1
ATOM 5262 C C . LEU A 1 714 ? -6.483 -10.495 12.465 1.00 91.44 714 LEU A C 1
ATOM 5264 O O . LEU A 1 714 ? -6.189 -11.604 12.910 1.00 91.44 714 LEU A O 1
ATOM 5268 N N . VAL A 1 715 ? -7.699 -9.969 12.572 1.00 90.94 715 VAL A N 1
ATOM 5269 C CA . VAL A 1 715 ? -8.877 -10.595 13.176 1.00 90.94 715 VAL A CA 1
ATOM 5270 C C . VAL A 1 715 ? -10.058 -10.417 12.223 1.00 90.94 715 VAL A C 1
ATOM 5272 O O . VAL A 1 715 ? -10.192 -9.361 11.603 1.00 90.94 715 VAL A O 1
ATOM 5275 N N . THR A 1 716 ? -10.896 -11.444 12.086 1.00 91.81 716 THR A N 1
ATOM 5276 C CA . THR A 1 716 ? -12.077 -11.469 11.205 1.00 91.81 716 THR A CA 1
ATOM 5277 C C . THR A 1 716 ? -13.294 -11.974 11.953 1.00 91.81 716 THR A C 1
ATOM 5279 O O . THR A 1 716 ? -13.115 -12.915 12.763 1.00 91.81 716 THR A O 1
#